Protein AF-A0A496AU84-F1 (afdb_monomer_lite)

Secondary structure (DSSP, 8-state):
--GGGS--S-HHHHHHHHHHHTT---GGGGGS--SS-HHHHHHHHHHSPPPSS--TTSGGGSHHHHHHHHHHHHHHHHH----HHHHHHHHHHHHHHHHHHHH---S-HHHHHHHHHHHHHHHHHTTTSTTHHHHHHHHHHHHHHHHHHHTTSTT-HHHHHHHHHHHHHHHHTT--EEHHHHHHHHHHTTTS----SSEE-SSPPHHHHHHTB-TTSTT-HHHHHHHHTT-HHHHHHHHHHHHHHHHHHHHHTS------TT------HHHHGGGSSHHHHHHHHHHHHHHHH-SS--HHHHHHHHHHHHH-TTBTTHHHHHHHHHHHHHHHHHHHB-TTS-BTT--HHHHHHHHHHHHHHHHH--SS--HHHHHHHHHHHHHHHHHS-TTS-----SSSPPPS--GGGG-TT-------EEETTTTEEEEES-SSTT--EEEEETTTTEEEEEEETTEEEEEPPP--------EEEEE-SSEEEEEEEEEETTEEEEEEEEEETTTEEEEEEEEEESS-----------TT------S-GGGS-S----

Sequence (550 aa):
MSLNQWTTLQSPHIRQLAAELSKREMPVIVLLEPIADFEELLTFAEAHPTPIAYAPREPAWRLESVAARVREAIAIAAHEPLNDDDWELLARILLEHTEYLYTYPDAAAREQLDAGTALALASSVCSSVPQADLWRLAAFGRIANSLAEVAQAPADSHLIEPLDIAFSLANELNLPILEAASSVYNTVRASRAFIPKNLLTFPLTTQGFFRQLNVDFRMMEGVKSAVLDGDFAAAKSAYTLFRRQFLAESQGERGTGPRTTGEEVMAVEPVLERCDTASTAKSYLDALLRLSIHPAPAISGTTEIGIAALLLPEFRGSEQLLALALRRYQWITDAFFYPDGFHRERTLRAQVDAITDFARFLRCQRGHQPTELRSFLEKLIEACIALSHPELSFPELGTEPAPNFRADELHDDIKPQMTSHALPDTGYYVMRSGGGTDAQYLLFDTAQLEIRSFFAHGRQLLVGAPSIERDASDTRWITTPTFDFVESWHKARDIHHKRSIFYVKGDYFIVHDLFLGEGEQTFRLVPQQDKHLFVRTVGDADKLPTVLNT

Structure (mmCIF, N/CA/C/O backbone):
data_AF-A0A496AU84-F1
#
_entry.id   AF-A0A496AU84-F1
#
loop_
_atom_site.group_PDB
_atom_site.id
_atom_site.type_symbol
_atom_site.label_atom_id
_atom_site.label_alt_id
_atom_site.label_comp_id
_atom_site.label_asym_id
_atom_site.label_entity_id
_atom_site.label_seq_id
_atom_site.pdbx_PDB_ins_code
_atom_site.Cartn_x
_atom_site.Cartn_y
_atom_site.Cartn_z
_atom_site.occupancy
_atom_site.B_iso_or_equiv
_atom_site.auth_seq_id
_atom_site.auth_comp_id
_atom_site.auth_asym_id
_atom_site.auth_atom_id
_atom_site.pdbx_PDB_model_num
ATOM 1 N N . MET A 1 1 ? -3.914 -28.089 3.547 1.00 40.97 1 MET A N 1
ATOM 2 C CA . MET A 1 1 ? -2.672 -27.437 4.036 1.00 40.97 1 MET A CA 1
ATOM 3 C C . MET A 1 1 ? -3.042 -26.633 5.273 1.00 40.97 1 MET A C 1
ATOM 5 O O . MET A 1 1 ? -4.110 -26.046 5.261 1.00 40.97 1 MET A O 1
ATOM 9 N N . SER A 1 2 ? -2.245 -26.643 6.348 1.00 39.53 2 SER A N 1
ATOM 10 C CA . SER A 1 2 ? -2.611 -25.908 7.572 1.00 39.53 2 SER A CA 1
ATOM 11 C C . SER A 1 2 ? -2.514 -24.399 7.335 1.00 39.53 2 SER A C 1
ATOM 13 O O . SER A 1 2 ? -1.441 -23.896 7.006 1.00 39.53 2 SER A O 1
ATOM 15 N N . LEU A 1 3 ? -3.617 -23.682 7.552 1.00 45.44 3 LEU A N 1
ATOM 16 C CA . LEU A 1 3 ? -3.701 -22.219 7.477 1.00 45.44 3 LEU A CA 1
ATOM 17 C C . LEU A 1 3 ? -2.692 -21.507 8.421 1.00 45.44 3 LEU A C 1
ATOM 19 O O . LEU A 1 3 ? -2.424 -20.319 8.269 1.00 45.44 3 LEU A O 1
ATOM 23 N N . ASN A 1 4 ? -2.098 -22.202 9.404 1.00 46.22 4 ASN A N 1
ATOM 24 C CA . ASN A 1 4 ? -1.159 -21.634 10.390 1.00 46.22 4 ASN A CA 1
ATOM 25 C C . ASN A 1 4 ? 0.137 -21.067 9.792 1.00 46.22 4 ASN A C 1
ATOM 27 O O . ASN A 1 4 ? 0.845 -20.341 10.480 1.00 46.22 4 ASN A O 1
ATOM 31 N N . GLN A 1 5 ? 0.463 -21.389 8.540 1.00 43.12 5 GLN A N 1
ATOM 32 C CA . GLN A 1 5 ? 1.665 -20.875 7.877 1.00 43.12 5 GLN A CA 1
ATOM 33 C C . GLN A 1 5 ? 1.492 -19.457 7.312 1.00 43.12 5 GLN A C 1
ATOM 35 O O . GLN A 1 5 ? 2.483 -18.848 6.922 1.00 43.12 5 GLN A O 1
ATOM 40 N N . TRP A 1 6 ? 0.262 -18.933 7.271 1.00 43.78 6 TRP A N 1
ATOM 41 C CA . TRP A 1 6 ? -0.074 -17.778 6.431 1.00 43.78 6 TRP A CA 1
ATOM 42 C C . TRP A 1 6 ? -0.768 -16.626 7.170 1.00 43.78 6 TRP A C 1
ATOM 44 O O . TRP A 1 6 ? -1.054 -15.602 6.559 1.00 43.78 6 TRP A O 1
ATOM 54 N N . THR A 1 7 ? -1.028 -16.761 8.475 1.00 58.00 7 THR A N 1
ATOM 55 C CA . THR A 1 7 ? -1.751 -15.743 9.252 1.00 58.00 7 THR A CA 1
ATOM 56 C C . THR A 1 7 ? -0.809 -14.866 10.078 1.00 58.00 7 THR A C 1
ATOM 58 O O . THR A 1 7 ? 0.071 -15.359 10.782 1.00 58.00 7 THR A O 1
ATOM 61 N N . THR A 1 8 ? -1.010 -13.546 10.023 1.00 58.97 8 THR A N 1
ATOM 62 C CA . THR A 1 8 ? -0.372 -12.575 10.932 1.00 58.97 8 THR A CA 1
ATOM 63 C C . THR A 1 8 ? -1.032 -12.532 12.310 1.00 58.97 8 THR A C 1
ATOM 65 O O . THR A 1 8 ? -0.546 -11.856 13.222 1.00 58.97 8 THR A O 1
ATOM 68 N N . LEU A 1 9 ? -2.142 -13.254 12.479 1.00 75.94 9 LEU A N 1
ATOM 69 C CA . LEU A 1 9 ? -2.908 -13.281 13.710 1.00 75.94 9 LEU A CA 1
ATOM 70 C C . LEU A 1 9 ? -2.234 -14.179 14.740 1.00 75.94 9 LEU A C 1
ATOM 72 O O . LEU A 1 9 ? -1.910 -15.340 14.499 1.00 75.94 9 LEU A O 1
ATOM 76 N N . GLN A 1 10 ? -2.070 -13.634 15.937 1.00 81.94 10 GLN A N 1
ATOM 77 C CA . GLN A 1 10 ? -1.552 -14.379 17.071 1.00 81.94 10 GLN A CA 1
ATOM 78 C C . GLN A 1 10 ? -2.658 -15.295 17.613 1.00 81.94 10 GLN A C 1
ATOM 80 O O . GLN A 1 10 ? -3.770 -14.833 17.874 1.00 81.94 10 GLN A O 1
ATOM 85 N N . SER A 1 11 ? -2.360 -16.577 17.848 1.00 89.00 11 SER A N 1
ATOM 86 C CA . SER A 1 11 ? -3.327 -17.540 18.408 1.00 89.00 11 SER A CA 1
ATOM 87 C C . SER A 1 11 ? -4.021 -17.066 19.700 1.00 89.00 11 SER A C 1
ATOM 89 O O . SER A 1 11 ? -5.200 -17.367 19.876 1.00 89.00 11 SER A O 1
ATOM 91 N N . PRO A 1 12 ? -3.372 -16.306 20.611 1.00 91.75 12 PRO A N 1
ATOM 92 C CA . PRO A 1 12 ? -4.062 -15.674 21.734 1.00 91.75 12 PRO A CA 1
ATOM 93 C C . PRO A 1 12 ? -5.221 -14.753 21.332 1.00 91.75 12 PRO A C 1
ATOM 95 O O . PRO A 1 12 ? -6.255 -14.801 21.985 1.00 91.75 12 PRO A O 1
ATOM 98 N N . HIS A 1 13 ? -5.089 -13.966 20.258 1.00 89.75 13 HIS A N 1
ATOM 99 C CA . HIS A 1 13 ? -6.154 -13.064 19.804 1.00 89.75 13 HIS A CA 1
ATOM 100 C C . HIS A 1 13 ? -7.340 -13.837 19.218 1.00 89.75 13 HIS A C 1
ATOM 102 O O . HIS A 1 13 ? -8.481 -13.476 19.484 1.00 89.75 13 HIS A O 1
ATOM 108 N N . ILE A 1 14 ? -7.079 -14.921 18.474 1.00 93.25 14 ILE A N 1
ATOM 109 C CA . ILE A 1 14 ? -8.134 -15.797 17.933 1.00 93.25 14 ILE A CA 1
ATOM 110 C C . ILE A 1 14 ? -8.959 -16.382 19.081 1.00 93.25 14 ILE A C 1
ATOM 112 O O . ILE A 1 14 ? -10.177 -16.253 19.093 1.00 93.25 14 ILE A O 1
ATOM 116 N N . ARG A 1 15 ? -8.288 -16.950 20.089 1.00 94.88 15 ARG A N 1
ATOM 117 C CA . ARG A 1 15 ? -8.953 -17.540 21.260 1.00 94.88 15 ARG A CA 1
ATOM 118 C C . ARG A 1 15 ? -9.693 -16.514 22.104 1.00 94.88 15 ARG A C 1
ATOM 120 O O . ARG A 1 15 ? -10.780 -16.792 22.598 1.00 94.88 15 ARG A O 1
ATOM 127 N N . GLN A 1 16 ? -9.113 -15.327 22.266 1.00 93.69 16 GLN A N 1
ATOM 128 C CA . GLN A 1 16 ? -9.765 -14.225 22.964 1.00 93.69 16 GLN A CA 1
ATOM 129 C C . GLN A 1 16 ? -11.060 -13.818 22.256 1.00 93.69 16 GLN A C 1
ATOM 131 O O . GLN A 1 16 ? -12.093 -13.716 22.911 1.00 93.69 16 GLN A O 1
ATOM 136 N N . LEU A 1 17 ? -11.021 -13.644 20.933 1.00 94.12 17 LEU A N 1
ATOM 137 C CA . LEU A 1 17 ? -12.208 -13.303 20.159 1.00 94.12 17 LEU A CA 1
ATOM 138 C C . LEU A 1 17 ? -13.243 -14.434 20.183 1.00 94.12 17 LEU A C 1
ATOM 140 O O . LEU A 1 17 ? -14.416 -14.164 20.409 1.00 94.12 17 LEU A O 1
ATOM 144 N N . ALA A 1 18 ? -12.823 -15.689 20.016 1.00 95.88 18 ALA A N 1
ATOM 145 C CA . ALA A 1 18 ? -13.701 -16.855 20.106 1.00 95.88 18 ALA A CA 1
ATOM 146 C C . ALA A 1 18 ? -14.471 -16.884 21.439 1.00 95.88 18 ALA A C 1
ATOM 148 O O . ALA A 1 18 ? -15.691 -17.036 21.457 1.00 95.88 18 ALA A O 1
ATOM 149 N N . ALA A 1 19 ? -13.771 -16.636 22.551 1.00 94.75 19 ALA A N 1
ATOM 150 C CA . ALA A 1 19 ? -14.366 -16.560 23.882 1.00 94.75 19 ALA A CA 1
ATOM 151 C C . ALA A 1 19 ? -15.300 -15.353 24.083 1.00 94.75 19 ALA A C 1
ATOM 153 O O . ALA A 1 19 ? -16.121 -15.363 24.997 1.00 94.75 19 ALA A O 1
ATOM 154 N N . GLU A 1 20 ? -15.167 -14.289 23.292 1.00 92.19 20 GLU A N 1
ATOM 155 C CA . GLU A 1 20 ? -16.087 -13.148 23.324 1.00 92.19 20 GLU A CA 1
ATOM 156 C C . GLU A 1 20 ? -17.317 -13.381 22.454 1.00 92.19 20 GLU A C 1
ATOM 158 O O . GLU A 1 20 ? -18.434 -13.135 22.910 1.00 92.19 20 GLU A O 1
ATOM 163 N N . LEU A 1 21 ? -17.124 -13.909 21.244 1.00 93.88 21 LEU A N 1
ATOM 164 C CA . LEU A 1 21 ? -18.207 -14.265 20.332 1.00 93.88 21 LEU A CA 1
ATOM 165 C C . LEU A 1 21 ? -19.138 -15.315 20.952 1.00 93.88 21 LEU A C 1
ATOM 167 O O . LEU A 1 21 ? -20.358 -15.168 20.879 1.00 93.88 21 LEU A O 1
ATOM 171 N N . SER A 1 22 ? -18.585 -16.307 21.658 1.00 94.75 22 SER A N 1
ATOM 172 C CA . SER A 1 22 ? -19.371 -17.370 22.296 1.00 94.75 22 SER A CA 1
ATOM 173 C C . SER A 1 22 ? -20.321 -16.879 23.394 1.00 94.75 22 SER A C 1
ATOM 175 O O . SER A 1 22 ? -21.309 -17.552 23.692 1.00 94.75 22 SER A O 1
ATOM 177 N N . LYS A 1 23 ? -20.086 -15.687 23.964 1.00 93.06 23 LYS A N 1
ATOM 178 C CA . LYS A 1 23 ? -20.988 -15.075 24.956 1.00 93.06 23 LYS A CA 1
ATOM 179 C C . LYS A 1 23 ? -22.283 -14.556 24.331 1.00 93.06 23 LYS A C 1
ATOM 181 O O . LYS A 1 23 ? -23.296 -14.496 25.021 1.00 93.06 23 LYS A O 1
ATOM 186 N N . ARG A 1 24 ? -22.259 -14.177 23.045 1.00 83.38 24 ARG A N 1
ATOM 187 C CA . ARG A 1 24 ? -23.405 -13.633 22.283 1.00 83.38 24 ARG A CA 1
ATOM 188 C C . ARG A 1 24 ? -24.125 -12.446 22.933 1.00 83.38 24 ARG A C 1
ATOM 190 O O . ARG A 1 24 ? -25.332 -12.274 22.787 1.00 83.38 24 ARG A O 1
ATOM 197 N N . GLU A 1 25 ? -23.397 -11.588 23.637 1.00 83.50 25 GLU A N 1
ATOM 198 C CA . GLU A 1 25 ? -23.972 -10.463 24.394 1.00 83.50 25 GLU A CA 1
ATOM 199 C C . GLU A 1 25 ? -24.247 -9.209 23.535 1.00 83.50 25 GLU A C 1
ATOM 201 O O . GLU A 1 25 ? -24.303 -8.098 24.056 1.00 83.50 25 GLU A O 1
ATOM 206 N N . MET A 1 26 ? -24.415 -9.351 22.215 1.00 81.31 26 MET A N 1
ATOM 207 C CA . MET A 1 26 ? -24.520 -8.220 21.281 1.00 81.31 26 MET A CA 1
ATOM 208 C C . MET A 1 26 ? -25.892 -8.198 20.577 1.00 81.31 26 MET A C 1
ATOM 210 O O . MET A 1 26 ? -26.014 -8.655 19.438 1.00 81.31 26 MET A O 1
ATOM 214 N N . PRO A 1 27 ? -26.948 -7.669 21.227 1.00 80.81 27 PRO A N 1
ATOM 215 C CA . PRO A 1 27 ? -28.332 -7.808 20.763 1.00 80.81 27 PRO A CA 1
ATOM 216 C C . PRO A 1 27 ? -28.604 -7.162 19.398 1.00 80.81 27 PRO A C 1
ATOM 218 O O . PRO A 1 27 ? -29.463 -7.636 18.663 1.00 80.81 27 PRO A O 1
ATOM 221 N N . VAL A 1 28 ? -27.864 -6.112 19.027 1.00 85.44 28 VAL A N 1
ATOM 222 C CA . VAL A 1 28 ? -28.021 -5.423 17.732 1.00 85.44 28 VAL A CA 1
ATOM 223 C C . VAL A 1 28 ? -27.586 -6.302 16.550 1.00 85.44 28 VAL A C 1
ATOM 225 O O . VAL A 1 28 ? -28.066 -6.109 15.438 1.00 85.44 28 VAL A O 1
ATOM 228 N N . ILE A 1 29 ? -26.715 -7.289 16.777 1.00 88.44 29 ILE A N 1
ATOM 229 C CA . ILE A 1 29 ? -26.172 -8.157 15.720 1.00 88.44 29 ILE A CA 1
ATOM 230 C C . ILE A 1 29 ? -27.164 -9.247 15.311 1.00 88.44 29 ILE A C 1
ATOM 232 O O . ILE A 1 29 ? -27.136 -9.684 14.172 1.00 88.44 29 ILE A O 1
ATOM 236 N N . VAL A 1 30 ? -28.106 -9.606 16.189 1.00 91.19 30 VAL A N 1
ATOM 237 C CA . VAL A 1 30 ? -29.196 -10.569 15.913 1.00 91.19 30 VAL A CA 1
ATOM 238 C C . VAL A 1 30 ? -30.126 -10.091 14.782 1.00 91.19 30 VAL A C 1
ATOM 240 O O . VAL A 1 30 ? -30.986 -10.829 14.314 1.00 91.19 30 VAL A O 1
ATOM 243 N N . LEU A 1 31 ? -29.982 -8.835 14.352 1.00 93.38 31 LEU A N 1
ATOM 244 C CA . LEU A 1 31 ? -30.666 -8.294 13.181 1.00 93.38 31 LEU A CA 1
ATOM 245 C C . LEU A 1 31 ? -30.016 -8.732 11.854 1.00 93.38 31 LEU A C 1
ATOM 247 O O . LEU A 1 31 ? -30.645 -8.596 10.815 1.00 93.38 31 LEU A O 1
ATOM 251 N N . LEU A 1 32 ? -28.777 -9.238 11.866 1.00 93.25 32 LEU A N 1
ATOM 252 C CA . LEU A 1 32 ? -28.120 -9.788 10.679 1.00 93.25 32 LEU A CA 1
ATOM 253 C C . LEU A 1 32 ? -28.509 -11.257 10.507 1.00 93.25 32 LEU A C 1
ATOM 255 O O . LEU A 1 32 ? -27.981 -12.118 11.202 1.00 93.25 32 LEU A O 1
ATOM 259 N N . GLU A 1 33 ? -29.390 -11.548 9.554 1.00 92.62 33 GLU A N 1
ATOM 260 C CA . GLU A 1 33 ? -29.727 -12.931 9.210 1.00 92.62 33 GLU A CA 1
ATOM 261 C C . GLU A 1 33 ? -28.580 -13.586 8.413 1.00 92.62 33 GLU A C 1
ATOM 263 O O . GLU A 1 33 ? -28.156 -13.014 7.400 1.00 92.62 33 GLU A O 1
ATOM 268 N N . PRO A 1 34 ? -28.070 -14.761 8.838 1.00 94.06 34 PRO A N 1
ATOM 269 C CA . PRO A 1 34 ? -27.071 -15.492 8.069 1.00 94.06 34 PRO A CA 1
ATOM 270 C C . PRO A 1 34 ? -27.690 -16.024 6.771 1.00 94.06 34 PRO A C 1
ATOM 272 O O . PRO A 1 34 ? -28.819 -16.524 6.755 1.00 94.06 34 PRO A O 1
ATOM 275 N N . ILE A 1 35 ? -26.954 -15.890 5.671 1.00 94.81 35 ILE A N 1
ATOM 276 C CA . ILE A 1 35 ? -27.311 -16.424 4.353 1.00 94.81 35 ILE A CA 1
ATOM 277 C C . ILE A 1 35 ? -26.792 -17.860 4.196 1.00 94.81 35 ILE A C 1
ATOM 279 O O . ILE A 1 35 ? -27.429 -18.658 3.507 1.00 94.81 35 ILE A O 1
ATOM 283 N N . ALA A 1 36 ? -25.652 -18.167 4.813 1.00 95.50 36 ALA A N 1
ATOM 284 C CA . ALA A 1 36 ? -24.968 -19.453 4.768 1.00 95.50 36 ALA A CA 1
ATOM 285 C C . ALA A 1 36 ? -24.744 -19.961 6.195 1.00 95.50 36 ALA A C 1
ATOM 287 O O . ALA A 1 36 ? -24.624 -19.167 7.126 1.00 95.50 36 ALA A O 1
ATOM 288 N N . ASP A 1 37 ? -24.671 -21.278 6.371 1.00 97.44 37 ASP A N 1
ATOM 289 C CA . ASP A 1 37 ? -24.320 -21.833 7.677 1.00 97.44 37 ASP A CA 1
ATOM 290 C C . ASP A 1 37 ? -22.799 -21.835 7.922 1.00 97.44 37 ASP A C 1
ATOM 292 O O . ASP A 1 37 ? -21.981 -21.531 7.039 1.00 97.44 37 ASP A O 1
ATOM 296 N N . PHE A 1 38 ? -22.394 -22.169 9.151 1.00 97.69 38 PHE A N 1
ATOM 297 C CA . PHE A 1 38 ? -20.976 -22.260 9.492 1.00 97.69 38 PHE A CA 1
ATOM 298 C C . PHE A 1 38 ? -20.198 -23.274 8.633 1.00 97.69 38 PHE A C 1
ATOM 300 O O . PHE A 1 38 ? -19.042 -23.013 8.286 1.00 97.69 38 PHE A O 1
ATOM 307 N N . GLU A 1 39 ? -20.804 -24.406 8.261 1.00 97.50 39 GLU A N 1
ATOM 308 C CA . GLU A 1 39 ? -20.145 -25.457 7.475 1.00 97.50 39 GLU A CA 1
ATOM 309 C C . GLU A 1 39 ? -19.846 -24.976 6.046 1.00 97.50 39 GLU A C 1
ATOM 311 O O . GLU A 1 39 ? -18.743 -25.195 5.527 1.00 97.50 39 GLU A O 1
ATOM 316 N N . GLU A 1 40 ? -20.781 -24.251 5.429 1.00 97.50 40 GLU A N 1
ATOM 317 C CA . GLU A 1 40 ? -20.604 -23.619 4.121 1.00 97.50 40 GLU A CA 1
ATOM 318 C C . GLU A 1 40 ? -19.500 -22.551 4.147 1.00 97.50 40 GLU A C 1
ATOM 320 O O . GLU A 1 40 ? -18.619 -22.545 3.274 1.00 97.50 40 GLU A O 1
ATOM 325 N N . LEU A 1 41 ? -19.492 -21.676 5.163 1.00 97.25 41 LEU A N 1
ATOM 326 C CA . LEU A 1 41 ? -18.457 -20.648 5.313 1.00 97.25 41 LEU A CA 1
ATOM 327 C C . LEU A 1 41 ? -17.066 -21.266 5.528 1.00 97.25 41 LEU A C 1
ATOM 329 O O . LEU A 1 41 ? -16.089 -20.812 4.921 1.00 97.25 41 LEU A O 1
ATOM 333 N N . LEU A 1 42 ? -16.968 -22.304 6.362 1.00 96.50 42 LEU A N 1
ATOM 334 C CA . LEU A 1 42 ? -15.717 -23.014 6.622 1.00 96.50 42 LEU A CA 1
ATOM 335 C C . LEU A 1 42 ? -15.199 -23.701 5.354 1.00 96.50 42 LEU A C 1
ATOM 337 O O . LEU A 1 42 ? -14.043 -23.502 4.979 1.00 96.50 42 LEU A O 1
ATOM 341 N N . THR A 1 43 ? -16.065 -24.434 4.649 1.00 96.19 43 THR A N 1
ATOM 342 C CA . THR A 1 43 ? -15.722 -25.106 3.386 1.00 96.19 43 THR A CA 1
ATOM 343 C C . THR A 1 43 ? -15.193 -24.107 2.356 1.00 96.19 43 THR A C 1
ATOM 345 O O . THR A 1 43 ? -14.189 -24.365 1.684 1.00 96.19 43 THR A O 1
ATOM 348 N N . PHE A 1 44 ? -15.826 -22.934 2.253 1.00 95.69 44 PHE A N 1
ATOM 349 C CA . PHE A 1 44 ? -15.355 -21.861 1.382 1.00 95.69 44 PHE A CA 1
ATOM 350 C C . PHE A 1 44 ? -13.959 -21.369 1.788 1.00 95.69 44 PHE A C 1
ATOM 352 O O . PHE A 1 44 ? -13.079 -21.255 0.933 1.00 95.69 44 PHE A O 1
ATOM 359 N N . ALA A 1 45 ? -13.742 -21.082 3.074 1.00 93.06 45 ALA A N 1
ATOM 360 C CA . ALA A 1 45 ? -12.469 -20.564 3.574 1.00 93.06 45 ALA A CA 1
ATOM 361 C C . ALA A 1 45 ? -11.312 -21.569 3.410 1.00 93.06 45 ALA A C 1
ATOM 363 O O . ALA A 1 45 ? -10.169 -21.172 3.187 1.00 93.06 45 ALA A O 1
ATOM 364 N N . GLU A 1 46 ? -11.587 -22.873 3.468 1.00 92.19 46 GLU A N 1
ATOM 365 C CA . GLU A 1 46 ? -10.587 -23.910 3.196 1.00 92.19 46 GLU A CA 1
ATOM 366 C C . GLU A 1 46 ? -10.249 -24.032 1.704 1.00 92.19 46 GLU A C 1
ATOM 368 O O . GLU A 1 46 ? -9.081 -24.218 1.345 1.00 92.19 46 GLU A O 1
ATOM 373 N N . ALA A 1 47 ? -11.252 -23.911 0.829 1.00 93.31 47 ALA A N 1
ATOM 374 C CA . ALA A 1 47 ? -11.064 -23.925 -0.623 1.00 93.31 47 ALA A CA 1
ATOM 375 C C . ALA A 1 47 ? -10.367 -22.653 -1.136 1.00 93.31 47 ALA A C 1
ATOM 377 O O . ALA A 1 47 ? -9.665 -22.682 -2.152 1.00 93.31 47 ALA A O 1
ATOM 378 N N . HIS A 1 48 ? -10.548 -21.546 -0.419 1.00 93.00 48 HIS A N 1
ATOM 379 C CA . HIS A 1 48 ? -10.006 -20.234 -0.728 1.00 93.00 48 HIS A CA 1
ATOM 380 C C . HIS A 1 48 ? -9.298 -19.681 0.516 1.00 93.00 48 HIS A C 1
ATOM 382 O O . HIS A 1 48 ? -9.887 -18.887 1.252 1.00 93.00 48 HIS A O 1
ATOM 388 N N . PRO A 1 49 ? -8.037 -20.076 0.774 1.00 90.56 49 PRO A N 1
ATOM 389 C CA . PRO A 1 49 ? -7.267 -19.528 1.885 1.00 90.56 49 PRO A CA 1
ATOM 390 C C . PRO A 1 49 ? -6.933 -18.052 1.643 1.00 90.56 49 PRO A C 1
ATOM 392 O O . PRO A 1 49 ? -6.585 -17.675 0.521 1.00 90.56 49 PRO A O 1
ATOM 395 N N . THR A 1 50 ? -7.001 -17.232 2.697 1.00 86.44 50 THR A N 1
ATOM 396 C CA . THR A 1 50 ? -6.716 -15.790 2.634 1.00 86.44 50 THR A CA 1
ATOM 397 C C . THR A 1 50 ? -5.339 -15.530 2.017 1.00 86.44 50 THR A C 1
ATOM 399 O O . THR A 1 50 ? -4.332 -15.970 2.579 1.00 86.44 50 THR A O 1
ATOM 402 N N . PRO A 1 51 ? -5.252 -14.839 0.866 1.00 84.25 51 PRO A N 1
ATOM 403 C CA . PRO A 1 51 ? -3.988 -14.645 0.189 1.00 84.25 51 PRO A CA 1
ATOM 404 C C . PRO A 1 51 ? -3.180 -13.582 0.929 1.00 84.25 51 PRO A C 1
ATOM 406 O O . PRO A 1 51 ? -3.716 -12.581 1.412 1.00 84.25 51 PRO A O 1
ATOM 409 N N . ILE A 1 52 ? -1.863 -13.785 0.987 1.00 71.25 52 ILE A N 1
ATOM 410 C CA . ILE A 1 52 ? -0.950 -12.772 1.530 1.00 71.25 52 ILE A CA 1
ATOM 411 C C . ILE A 1 52 ? -0.926 -11.544 0.622 1.00 71.25 52 ILE A C 1
ATOM 413 O O . ILE A 1 52 ? -0.857 -10.427 1.123 1.00 71.25 52 ILE A O 1
ATOM 417 N N . ALA A 1 53 ? -0.992 -11.757 -0.694 1.00 75.38 53 ALA A N 1
ATOM 418 C CA . ALA A 1 53 ? -0.978 -10.711 -1.708 1.00 75.38 53 ALA A CA 1
ATOM 419 C C . ALA A 1 53 ? -2.397 -10.331 -2.154 1.00 75.38 53 ALA A C 1
ATOM 421 O O . ALA A 1 53 ? -3.350 -11.103 -2.029 1.00 75.38 53 ALA A O 1
ATOM 422 N N . TYR A 1 54 ? -2.538 -9.136 -2.721 1.00 76.06 54 TYR A N 1
ATOM 423 C CA . TYR A 1 54 ? -3.807 -8.700 -3.293 1.00 76.06 54 TYR A CA 1
ATOM 424 C C . TYR A 1 54 ? -4.137 -9.477 -4.561 1.00 76.06 54 TYR A C 1
ATOM 426 O O . TYR A 1 54 ? -3.341 -9.527 -5.497 1.00 76.06 54 TYR A O 1
ATOM 434 N N . ALA A 1 55 ? -5.344 -10.031 -4.610 1.00 77.38 55 ALA A N 1
ATOM 435 C CA . ALA A 1 55 ? -5.806 -10.887 -5.696 1.00 77.38 55 ALA A CA 1
ATOM 436 C C . ALA A 1 55 ? -7.184 -10.433 -6.225 1.00 77.38 55 ALA A C 1
ATOM 438 O O . ALA A 1 55 ? -8.127 -11.218 -6.237 1.00 77.38 55 ALA A O 1
ATOM 439 N N . PRO A 1 56 ? -7.344 -9.185 -6.712 1.00 74.94 56 PRO A N 1
ATOM 440 C CA . PRO A 1 56 ? -8.654 -8.636 -7.096 1.00 74.94 56 PRO A CA 1
ATOM 441 C C . PRO A 1 56 ? -9.278 -9.342 -8.304 1.00 74.94 56 PRO A C 1
ATOM 443 O O . PRO A 1 56 ? -10.482 -9.256 -8.552 1.00 74.94 56 PRO A O 1
ATOM 446 N N . ARG A 1 57 ? -8.446 -10.029 -9.095 1.00 81.75 57 ARG A N 1
ATOM 447 C CA . ARG A 1 57 ? -8.884 -10.814 -10.253 1.00 81.75 57 ARG A CA 1
ATOM 448 C C . ARG A 1 57 ? -9.547 -12.124 -9.840 1.00 81.75 57 ARG A C 1
ATOM 450 O O . ARG A 1 57 ? -10.320 -12.664 -10.627 1.00 81.75 57 ARG A O 1
ATOM 457 N N . GLU A 1 58 ? -9.277 -12.614 -8.634 1.00 87.94 58 GLU A N 1
ATOM 458 C CA . GLU A 1 58 ? -9.941 -13.788 -8.088 1.00 87.94 58 GLU A CA 1
ATOM 459 C C . GLU A 1 58 ? -11.295 -13.367 -7.510 1.00 87.94 58 GLU A C 1
ATOM 461 O O . GLU A 1 58 ? -11.334 -12.571 -6.571 1.00 87.94 58 GLU A O 1
ATOM 466 N N . PRO A 1 59 ? -12.425 -13.882 -8.033 1.00 90.75 59 PRO A N 1
ATOM 467 C CA . PRO A 1 59 ? -13.750 -13.496 -7.550 1.00 90.75 59 PRO A CA 1
ATOM 468 C C . PRO A 1 59 ? -13.920 -13.690 -6.040 1.00 90.75 59 PRO A C 1
ATOM 470 O O . PRO A 1 59 ? -14.583 -12.883 -5.398 1.00 90.75 59 PRO A O 1
ATOM 473 N N . ALA A 1 60 ? -13.266 -14.710 -5.470 1.00 91.69 60 ALA A N 1
ATOM 474 C CA . ALA A 1 60 ? -13.264 -14.967 -4.036 1.00 91.69 60 ALA A CA 1
ATOM 475 C C . ALA A 1 60 ? -12.744 -13.770 -3.224 1.00 91.69 60 ALA A C 1
ATOM 477 O O . ALA A 1 60 ? -13.256 -13.520 -2.138 1.00 91.69 60 ALA A O 1
ATOM 478 N N . TRP A 1 61 ? -11.797 -12.993 -3.751 1.00 92.69 61 TRP A N 1
ATOM 479 C CA . TRP A 1 61 ? -11.071 -11.953 -3.015 1.00 92.69 61 TRP A CA 1
ATOM 480 C C . TRP A 1 61 ? -11.412 -10.525 -3.432 1.00 92.69 61 TRP A C 1
ATOM 482 O O . TRP A 1 61 ? -10.759 -9.577 -3.000 1.00 92.69 61 TRP A O 1
ATOM 492 N N . ARG A 1 62 ? -12.475 -10.341 -4.219 1.00 92.56 62 ARG A N 1
ATOM 493 C CA . ARG A 1 62 ? -13.067 -9.013 -4.423 1.00 92.56 62 ARG A CA 1
ATOM 494 C C . ARG A 1 62 ? -13.542 -8.442 -3.089 1.00 92.56 62 ARG A C 1
ATOM 496 O O . ARG A 1 62 ? -14.084 -9.181 -2.264 1.00 92.56 62 ARG A O 1
ATOM 503 N N . LEU A 1 63 ? -13.388 -7.132 -2.888 1.00 92.38 63 LEU A N 1
ATOM 504 C CA . LEU A 1 63 ? -13.696 -6.500 -1.599 1.00 92.38 63 LEU A CA 1
ATOM 505 C C . LEU A 1 63 ? -15.154 -6.697 -1.181 1.00 92.38 63 LEU A C 1
ATOM 507 O O . LEU A 1 63 ? -15.409 -6.984 -0.017 1.00 92.38 63 LEU A O 1
ATOM 511 N N . GLU A 1 64 ? -16.096 -6.621 -2.120 1.00 93.81 64 GLU A N 1
ATOM 512 C CA . GLU A 1 64 ? -17.514 -6.897 -1.860 1.00 93.81 64 GLU A CA 1
ATOM 513 C C . GLU A 1 64 ? -17.743 -8.334 -1.362 1.00 93.81 64 GLU A C 1
ATOM 515 O O . GLU A 1 64 ? -18.458 -8.553 -0.384 1.00 93.81 64 GLU A O 1
ATOM 520 N N . SER A 1 65 ? -17.094 -9.320 -1.987 1.00 95.00 65 SER A N 1
ATOM 521 C CA . SER A 1 65 ? -17.218 -10.731 -1.606 1.00 95.00 65 SER A CA 1
ATOM 522 C C . SER A 1 65 ? -16.600 -11.007 -0.235 1.00 95.00 65 SER A C 1
ATOM 524 O O . SER A 1 65 ? -17.184 -11.726 0.574 1.00 95.00 65 SER A O 1
ATOM 526 N N . VAL A 1 66 ? -15.444 -10.406 0.060 1.00 96.31 66 VAL A N 1
ATOM 527 C CA . VAL A 1 66 ? -14.812 -10.488 1.385 1.00 96.31 66 VAL A CA 1
ATOM 528 C C . VAL A 1 66 ? -15.689 -9.795 2.438 1.00 96.31 66 VAL A C 1
ATOM 530 O O . VAL A 1 66 ? -15.897 -10.348 3.515 1.00 96.31 66 VAL A O 1
ATOM 533 N N . ALA A 1 67 ? -16.258 -8.627 2.122 1.00 96.81 67 ALA A N 1
ATOM 534 C CA . ALA A 1 67 ? -17.172 -7.894 2.997 1.00 96.81 67 ALA A CA 1
ATOM 535 C C . ALA A 1 67 ? -18.431 -8.702 3.325 1.00 96.81 67 ALA A C 1
ATOM 537 O O . ALA A 1 67 ? -18.843 -8.741 4.484 1.00 96.81 67 ALA A O 1
ATOM 538 N N . ALA A 1 68 ? -19.002 -9.394 2.337 1.00 95.75 68 ALA A N 1
ATOM 539 C CA . ALA A 1 68 ? -20.120 -10.303 2.550 1.00 95.75 68 ALA A CA 1
ATOM 540 C C . ALA A 1 68 ? -19.764 -11.413 3.549 1.00 95.75 68 ALA A C 1
ATOM 542 O O . ALA A 1 68 ? -20.510 -11.614 4.497 1.00 95.75 68 ALA A O 1
ATOM 543 N N . ARG A 1 69 ? -18.593 -12.050 3.418 1.00 97.00 69 ARG A N 1
ATOM 544 C CA . ARG A 1 69 ? -18.157 -13.107 4.350 1.00 97.00 69 ARG A CA 1
ATOM 545 C C . ARG A 1 69 ? -17.861 -12.605 5.758 1.00 97.00 69 ARG A C 1
ATOM 547 O O . ARG A 1 69 ? -18.124 -13.315 6.719 1.00 97.00 69 ARG A O 1
ATOM 554 N N . VAL A 1 70 ? -17.353 -11.381 5.902 1.00 97.62 70 VAL A N 1
ATOM 555 C CA . VAL A 1 70 ? -17.205 -10.749 7.224 1.00 97.62 70 VAL A CA 1
ATOM 556 C C . VAL A 1 70 ? -18.571 -10.545 7.881 1.00 97.62 70 VAL A C 1
ATOM 558 O O . VAL A 1 70 ? -18.727 -10.857 9.059 1.00 97.62 70 VAL A O 1
ATOM 561 N N . ARG A 1 71 ? -19.570 -10.055 7.133 1.00 96.81 71 ARG A N 1
ATOM 562 C CA . ARG A 1 71 ? -20.945 -9.916 7.641 1.00 96.81 71 ARG A CA 1
ATOM 563 C C . ARG A 1 71 ? -21.553 -11.273 7.992 1.00 96.81 71 ARG A C 1
ATOM 565 O O . ARG A 1 71 ? -22.140 -11.395 9.059 1.00 96.81 71 ARG A O 1
ATOM 572 N N . GLU A 1 72 ? -21.343 -12.269 7.138 1.00 97.00 72 GLU A N 1
ATOM 573 C CA . GLU A 1 72 ? -21.813 -13.641 7.332 1.00 97.00 72 GLU A CA 1
ATOM 574 C C . GLU A 1 72 ? -21.236 -14.257 8.608 1.00 97.00 72 GLU A C 1
ATOM 576 O O . GLU A 1 72 ? -21.977 -14.722 9.463 1.00 97.00 72 GLU A O 1
ATOM 581 N N . ALA A 1 73 ? -19.919 -14.157 8.811 1.00 97.50 73 ALA A N 1
ATOM 582 C CA . ALA A 1 73 ? -19.272 -14.665 10.016 1.00 97.50 73 ALA A CA 1
ATOM 583 C C . ALA A 1 73 ? -19.830 -14.019 11.299 1.00 97.50 73 ALA A C 1
ATOM 585 O O . ALA A 1 73 ? -19.981 -14.680 12.326 1.00 97.50 73 ALA A O 1
ATOM 586 N N . ILE A 1 74 ? -20.152 -12.723 11.243 1.00 96.94 74 ILE A N 1
ATOM 587 C CA . ILE A 1 74 ? -20.763 -11.988 12.356 1.00 96.94 74 ILE A CA 1
ATOM 588 C C . ILE A 1 74 ? -22.222 -12.428 12.581 1.00 96.94 74 ILE A C 1
ATOM 590 O O . ILE A 1 74 ? -22.636 -12.567 13.731 1.00 96.94 74 ILE A O 1
ATOM 594 N N . ALA A 1 75 ? -22.984 -12.676 11.513 1.00 96.19 75 ALA A N 1
ATOM 595 C CA . ALA A 1 75 ? -24.347 -13.201 11.588 1.00 96.19 75 ALA A CA 1
ATOM 596 C C . ALA A 1 75 ? -24.368 -14.620 12.185 1.00 96.19 75 ALA A C 1
ATOM 598 O O . ALA A 1 75 ? -25.058 -14.868 13.173 1.00 96.19 75 ALA A O 1
ATOM 599 N N . ILE A 1 76 ? -23.524 -15.527 11.686 1.00 96.88 76 ILE A N 1
ATOM 600 C CA . ILE A 1 76 ? -23.346 -16.886 12.225 1.00 96.88 76 ILE A CA 1
ATOM 601 C C . ILE A 1 76 ? -23.032 -16.827 13.726 1.00 96.88 76 ILE A C 1
ATOM 603 O O . ILE A 1 76 ? -23.676 -17.515 14.519 1.00 96.88 76 ILE A O 1
ATOM 607 N N . ALA A 1 77 ? -22.124 -15.938 14.153 1.00 95.94 77 ALA A N 1
ATOM 608 C CA . ALA A 1 77 ? -21.804 -15.762 15.571 1.00 95.94 77 ALA A CA 1
ATOM 609 C C . ALA A 1 77 ? -23.020 -15.361 16.435 1.00 95.94 77 ALA A C 1
ATOM 611 O O . ALA A 1 77 ? -23.094 -15.711 17.615 1.00 95.94 77 ALA A O 1
ATOM 612 N N . ALA A 1 78 ? -23.989 -14.635 15.876 1.00 94.44 78 ALA A N 1
ATOM 613 C CA . ALA A 1 78 ? -25.199 -14.247 16.594 1.00 94.44 78 ALA A CA 1
ATOM 614 C C . ALA A 1 78 ? -26.255 -15.369 16.643 1.00 94.44 78 ALA A C 1
ATOM 616 O O . ALA A 1 78 ? -27.003 -15.459 17.622 1.00 94.44 78 ALA A O 1
ATOM 617 N N . HIS A 1 79 ? -26.308 -16.235 15.626 1.00 94.94 79 HIS A N 1
ATOM 618 C CA . HIS A 1 79 ? -27.437 -17.143 15.402 1.00 94.94 79 HIS A CA 1
ATOM 619 C C . HIS A 1 79 ? -27.130 -18.630 15.636 1.00 94.94 79 HIS A C 1
ATOM 621 O O . HIS A 1 79 ? -28.003 -19.357 16.121 1.00 94.94 79 HIS A O 1
ATOM 627 N N . GLU A 1 80 ? -25.912 -19.102 15.370 1.00 95.81 80 GLU A N 1
ATOM 628 C CA . GLU A 1 80 ? -25.616 -20.538 15.319 1.00 95.81 80 GLU A CA 1
ATOM 629 C C . GLU A 1 80 ? -24.888 -21.074 16.557 1.00 95.81 80 GLU A C 1
ATOM 631 O O . GLU A 1 80 ? -23.873 -20.511 16.976 1.00 95.81 80 GLU A O 1
ATOM 636 N N . PRO A 1 81 ? -25.379 -22.165 17.189 1.00 94.88 81 PRO 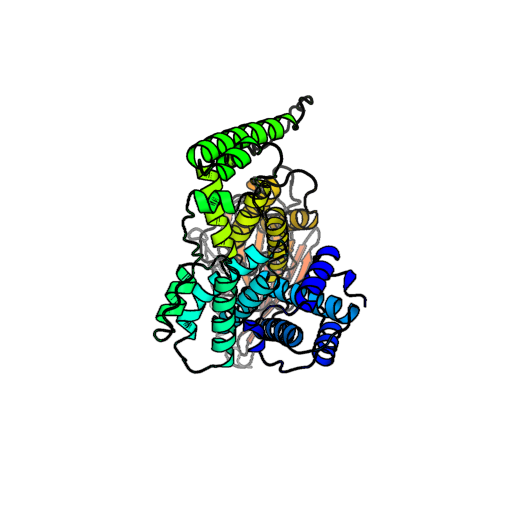A N 1
ATOM 637 C CA . PRO A 1 81 ? -24.673 -22.903 18.241 1.00 94.88 81 PRO A CA 1
ATOM 638 C C . PRO A 1 81 ? -23.425 -23.599 17.707 1.00 94.88 81 PRO A C 1
ATOM 640 O O . PRO A 1 81 ? -23.516 -24.650 17.087 1.00 94.88 81 PRO A O 1
ATOM 643 N N . LEU A 1 82 ? -22.269 -23.027 18.037 1.00 96.81 82 LEU A N 1
ATOM 644 C CA . LEU A 1 82 ? -20.954 -23.574 17.730 1.00 96.81 82 LEU A CA 1
ATOM 645 C C . LEU A 1 82 ? -20.311 -24.178 18.983 1.00 96.81 82 LEU A C 1
ATOM 647 O O . LEU A 1 82 ? -20.560 -23.718 20.106 1.00 96.81 82 LEU A O 1
ATOM 651 N N . ASN A 1 83 ? -19.496 -25.215 18.788 1.00 96.94 83 ASN A N 1
ATOM 652 C CA . ASN A 1 83 ? -18.621 -25.743 19.835 1.00 96.94 83 ASN A CA 1
ATOM 653 C C . ASN A 1 83 ? -17.345 -24.882 19.965 1.00 96.94 83 ASN A C 1
ATOM 655 O O . ASN A 1 83 ? -17.134 -23.955 19.185 1.00 96.94 83 ASN A O 1
ATOM 659 N N . ASP A 1 84 ? -16.505 -25.159 20.964 1.00 95.69 84 ASP A N 1
ATOM 660 C CA . ASP A 1 84 ? -15.307 -24.350 21.239 1.00 95.69 84 ASP A CA 1
ATOM 661 C C . ASP A 1 84 ? -14.320 -24.311 20.054 1.00 95.69 84 ASP A C 1
ATOM 663 O O . ASP A 1 84 ? -13.774 -23.249 19.751 1.00 95.69 84 ASP A O 1
ATOM 667 N N . ASP A 1 85 ? -14.138 -25.432 19.348 1.00 96.12 85 ASP A N 1
ATOM 668 C CA . ASP A 1 85 ? -13.245 -25.515 18.185 1.00 96.12 85 ASP A CA 1
ATOM 669 C C . ASP A 1 85 ? -13.813 -24.714 16.997 1.00 96.12 85 ASP A C 1
ATOM 671 O O . ASP A 1 85 ? -13.092 -23.964 16.331 1.00 96.12 85 ASP A O 1
ATOM 675 N N . ASP A 1 86 ? -15.125 -24.806 16.772 1.00 97.19 86 ASP A N 1
ATOM 676 C CA . ASP A 1 86 ? -15.837 -24.064 15.729 1.00 97.19 86 ASP A CA 1
ATOM 677 C C . ASP A 1 86 ? -15.800 -22.548 15.990 1.00 97.19 86 ASP A C 1
ATOM 679 O O . ASP A 1 86 ? -15.629 -21.760 15.058 1.00 97.19 86 ASP A O 1
ATOM 683 N N . TRP A 1 87 ? -15.878 -22.114 17.256 1.00 97.44 87 TRP A N 1
ATOM 684 C CA . TRP A 1 87 ? -15.697 -20.704 17.621 1.00 97.44 87 TRP A CA 1
ATOM 685 C C . TRP A 1 87 ? -14.297 -20.189 17.288 1.00 97.44 87 TRP A C 1
ATOM 687 O O . TRP A 1 87 ? -14.163 -19.063 16.801 1.00 97.44 87 TRP A O 1
ATOM 697 N N . GLU A 1 88 ? -13.252 -20.984 17.535 1.00 95.94 88 GLU A N 1
ATOM 698 C CA . GLU A 1 88 ? -11.883 -20.614 17.161 1.00 95.94 88 GLU A CA 1
ATOM 699 C C . GLU A 1 88 ? -11.723 -20.500 15.637 1.00 95.94 88 GLU A C 1
ATOM 701 O O . GLU A 1 88 ? -11.098 -19.551 15.150 1.00 95.94 88 GLU A O 1
ATOM 706 N N . LEU A 1 89 ? -12.324 -21.418 14.873 1.00 95.81 89 LEU A N 1
ATOM 707 C CA . LEU A 1 89 ? -12.321 -21.379 13.408 1.00 95.81 89 LEU A CA 1
ATOM 708 C C . LEU A 1 89 ? -13.098 -20.173 12.859 1.00 95.81 89 LEU A C 1
ATOM 710 O O . LEU A 1 89 ? -12.580 -19.462 11.996 1.00 95.81 89 LEU A O 1
ATOM 714 N N . LEU A 1 90 ? -14.288 -19.879 13.389 1.00 97.12 90 LEU A N 1
ATOM 715 C CA . LEU A 1 90 ? -15.069 -18.706 12.992 1.00 97.12 90 LEU A CA 1
ATOM 716 C C . LEU A 1 90 ? -14.319 -17.404 13.302 1.00 97.12 90 LEU A C 1
ATOM 718 O O . LEU A 1 90 ? -14.205 -16.529 12.440 1.00 97.12 90 LEU A O 1
ATOM 722 N N . ALA A 1 91 ? -13.759 -17.287 14.512 1.00 96.19 91 ALA A N 1
ATOM 723 C CA . ALA A 1 91 ? -12.969 -16.130 14.925 1.00 96.19 91 ALA A CA 1
ATOM 724 C C . ALA A 1 91 ? -11.764 -15.918 14.001 1.00 96.19 91 ALA A C 1
ATOM 726 O O . ALA A 1 91 ? -11.458 -14.787 13.619 1.00 96.19 91 ALA A O 1
ATOM 727 N N . ARG A 1 92 ? -11.101 -17.003 13.593 1.00 94.25 92 ARG A N 1
ATOM 728 C CA . ARG A 1 92 ? -10.011 -16.956 12.622 1.00 94.25 92 ARG A CA 1
ATOM 729 C C . ARG A 1 92 ? -10.478 -16.427 11.265 1.00 94.25 92 ARG A C 1
ATOM 731 O O . ARG A 1 92 ? -9.863 -15.488 10.761 1.00 94.25 92 ARG A O 1
ATOM 738 N N . ILE A 1 93 ? -11.543 -16.995 10.690 1.00 95.44 93 ILE A N 1
ATOM 739 C CA . ILE A 1 93 ? -12.087 -16.570 9.387 1.00 95.44 93 ILE A CA 1
ATOM 740 C C . ILE A 1 93 ? -12.423 -15.078 9.428 1.00 95.44 93 ILE A C 1
ATOM 742 O O . ILE A 1 93 ? -11.981 -14.325 8.555 1.00 95.44 93 ILE A O 1
ATOM 746 N N . LEU A 1 94 ? -13.136 -14.644 10.473 1.00 96.56 94 LEU A N 1
ATOM 747 C CA . LEU A 1 94 ? -13.522 -13.251 10.677 1.00 96.56 94 LEU A CA 1
ATOM 748 C C . LEU A 1 94 ? -12.298 -12.331 10.718 1.00 96.56 94 LEU A C 1
ATOM 750 O O . LEU A 1 94 ? -12.261 -11.328 10.005 1.00 96.56 94 LEU A O 1
ATOM 754 N N . LEU A 1 95 ? -11.285 -12.666 11.517 1.00 93.81 95 LEU A N 1
ATOM 755 C CA . LEU A 1 95 ? -10.091 -11.837 11.661 1.00 93.81 95 LEU A CA 1
ATOM 756 C C . LEU A 1 95 ? -9.269 -11.762 10.369 1.00 93.81 95 LEU A C 1
ATOM 758 O O . LEU A 1 95 ? -8.853 -10.667 9.995 1.00 93.81 95 LEU A O 1
ATOM 762 N N . GLU A 1 96 ? -9.065 -12.880 9.665 1.00 92.12 96 GLU A N 1
ATOM 763 C CA . GLU A 1 96 ? -8.290 -12.904 8.415 1.00 92.12 96 GLU A CA 1
ATOM 764 C C . GLU A 1 96 ? -8.969 -12.065 7.322 1.00 92.12 96 GLU A C 1
ATOM 766 O O . GLU A 1 96 ? -8.327 -11.238 6.672 1.00 92.12 96 GLU A O 1
ATOM 771 N N . HIS A 1 97 ? -10.287 -12.205 7.166 1.00 95.12 97 HIS A N 1
ATOM 772 C CA . HIS A 1 97 ? -11.048 -11.437 6.180 1.00 95.12 97 HIS A CA 1
ATOM 773 C C . HIS A 1 97 ? -11.140 -9.952 6.554 1.00 95.12 97 HIS A C 1
ATOM 775 O O . HIS A 1 97 ? -11.039 -9.083 5.688 1.00 95.12 97 HIS A O 1
ATOM 781 N N . THR A 1 98 ? -11.272 -9.633 7.844 1.00 94.62 98 THR A N 1
ATOM 782 C CA . THR A 1 98 ? -11.257 -8.245 8.332 1.00 94.62 98 THR A CA 1
ATOM 783 C C . THR A 1 98 ? -9.905 -7.584 8.064 1.00 94.62 98 THR A C 1
ATOM 785 O O . THR A 1 98 ? -9.836 -6.454 7.577 1.00 94.62 98 THR A O 1
ATOM 788 N N . GLU A 1 99 ? -8.817 -8.304 8.330 1.00 89.56 99 GLU A N 1
ATOM 789 C CA . GLU A 1 99 ? -7.458 -7.851 8.057 1.00 89.56 99 GLU A CA 1
ATOM 790 C C . GLU A 1 99 ? -7.203 -7.665 6.555 1.00 89.56 99 GLU A C 1
ATOM 792 O O . GLU A 1 99 ? -6.563 -6.682 6.166 1.00 89.56 99 GLU A O 1
ATOM 797 N N . TYR A 1 100 ? -7.767 -8.534 5.709 1.00 90.38 100 TYR A N 1
ATOM 798 C CA . TYR A 1 100 ? -7.759 -8.373 4.255 1.00 90.38 100 TYR A CA 1
ATOM 799 C C . TYR A 1 100 ? -8.449 -7.071 3.830 1.00 90.38 100 TYR A C 1
ATOM 801 O O . TYR A 1 100 ? -7.830 -6.239 3.163 1.00 90.38 100 TYR A O 1
ATOM 809 N N . LEU A 1 101 ? -9.693 -6.839 4.274 1.00 92.62 101 LEU A N 1
ATOM 810 C CA . LEU A 1 101 ? -10.429 -5.606 3.969 1.00 92.62 101 LEU A CA 1
ATOM 811 C C . LEU A 1 101 ? -9.671 -4.367 4.434 1.00 92.62 101 LEU A C 1
ATOM 813 O O . LEU A 1 101 ? -9.658 -3.356 3.736 1.00 92.62 101 LEU A O 1
ATOM 817 N N . TYR A 1 102 ? -9.045 -4.417 5.609 1.00 90.25 102 TYR A N 1
ATOM 818 C CA . TYR A 1 102 ? -8.249 -3.309 6.127 1.00 90.25 102 TYR A CA 1
ATOM 819 C C . TYR A 1 102 ? -7.009 -3.028 5.268 1.00 90.25 102 TYR A C 1
ATOM 821 O O . TYR A 1 102 ? -6.719 -1.867 4.961 1.00 90.25 102 TYR A O 1
ATOM 829 N N . THR A 1 103 ? -6.303 -4.086 4.866 1.00 83.38 103 THR A N 1
ATOM 830 C CA . THR A 1 103 ? -5.039 -4.011 4.122 1.00 83.38 103 THR A CA 1
ATOM 831 C C . THR A 1 103 ? -5.242 -3.555 2.680 1.00 83.38 103 THR A C 1
ATOM 833 O O . THR A 1 103 ? -4.417 -2.784 2.188 1.00 83.38 103 THR A O 1
ATOM 836 N N . TYR A 1 104 ? -6.350 -3.959 2.045 1.00 84.31 104 TYR A N 1
ATOM 837 C CA . TYR A 1 104 ? -6.658 -3.699 0.636 1.00 84.31 104 TYR A CA 1
ATOM 838 C C . TYR A 1 104 ? -7.890 -2.802 0.476 1.00 84.31 104 TYR A C 1
ATOM 840 O O . TYR A 1 104 ? -9.022 -3.278 0.506 1.00 84.31 104 TYR A O 1
ATOM 848 N N . PRO A 1 105 ? -7.689 -1.483 0.358 1.00 81.69 105 PRO A N 1
ATOM 849 C CA . PRO A 1 105 ? -8.799 -0.544 0.301 1.00 81.69 105 PRO A CA 1
ATOM 850 C C . PRO A 1 105 ? -9.237 -0.097 -1.105 1.00 81.69 105 PRO A C 1
ATOM 852 O O . PRO A 1 105 ? -10.258 0.586 -1.219 1.00 81.69 105 PRO A O 1
ATOM 855 N N . ASP A 1 106 ? -8.481 -0.430 -2.150 1.00 81.19 106 ASP A N 1
ATOM 856 C CA . ASP A 1 106 ? -8.685 0.138 -3.484 1.00 81.19 106 ASP A CA 1
ATOM 857 C C . ASP A 1 106 ? -9.745 -0.630 -4.288 1.00 81.19 106 ASP A C 1
ATOM 859 O O . ASP A 1 106 ? -9.567 -1.810 -4.593 1.00 81.19 106 ASP A O 1
ATOM 863 N N . ALA A 1 107 ? -10.854 0.042 -4.601 1.00 86.25 107 ALA A N 1
ATOM 864 C CA . ALA A 1 107 ? -11.986 -0.491 -5.354 1.00 86.25 107 ALA A CA 1
ATOM 865 C C . ALA A 1 107 ? -12.942 0.639 -5.778 1.00 86.25 107 ALA A C 1
ATOM 867 O O . ALA A 1 107 ? -12.772 1.796 -5.392 1.00 86.25 107 ALA A O 1
ATOM 868 N N . ALA A 1 108 ? -13.989 0.305 -6.536 1.00 90.12 108 ALA A N 1
ATOM 869 C CA . ALA A 1 108 ? -15.069 1.246 -6.832 1.00 90.12 108 ALA A CA 1
ATOM 870 C C . ALA A 1 108 ? -15.778 1.720 -5.544 1.00 90.12 108 ALA A C 1
ATOM 872 O O . ALA A 1 108 ? -15.860 0.976 -4.566 1.00 90.12 108 ALA A O 1
ATOM 873 N N . ALA A 1 109 ? -16.360 2.927 -5.556 1.00 90.50 109 ALA A N 1
ATOM 874 C CA . ALA A 1 109 ? -16.983 3.545 -4.376 1.00 90.50 109 ALA A CA 1
ATOM 875 C C . ALA A 1 109 ? -18.014 2.641 -3.672 1.00 90.50 109 ALA A C 1
ATOM 877 O O . ALA A 1 109 ? -18.104 2.620 -2.443 1.00 90.50 109 ALA A O 1
ATOM 878 N N . ARG A 1 110 ? -18.769 1.843 -4.439 1.00 92.12 110 ARG A N 1
ATOM 879 C CA . ARG A 1 110 ? -19.715 0.867 -3.885 1.00 92.12 110 ARG A CA 1
ATOM 880 C C . ARG A 1 110 ? -19.018 -0.231 -3.081 1.00 92.12 110 ARG A C 1
ATOM 882 O O . ARG A 1 110 ? -19.363 -0.441 -1.924 1.00 92.12 110 ARG A O 1
ATOM 889 N N . GLU A 1 111 ? -18.016 -0.878 -3.666 1.00 92.38 111 GLU A N 1
ATOM 890 C CA . GLU A 1 111 ? -17.232 -1.928 -3.007 1.00 92.38 111 GLU A CA 1
ATOM 891 C C . GLU A 1 111 ? -16.482 -1.379 -1.782 1.00 92.38 111 GLU A C 1
ATOM 893 O O . GLU A 1 111 ? -16.409 -2.040 -0.746 1.00 92.38 111 GLU A O 1
ATOM 898 N N . GLN A 1 112 ? -15.983 -0.139 -1.858 1.00 91.38 112 GLN A N 1
ATOM 899 C CA . GLN A 1 112 ? -15.367 0.557 -0.724 1.00 91.38 112 GLN A CA 1
ATOM 900 C C . GLN A 1 112 ? -16.352 0.799 0.420 1.00 91.38 112 GLN A C 1
ATOM 902 O O . GLN A 1 112 ? -15.968 0.689 1.588 1.00 91.38 112 GLN A O 1
ATOM 907 N N . LEU A 1 113 ? -17.609 1.124 0.108 1.00 93.69 113 LEU A N 1
ATOM 908 C CA . LEU A 1 113 ? -18.654 1.302 1.109 1.00 93.69 113 LEU A CA 1
ATOM 909 C C . LEU A 1 113 ? -19.046 -0.029 1.757 1.00 93.69 113 LEU A C 1
ATOM 911 O O . LEU A 1 113 ? -19.180 -0.083 2.979 1.00 93.69 113 LEU A O 1
ATOM 915 N N . ASP A 1 114 ? -19.170 -1.102 0.974 1.00 94.25 114 ASP A N 1
ATOM 916 C CA . ASP A 1 114 ? -19.416 -2.456 1.480 1.00 94.25 114 ASP A CA 1
ATOM 917 C C . ASP A 1 114 ? -18.280 -2.925 2.402 1.00 94.25 114 ASP A C 1
ATOM 919 O O . ASP A 1 114 ? -18.523 -3.325 3.545 1.00 94.25 114 ASP A O 1
ATOM 923 N N . ALA A 1 115 ? -17.030 -2.774 1.956 1.00 94.81 115 ALA A N 1
ATOM 924 C CA . ALA A 1 115 ? -15.839 -3.062 2.748 1.00 94.81 115 ALA A CA 1
ATOM 925 C C . ALA A 1 115 ? -15.758 -2.197 4.010 1.00 94.81 115 ALA A C 1
ATOM 927 O O . ALA A 1 115 ? -15.462 -2.707 5.087 1.00 94.81 115 ALA A O 1
ATOM 928 N N . GLY A 1 116 ? -16.034 -0.894 3.900 1.00 94.88 116 GLY A N 1
ATOM 929 C CA . GLY A 1 116 ? -16.070 0.026 5.036 1.00 94.88 116 GLY A CA 1
ATOM 930 C C . GLY A 1 116 ? -17.138 -0.361 6.056 1.00 94.88 116 GLY A C 1
ATOM 931 O O . GLY A 1 116 ? -16.879 -0.343 7.253 1.00 94.88 116 GLY A O 1
ATOM 932 N N . THR A 1 117 ? -18.310 -0.791 5.596 1.00 95.94 117 THR A N 1
ATOM 933 C CA . THR A 1 117 ? -19.414 -1.230 6.459 1.00 95.94 117 THR A CA 1
ATOM 934 C C . THR A 1 117 ? -19.078 -2.526 7.194 1.00 95.94 117 THR A C 1
ATOM 936 O O . THR A 1 117 ? -19.206 -2.595 8.416 1.00 95.94 117 THR A O 1
ATOM 939 N N . ALA A 1 118 ? -18.586 -3.537 6.474 1.00 96.88 118 ALA A N 1
ATOM 940 C CA . ALA A 1 118 ? -18.157 -4.804 7.063 1.00 96.88 118 ALA A CA 1
ATOM 941 C C . ALA A 1 118 ? -17.001 -4.614 8.058 1.00 96.88 118 ALA A C 1
ATOM 943 O O . ALA A 1 118 ? -17.018 -5.179 9.148 1.00 96.88 118 ALA A O 1
ATOM 944 N N . LEU A 1 119 ? -16.035 -3.752 7.729 1.00 95.75 119 LEU A N 1
ATOM 945 C CA . LEU A 1 119 ? -14.926 -3.411 8.616 1.00 95.75 119 LEU A CA 1
ATOM 946 C C . LEU A 1 119 ? -15.407 -2.658 9.871 1.00 95.75 119 LEU A C 1
ATOM 948 O O . LEU A 1 119 ? -14.889 -2.902 10.958 1.00 95.75 119 LEU A O 1
ATOM 952 N N . ALA A 1 120 ? -16.421 -1.788 9.759 1.00 96.31 120 ALA A N 1
ATOM 953 C CA . ALA A 1 120 ? -17.014 -1.092 10.907 1.00 96.31 120 ALA A CA 1
ATOM 954 C C . ALA A 1 120 ? -17.703 -2.080 11.860 1.00 96.31 120 ALA A C 1
ATOM 956 O O . ALA A 1 120 ? -17.484 -2.009 13.073 1.00 96.31 120 ALA A O 1
ATOM 957 N N . LEU A 1 121 ? -18.469 -3.032 11.314 1.00 95.88 121 LEU A N 1
ATOM 958 C CA . LEU A 1 121 ? -19.070 -4.128 12.078 1.00 95.88 121 LEU A CA 1
ATOM 959 C C . LEU A 1 121 ? -17.995 -4.958 12.778 1.00 95.88 121 LEU A C 1
ATOM 961 O O . LEU A 1 121 ? -17.981 -5.022 14.006 1.00 95.88 121 LEU A O 1
ATOM 965 N N . ALA A 1 122 ? -17.046 -5.507 12.019 1.00 96.12 122 ALA A N 1
ATOM 966 C CA . ALA A 1 122 ? -15.980 -6.341 12.561 1.00 96.12 122 ALA A CA 1
ATOM 967 C C . ALA A 1 122 ? -15.159 -5.613 13.629 1.00 96.12 122 ALA A C 1
ATOM 969 O O . ALA A 1 122 ? -14.886 -6.170 14.681 1.00 96.12 122 ALA A O 1
ATOM 970 N N . SER A 1 123 ? -14.824 -4.338 13.426 1.00 94.56 123 SER A N 1
ATOM 971 C CA . SER A 1 123 ? -14.090 -3.544 14.421 1.00 94.56 123 SER A CA 1
ATOM 972 C C . SER A 1 123 ? -14.865 -3.283 15.718 1.00 94.56 123 SER A C 1
ATOM 974 O O . SER A 1 123 ? -14.269 -3.019 16.765 1.00 94.56 123 SER A O 1
ATOM 976 N N . SER A 1 124 ? -16.196 -3.321 15.655 1.00 94.12 124 SER A N 1
ATOM 977 C CA . SER A 1 124 ? -17.056 -3.135 16.821 1.00 94.12 124 SER A CA 1
ATOM 978 C C . SER A 1 124 ? -17.230 -4.449 17.580 1.00 94.12 124 SER A C 1
ATOM 980 O O . SER A 1 124 ? -17.134 -4.460 18.803 1.00 94.12 124 SER A O 1
ATOM 982 N N . VAL A 1 125 ? -17.389 -5.558 16.850 1.00 93.69 125 VAL A N 1
ATOM 983 C CA . VAL A 1 125 ? -17.461 -6.916 17.409 1.00 93.69 125 VAL A CA 1
ATOM 984 C C . VAL A 1 125 ? -16.124 -7.331 18.021 1.00 93.69 125 VAL A C 1
ATOM 986 O O . VAL A 1 125 ? -16.063 -7.743 19.173 1.00 93.69 125 VAL A O 1
ATOM 989 N N . CYS A 1 126 ? -15.029 -7.137 17.292 1.00 91.81 126 CYS A N 1
ATOM 990 C CA . CYS A 1 126 ? -13.679 -7.519 17.695 1.00 91.81 126 CYS A CA 1
ATOM 991 C C . CYS A 1 126 ? -12.998 -6.457 18.571 1.00 91.81 126 CYS A C 1
ATOM 993 O O . CYS A 1 126 ? -11.781 -6.307 18.508 1.00 91.81 126 CYS A O 1
ATOM 995 N N . SER A 1 127 ? -13.752 -5.681 19.358 1.00 89.81 127 SER A N 1
ATOM 996 C CA . SER A 1 127 ? -13.235 -4.497 20.072 1.00 89.81 127 SER A CA 1
ATOM 997 C C . SER A 1 127 ? -12.096 -4.785 21.061 1.00 89.81 127 SER A C 1
ATOM 999 O O . SER A 1 127 ? -11.359 -3.870 21.427 1.00 89.81 127 SER A O 1
ATOM 1001 N N . SER A 1 128 ? -11.932 -6.041 21.470 1.00 87.00 128 SER A N 1
ATOM 1002 C CA . SER A 1 128 ? -10.870 -6.505 22.361 1.00 87.00 128 SER A CA 1
ATOM 1003 C C . SER A 1 128 ? -9.532 -6.773 21.670 1.00 87.00 128 SER A C 1
ATOM 1005 O O . SER A 1 128 ? -8.503 -6.905 22.338 1.00 87.00 128 SER A O 1
ATOM 1007 N N . VAL A 1 129 ? -9.536 -6.849 20.339 1.00 87.88 129 VAL A N 1
ATOM 1008 C CA . VAL A 1 129 ? -8.351 -7.109 19.529 1.00 87.88 129 VAL A CA 1
ATOM 1009 C C . VAL A 1 129 ? -7.594 -5.791 19.315 1.00 87.88 129 VAL A C 1
ATOM 1011 O O . VAL A 1 129 ? -8.217 -4.786 18.964 1.00 87.88 129 VAL A O 1
ATOM 1014 N N . PRO A 1 130 ? -6.253 -5.753 19.462 1.00 80.94 130 PRO A N 1
ATOM 1015 C CA . PRO A 1 130 ? -5.481 -4.505 19.388 1.00 80.94 130 PRO A CA 1
ATOM 1016 C C . PRO A 1 130 ? -5.676 -3.690 18.098 1.00 80.94 130 PRO A C 1
ATOM 1018 O O . PRO A 1 130 ? -5.563 -2.467 18.104 1.00 80.94 130 PRO A O 1
ATOM 1021 N N . GLN A 1 131 ? -5.961 -4.359 16.981 1.00 83.00 131 GLN A N 1
ATOM 1022 C CA . GLN A 1 131 ? -6.153 -3.751 15.664 1.00 83.00 131 GLN A CA 1
ATOM 1023 C C . GLN A 1 131 ? -7.522 -3.070 15.489 1.00 83.00 131 GLN A C 1
ATOM 1025 O O . GLN A 1 131 ? -7.689 -2.275 14.561 1.00 83.00 131 GLN A O 1
ATOM 1030 N N . ALA A 1 132 ? -8.501 -3.359 16.350 1.00 89.31 132 ALA A N 1
ATOM 1031 C CA . ALA A 1 132 ? -9.890 -2.961 16.143 1.00 89.31 132 ALA A CA 1
ATOM 1032 C C . ALA A 1 132 ? -10.086 -1.440 16.072 1.00 89.31 132 ALA A C 1
ATOM 1034 O O . ALA A 1 132 ? -10.887 -0.960 15.273 1.00 89.31 132 ALA A O 1
ATOM 1035 N N . ASP A 1 133 ? -9.316 -0.663 16.838 1.00 84.94 133 ASP A N 1
ATOM 1036 C CA . ASP A 1 133 ? -9.333 0.802 16.754 1.00 84.94 133 ASP A CA 1
ATOM 1037 C C . ASP A 1 133 ? -8.976 1.303 15.348 1.00 84.94 133 ASP A C 1
ATOM 1039 O O . ASP A 1 133 ? -9.666 2.157 14.788 1.00 84.94 133 ASP A O 1
ATOM 1043 N N . LEU A 1 134 ? -7.927 0.745 14.744 1.00 83.69 134 LEU A N 1
ATOM 1044 C CA . LEU A 1 134 ? -7.468 1.145 13.417 1.00 83.69 134 LEU A CA 1
ATOM 1045 C C . LEU A 1 134 ? -8.446 0.710 12.324 1.00 83.69 134 LEU A C 1
ATOM 1047 O O . LEU A 1 134 ? -8.729 1.484 11.407 1.00 83.69 134 LEU A O 1
ATOM 1051 N N . TRP A 1 135 ? -8.995 -0.501 12.444 1.00 90.88 135 TRP A N 1
ATOM 1052 C CA . TRP A 1 135 ? -10.049 -0.995 11.560 1.00 90.88 135 TRP A CA 1
ATOM 1053 C C . TRP A 1 135 ? -11.257 -0.073 11.586 1.00 90.88 135 TRP A C 1
ATOM 1055 O O . TRP A 1 135 ? -11.734 0.338 10.534 1.00 90.88 135 TRP A O 1
ATOM 1065 N N . ARG A 1 136 ? -11.693 0.326 12.782 1.00 92.06 136 ARG A N 1
ATOM 1066 C CA . ARG A 1 136 ? -12.826 1.227 12.983 1.00 92.06 136 ARG A CA 1
ATOM 1067 C C . ARG A 1 136 ? -12.607 2.589 12.339 1.00 92.06 136 ARG A C 1
ATOM 1069 O O . ARG A 1 136 ? -13.497 3.102 11.662 1.00 92.06 136 ARG A O 1
ATOM 1076 N N . LEU A 1 137 ? -11.429 3.179 12.533 1.00 86.31 137 LEU A N 1
ATOM 1077 C CA . LEU A 1 137 ? -11.103 4.468 11.927 1.00 86.31 137 LEU A CA 1
ATOM 1078 C C . LEU A 1 137 ? -11.104 4.376 10.405 1.00 86.31 137 LEU A C 1
ATOM 1080 O O . LEU A 1 137 ? -11.779 5.174 9.757 1.00 86.31 137 LEU A O 1
ATOM 1084 N N . ALA A 1 138 ? -10.435 3.370 9.838 1.00 88.06 138 ALA A N 1
ATOM 1085 C CA . ALA A 1 138 ? -10.442 3.150 8.397 1.00 88.06 138 ALA A CA 1
ATOM 1086 C C . ALA A 1 138 ? -11.849 2.892 7.850 1.00 88.06 138 ALA A C 1
ATOM 1088 O O . ALA A 1 138 ? -12.224 3.452 6.823 1.00 88.06 138 ALA A O 1
ATOM 1089 N N . ALA A 1 139 ? -12.649 2.103 8.561 1.00 93.50 139 ALA A N 1
ATOM 1090 C CA . ALA A 1 139 ? -14.020 1.783 8.206 1.00 93.50 139 ALA A CA 1
ATOM 1091 C C . ALA A 1 139 ? -14.906 3.029 8.098 1.00 93.50 139 ALA A C 1
ATOM 1093 O O . ALA A 1 139 ? -15.470 3.306 7.039 1.00 93.50 139 ALA A O 1
ATOM 1094 N N . PHE A 1 140 ? -14.976 3.831 9.166 1.00 93.38 140 PHE A N 1
ATOM 1095 C CA . PHE A 1 140 ? -15.754 5.071 9.157 1.00 93.38 140 PHE A CA 1
ATOM 1096 C C . PHE A 1 140 ? -15.185 6.103 8.187 1.00 93.38 140 PHE A C 1
ATOM 1098 O O . PHE A 1 140 ? -15.936 6.887 7.614 1.00 93.38 140 PHE A O 1
ATOM 1105 N N . GLY A 1 141 ? -13.877 6.073 7.948 1.00 87.69 141 GLY A N 1
ATOM 1106 C CA . GLY A 1 141 ? -13.227 6.850 6.907 1.00 87.69 141 GLY A CA 1
ATOM 1107 C C . GLY A 1 141 ? -13.747 6.530 5.505 1.00 87.69 141 GLY A C 1
ATOM 1108 O O . GLY A 1 141 ? -14.175 7.427 4.778 1.00 87.69 141 GLY A O 1
ATOM 1109 N N . ARG A 1 142 ? -13.787 5.240 5.152 1.00 90.94 142 ARG A N 1
ATOM 1110 C CA . ARG A 1 142 ? -14.335 4.754 3.873 1.00 90.94 142 ARG A CA 1
ATOM 1111 C C . ARG A 1 142 ? -15.815 5.070 3.726 1.00 90.94 142 ARG A C 1
ATOM 1113 O O . ARG A 1 142 ? -16.234 5.498 2.653 1.00 90.94 142 ARG A O 1
ATOM 1120 N N . ILE A 1 143 ? -16.589 4.914 4.802 1.00 93.00 143 ILE A N 1
ATOM 1121 C CA . ILE A 1 143 ? -18.007 5.288 4.828 1.00 93.00 143 ILE A CA 1
ATOM 1122 C C . ILE A 1 143 ? -18.159 6.788 4.558 1.00 93.00 143 ILE A C 1
ATOM 1124 O O . ILE A 1 143 ? -18.926 7.166 3.679 1.00 93.00 143 ILE A O 1
ATOM 1128 N N . ALA A 1 144 ? -17.408 7.646 5.257 1.00 89.56 144 ALA A N 1
ATOM 1129 C CA . ALA A 1 144 ? -17.468 9.094 5.055 1.00 89.56 144 ALA A CA 1
ATOM 1130 C C . ALA A 1 144 ? -17.148 9.491 3.605 1.00 89.56 144 ALA A C 1
ATOM 1132 O O . ALA A 1 144 ? -17.795 10.383 3.063 1.00 89.56 144 ALA A O 1
ATOM 1133 N N . ASN A 1 145 ? -16.173 8.819 2.987 1.00 87.75 145 ASN A N 1
ATOM 1134 C CA . ASN A 1 145 ? -15.745 9.101 1.621 1.00 87.75 145 ASN A CA 1
ATOM 1135 C C . ASN A 1 145 ? -16.743 8.608 0.561 1.00 87.75 145 ASN A C 1
ATOM 1137 O O . ASN A 1 145 ? -16.997 9.308 -0.411 1.00 87.75 145 ASN A O 1
ATOM 1141 N N . SER A 1 146 ? -17.316 7.417 0.752 1.00 91.19 146 SER A N 1
ATOM 1142 C CA . SER A 1 146 ? -18.013 6.695 -0.326 1.00 91.19 146 SER A CA 1
ATOM 1143 C C . SER A 1 146 ? -19.536 6.752 -0.206 1.00 91.19 146 SER A C 1
ATOM 1145 O O . SER A 1 146 ? -20.247 6.630 -1.202 1.00 91.19 146 SER A O 1
ATOM 1147 N N . LEU A 1 147 ? -20.074 6.961 1.003 1.00 91.06 147 LEU A N 1
ATOM 1148 C CA . LEU A 1 147 ? -21.518 6.911 1.238 1.00 91.06 147 LEU A CA 1
ATOM 1149 C C . LEU A 1 147 ? -22.270 7.988 0.451 1.00 91.06 147 LEU A C 1
ATOM 1151 O O . LEU A 1 147 ? -23.309 7.687 -0.123 1.00 91.06 147 LEU A O 1
ATOM 1155 N N . ALA A 1 148 ? -21.750 9.216 0.378 1.00 86.62 148 ALA A N 1
ATOM 1156 C CA . ALA A 1 148 ? -22.402 10.300 -0.364 1.00 86.62 148 ALA A CA 1
ATOM 1157 C C . ALA A 1 148 ? -22.488 10.023 -1.877 1.00 86.62 148 ALA A C 1
ATOM 1159 O O . ALA A 1 148 ? -23.458 10.422 -2.522 1.00 86.62 148 ALA A O 1
ATOM 1160 N N . GLU A 1 149 ? -21.490 9.334 -2.433 1.00 88.19 149 GLU A N 1
ATOM 1161 C CA . GLU A 1 149 ? -21.444 8.962 -3.848 1.00 88.19 149 GLU A CA 1
ATOM 1162 C C . GLU A 1 149 ? -22.437 7.833 -4.159 1.00 88.19 149 GLU A C 1
ATOM 1164 O O . GLU A 1 149 ? -23.219 7.929 -5.103 1.00 88.19 149 GLU A O 1
ATOM 1169 N N . VAL A 1 150 ? -22.467 6.795 -3.318 1.00 85.56 150 VAL A N 1
ATOM 1170 C CA . VAL A 1 150 ? -23.308 5.603 -3.522 1.00 85.56 150 VAL A CA 1
ATOM 1171 C C . VAL A 1 150 ? -24.781 5.862 -3.184 1.00 85.56 150 VAL A C 1
ATOM 1173 O O . VAL A 1 150 ? -25.681 5.313 -3.822 1.00 85.56 150 VAL A O 1
ATOM 1176 N N . ALA A 1 151 ? -25.062 6.710 -2.193 1.00 72.19 151 ALA A N 1
ATOM 1177 C CA . ALA A 1 151 ? -26.405 6.905 -1.645 1.00 72.19 151 ALA A CA 1
ATOM 1178 C C . ALA A 1 151 ? -27.398 7.643 -2.557 1.00 72.19 151 ALA A C 1
ATOM 1180 O O . ALA A 1 151 ? -28.548 7.857 -2.169 1.00 72.19 151 ALA A O 1
ATOM 1181 N N . GLN A 1 152 ? -27.008 7.983 -3.787 1.00 68.81 152 GLN A N 1
ATOM 1182 C CA . GLN A 1 152 ? -27.951 8.452 -4.805 1.00 68.81 152 GLN A CA 1
ATOM 1183 C C . GLN A 1 152 ? -28.986 7.370 -5.196 1.00 68.81 152 GLN A C 1
ATOM 1185 O O . GLN A 1 152 ? -29.994 7.698 -5.821 1.00 68.81 152 GLN A O 1
ATOM 1190 N N . ALA A 1 153 ? -28.795 6.108 -4.776 1.00 59.62 153 ALA A N 1
ATOM 1191 C CA . ALA A 1 153 ? -29.744 4.997 -4.921 1.00 59.62 153 ALA A CA 1
ATOM 1192 C C . ALA A 1 153 ? -30.289 4.508 -3.546 1.00 59.62 153 ALA A C 1
ATOM 1194 O O . ALA A 1 153 ? -29.788 3.532 -2.987 1.00 59.62 153 ALA A O 1
ATOM 1195 N N . PRO A 1 154 ? -31.320 5.155 -2.967 1.00 55.97 154 PRO A N 1
ATOM 1196 C CA . PRO A 1 154 ? -31.712 5.011 -1.553 1.00 55.97 154 PRO A CA 1
ATOM 1197 C C . PRO A 1 154 ? -32.459 3.717 -1.147 1.00 55.97 154 PRO A C 1
ATOM 1199 O O . PRO A 1 154 ? -33.109 3.706 -0.103 1.00 55.97 154 PRO A O 1
ATOM 1202 N N . ALA A 1 155 ? -32.395 2.627 -1.920 1.00 70.00 155 ALA A N 1
ATOM 1203 C CA . ALA A 1 155 ? -33.266 1.455 -1.718 1.00 70.00 155 ALA A CA 1
ATOM 1204 C C . ALA A 1 155 ? -32.553 0.118 -1.440 1.00 70.00 155 ALA A C 1
ATOM 1206 O O . ALA A 1 155 ? -33.229 -0.893 -1.271 1.00 70.00 155 ALA A O 1
ATOM 1207 N N . ASP A 1 156 ? -31.222 0.083 -1.389 1.00 83.56 156 ASP A N 1
ATOM 1208 C CA . ASP A 1 156 ? -30.500 -1.177 -1.204 1.00 83.56 156 ASP A CA 1
ATOM 1209 C C . ASP A 1 156 ? -30.404 -1.573 0.279 1.00 83.56 156 ASP A C 1
ATOM 1211 O O . ASP A 1 156 ? -29.532 -1.101 1.016 1.00 83.56 156 ASP A O 1
ATOM 1215 N N . SER A 1 157 ? -31.323 -2.430 0.728 1.00 83.75 157 SER A N 1
ATOM 1216 C CA . SER A 1 157 ? -31.360 -2.931 2.106 1.00 83.75 157 SER A CA 1
ATOM 1217 C C . SER A 1 157 ? -30.078 -3.663 2.499 1.00 83.75 157 SER A C 1
ATOM 1219 O O . SER A 1 157 ? -29.627 -3.490 3.628 1.00 83.75 157 SER A O 1
ATOM 1221 N N . HIS A 1 158 ? -29.443 -4.385 1.567 1.00 84.31 158 HIS A N 1
ATOM 1222 C CA . HIS A 1 158 ? -28.222 -5.152 1.837 1.00 84.31 158 HIS A CA 1
ATOM 1223 C C . HIS A 1 158 ? -27.033 -4.268 2.216 1.00 84.31 158 HIS A C 1
ATOM 1225 O O . HIS A 1 158 ? -26.118 -4.728 2.895 1.00 84.31 158 HIS A O 1
ATOM 1231 N N . LEU A 1 159 ? -27.044 -2.999 1.806 1.00 84.31 159 LEU A N 1
ATOM 1232 C CA . LEU A 1 159 ? -26.024 -2.033 2.200 1.00 84.31 159 LEU A CA 1
ATOM 1233 C C . LEU A 1 159 ? -26.425 -1.249 3.451 1.00 84.31 159 LEU A C 1
ATOM 1235 O O . LEU A 1 159 ? -25.610 -0.982 4.332 1.00 84.31 159 LEU A O 1
ATOM 1239 N N . ILE A 1 160 ? -27.692 -0.853 3.514 1.00 89.12 160 ILE A N 1
ATOM 1240 C CA . ILE A 1 160 ? -28.197 0.063 4.530 1.00 89.12 160 ILE A CA 1
ATOM 1241 C C . ILE A 1 160 ? -28.304 -0.585 5.910 1.00 89.12 160 ILE A C 1
ATOM 1243 O O . ILE A 1 160 ? -27.974 0.054 6.907 1.00 89.12 160 ILE A O 1
ATOM 1247 N N . GLU A 1 161 ? -28.791 -1.817 5.991 1.00 92.19 161 GLU A N 1
ATOM 1248 C CA . GLU A 1 161 ? -29.012 -2.484 7.273 1.00 92.19 161 GLU A CA 1
ATOM 1249 C C . GLU A 1 161 ? -27.696 -2.780 8.010 1.00 92.19 161 GLU A C 1
ATOM 1251 O O . GLU A 1 161 ? -27.553 -2.324 9.149 1.00 92.19 161 GLU A O 1
ATOM 1256 N N . PRO A 1 162 ? -26.677 -3.394 7.374 1.00 92.50 162 PRO A N 1
ATOM 1257 C CA . PRO A 1 162 ? -25.367 -3.564 7.998 1.00 92.50 162 PRO A CA 1
ATOM 1258 C C . PRO A 1 162 ? -24.734 -2.238 8.438 1.00 92.50 162 PRO A C 1
ATOM 1260 O O . PRO A 1 162 ? -24.081 -2.176 9.480 1.00 92.50 162 PRO A O 1
ATOM 1263 N N . LEU A 1 163 ? -24.957 -1.159 7.682 1.00 93.69 163 LEU A N 1
ATOM 1264 C CA . LEU A 1 163 ? -24.485 0.181 8.026 1.00 93.69 163 LEU A CA 1
ATOM 1265 C C . LEU A 1 163 ? -25.176 0.719 9.285 1.00 93.69 163 LEU A C 1
ATOM 1267 O O . LEU A 1 163 ? -24.507 1.193 10.202 1.00 93.69 163 LEU A O 1
ATOM 1271 N N . ASP A 1 164 ? -26.503 0.615 9.359 1.00 93.81 164 ASP A N 1
ATOM 1272 C CA . ASP A 1 164 ? -27.284 1.041 10.522 1.00 93.81 164 ASP A CA 1
ATOM 1273 C C . ASP A 1 164 ? -26.862 0.274 11.793 1.00 93.81 164 ASP A C 1
ATOM 1275 O O . ASP A 1 164 ? -26.726 0.871 12.868 1.00 93.81 164 ASP A O 1
ATOM 1279 N N . ILE A 1 165 ? -26.599 -1.030 11.664 1.00 93.69 165 ILE A N 1
ATOM 1280 C CA . ILE A 1 165 ? -26.104 -1.902 12.739 1.00 93.69 165 ILE A CA 1
ATOM 1281 C C . ILE A 1 165 ? -24.698 -1.471 13.168 1.00 93.69 165 ILE A C 1
ATOM 1283 O O . ILE A 1 165 ? -24.455 -1.313 14.364 1.00 93.69 165 ILE A O 1
ATOM 1287 N N . ALA A 1 166 ? -23.795 -1.186 12.224 1.00 93.56 166 ALA A N 1
ATOM 1288 C CA . ALA A 1 166 ? -22.429 -0.752 12.520 1.00 93.56 166 ALA A CA 1
ATOM 1289 C C . ALA A 1 166 ? -22.383 0.542 13.348 1.00 93.56 166 ALA A C 1
ATOM 1291 O O . ALA A 1 166 ? -21.688 0.612 14.364 1.00 93.56 166 ALA A O 1
ATOM 1292 N N . PHE A 1 167 ? -23.145 1.564 12.943 1.00 94.50 167 PHE A N 1
ATOM 1293 C CA . PHE A 1 167 ? -23.228 2.830 13.680 1.00 94.50 167 PHE A CA 1
ATOM 1294 C C . PHE A 1 167 ? -23.868 2.650 15.061 1.00 94.50 167 PHE A C 1
ATOM 1296 O O . PHE A 1 167 ? -23.397 3.232 16.041 1.00 94.50 167 PHE A O 1
ATOM 1303 N N . SER A 1 168 ? -24.924 1.837 15.151 1.00 93.44 168 SER A N 1
ATOM 1304 C CA . SER A 1 168 ? -25.623 1.574 16.413 1.00 93.44 168 SER A CA 1
ATOM 1305 C C . SER A 1 168 ? -24.718 0.857 17.413 1.00 93.44 168 SER A C 1
ATOM 1307 O O . SER A 1 168 ? -24.577 1.322 18.544 1.00 93.44 168 SER A O 1
ATOM 1309 N N . LEU A 1 169 ? -24.037 -0.202 16.969 1.00 91.38 169 LEU A N 1
ATOM 1310 C CA . LEU A 1 169 ? -23.126 -0.994 17.792 1.00 91.38 169 LEU A CA 1
ATOM 1311 C C . LEU A 1 169 ? -21.937 -0.157 18.279 1.00 91.38 169 LEU A C 1
ATOM 1313 O O . LEU A 1 169 ? -21.615 -0.166 19.467 1.00 91.38 169 LEU A O 1
ATOM 1317 N N . ALA A 1 170 ? -21.327 0.641 17.397 1.00 91.06 170 ALA A N 1
ATOM 1318 C CA . ALA A 1 170 ? -20.240 1.536 17.785 1.00 91.06 170 ALA A CA 1
ATOM 1319 C C . ALA A 1 170 ? -20.682 2.588 18.822 1.00 91.06 170 ALA A C 1
ATOM 1321 O O . ALA A 1 170 ? -19.923 2.916 19.735 1.00 91.06 170 ALA A O 1
ATOM 1322 N N . ASN A 1 171 ? -21.911 3.104 18.730 1.00 92.38 171 ASN A N 1
ATOM 1323 C CA . ASN A 1 171 ? -22.446 4.052 19.711 1.00 92.38 171 ASN A CA 1
ATOM 1324 C C . ASN A 1 171 ? -22.783 3.386 21.055 1.00 92.38 171 ASN A C 1
ATOM 1326 O O . ASN A 1 171 ? -22.512 3.961 22.110 1.00 92.38 171 ASN A O 1
ATOM 1330 N N . GLU A 1 172 ? -23.363 2.183 21.027 1.00 91.12 172 GLU A N 1
ATOM 1331 C CA . GLU A 1 172 ? -23.705 1.405 22.224 1.00 91.12 172 GLU A CA 1
ATOM 1332 C C . GLU A 1 172 ? -22.455 1.047 23.032 1.00 91.12 172 GLU A C 1
ATOM 1334 O O . GLU A 1 172 ? -22.399 1.292 24.237 1.00 91.12 172 GLU A O 1
ATOM 1339 N N . LEU A 1 173 ? -21.415 0.577 22.344 1.00 88.00 173 LEU A N 1
ATOM 1340 C CA . LEU A 1 173 ? -20.128 0.213 22.934 1.00 88.00 173 LEU A CA 1
ATOM 1341 C C . LEU A 1 173 ? -19.228 1.430 23.230 1.00 88.00 173 LEU A C 1
ATOM 1343 O O . LEU A 1 173 ? -18.090 1.272 23.670 1.00 88.00 173 LEU A O 1
ATOM 1347 N N . ASN A 1 174 ? -19.719 2.654 23.000 1.00 88.69 174 ASN A N 1
ATOM 1348 C CA . ASN A 1 174 ? -18.975 3.900 23.199 1.00 88.69 174 ASN A CA 1
ATOM 1349 C C . ASN A 1 174 ? -17.616 3.927 22.451 1.00 88.69 174 ASN A C 1
ATOM 1351 O O . ASN A 1 174 ? -16.639 4.524 22.901 1.00 88.69 174 ASN A O 1
ATOM 1355 N N . LEU A 1 175 ? -17.578 3.336 21.252 1.00 87.81 175 LEU A N 1
ATOM 1356 C CA . LEU A 1 175 ? -16.424 3.217 20.356 1.00 87.81 175 LEU A CA 1
ATOM 1357 C C . LEU A 1 175 ? -16.291 4.392 19.364 1.00 87.81 175 LEU A C 1
ATOM 1359 O O . LEU A 1 175 ? -17.260 4.704 18.685 1.00 87.81 175 LEU A O 1
ATOM 1363 N N . PRO A 1 176 ? -15.118 5.031 19.202 1.00 86.94 176 PRO A N 1
ATOM 1364 C CA . PRO A 1 176 ? -14.973 6.260 18.412 1.00 86.94 176 PRO A CA 1
ATOM 1365 C C . PRO A 1 176 ? -15.577 6.208 16.995 1.00 86.94 176 PRO A C 1
ATOM 1367 O O . PRO A 1 176 ? -15.210 5.349 16.195 1.00 86.94 176 PRO A O 1
ATOM 1370 N N . ILE A 1 177 ? -16.433 7.179 16.661 1.00 89.31 177 ILE A N 1
ATOM 1371 C CA . ILE A 1 177 ? -17.019 7.354 15.320 1.00 89.31 177 ILE A CA 1
ATOM 1372 C C . ILE A 1 177 ? -16.503 8.663 14.729 1.00 89.31 177 ILE A C 1
ATOM 1374 O O . ILE A 1 177 ? -16.499 9.695 15.402 1.00 89.31 177 ILE A O 1
ATOM 1378 N N . LEU A 1 178 ? -16.085 8.649 13.462 1.00 88.81 178 LEU A N 1
ATOM 1379 C CA . LEU A 1 178 ? -15.654 9.874 12.790 1.00 88.81 178 LEU A CA 1
ATOM 1380 C C . LEU A 1 178 ? -16.827 10.839 12.612 1.00 88.81 178 LEU A C 1
ATOM 1382 O O . LEU A 1 178 ? -17.873 10.470 12.075 1.00 88.81 178 LEU A O 1
ATOM 1386 N N . GLU A 1 179 ? -16.620 12.102 12.977 1.00 90.25 179 GLU A N 1
ATOM 1387 C CA . GLU A 1 179 ? -17.620 13.158 12.784 1.00 90.25 179 GLU A CA 1
ATOM 1388 C C . GLU A 1 179 ? -18.054 13.281 11.321 1.00 90.25 179 GLU A C 1
ATOM 1390 O O . GLU A 1 179 ? -19.248 13.356 11.037 1.00 90.25 179 GLU A O 1
ATOM 1395 N N . ALA A 1 180 ? -17.103 13.207 10.386 1.00 87.62 180 ALA A N 1
ATOM 1396 C CA . ALA A 1 180 ? -17.398 13.228 8.957 1.00 87.62 180 ALA A CA 1
ATOM 1397 C C . ALA A 1 180 ? -18.316 12.065 8.539 1.00 87.62 180 ALA A C 1
ATOM 1399 O O . ALA A 1 180 ? -19.274 12.281 7.802 1.00 87.62 180 ALA A O 1
ATOM 1400 N N . ALA A 1 181 ? -18.084 10.857 9.063 1.00 90.38 181 ALA A N 1
ATOM 1401 C CA . ALA A 1 181 ? -18.922 9.695 8.774 1.00 90.38 181 ALA A CA 1
ATOM 1402 C C . ALA A 1 181 ? -20.339 9.879 9.322 1.00 90.38 181 ALA A C 1
ATOM 1404 O O . ALA A 1 181 ? -21.305 9.660 8.600 1.00 90.38 181 ALA A O 1
ATOM 1405 N N . SER A 1 182 ? -20.467 10.345 10.570 1.00 91.81 182 SER A N 1
ATOM 1406 C CA . SER A 1 182 ? -21.768 10.637 11.182 1.00 91.81 182 SER A CA 1
ATOM 1407 C C . SER A 1 182 ? -22.519 11.747 10.442 1.00 91.81 182 SER A C 1
ATOM 1409 O O . SER A 1 182 ? -23.734 11.663 10.282 1.00 91.81 182 SER A O 1
ATOM 1411 N N . SER A 1 183 ? -21.812 12.785 9.993 1.00 90.94 183 SER A N 1
ATOM 1412 C CA . SER A 1 183 ? -22.384 13.906 9.244 1.00 90.94 183 SER A CA 1
ATOM 1413 C C . SER A 1 183 ? -22.921 13.456 7.883 1.00 90.94 183 SER A C 1
ATOM 1415 O O . SER A 1 183 ? -24.082 13.718 7.553 1.00 90.94 183 SER A O 1
ATOM 1417 N N . VAL A 1 184 ? -22.118 12.702 7.123 1.00 89.38 184 VAL A N 1
ATOM 1418 C CA . VAL A 1 184 ? -22.529 12.133 5.830 1.00 89.38 184 VAL A CA 1
ATOM 1419 C C . VAL A 1 184 ? -23.679 11.145 6.018 1.00 89.38 184 VAL A C 1
ATOM 1421 O O . VAL A 1 184 ? -24.676 11.234 5.304 1.00 89.38 184 VAL A O 1
ATOM 1424 N N . TYR A 1 185 ? -23.595 10.268 7.022 1.00 91.81 185 TYR A N 1
ATOM 1425 C CA . TYR A 1 185 ? -24.662 9.329 7.359 1.00 91.81 185 TYR A CA 1
ATOM 1426 C C . TYR A 1 185 ? -25.980 10.052 7.653 1.00 91.81 185 TYR A C 1
ATOM 1428 O O . TYR A 1 185 ? -26.990 9.728 7.041 1.00 91.81 185 TYR A O 1
ATOM 1436 N N . ASN A 1 186 ? -25.983 11.082 8.503 1.00 91.44 186 ASN A N 1
ATOM 1437 C CA . ASN A 1 186 ? -27.192 11.855 8.813 1.00 91.44 186 ASN A CA 1
ATOM 1438 C C . ASN A 1 186 ? -27.749 12.619 7.614 1.00 91.44 186 ASN A C 1
ATOM 1440 O O . ASN A 1 186 ? -28.965 12.736 7.475 1.00 91.44 186 ASN A O 1
ATOM 1444 N N . THR A 1 187 ? -26.870 13.128 6.751 1.00 89.50 187 THR A N 1
ATOM 1445 C CA . THR A 1 187 ? -27.267 13.831 5.527 1.00 89.50 187 THR A CA 1
ATOM 1446 C C . THR A 1 187 ? -27.993 12.883 4.576 1.00 89.50 187 THR A C 1
ATOM 1448 O O . THR A 1 187 ? -29.062 13.208 4.064 1.00 89.50 187 THR A O 1
ATOM 1451 N N . VAL A 1 188 ? -27.441 11.683 4.382 1.00 87.00 188 VAL A N 1
ATOM 1452 C CA . VAL A 1 188 ? -28.019 10.639 3.528 1.00 87.00 188 VAL A CA 1
ATOM 1453 C C . VAL A 1 188 ? -29.268 10.012 4.160 1.00 87.00 188 VAL A C 1
ATOM 1455 O O . VAL A 1 188 ? -30.246 9.721 3.475 1.00 87.00 188 VAL A O 1
ATOM 1458 N N . ARG A 1 189 ? -29.263 9.816 5.481 1.00 87.12 189 ARG A N 1
ATOM 1459 C CA . ARG A 1 189 ? -30.316 9.160 6.269 1.00 87.12 189 ARG A CA 1
ATOM 1460 C C . ARG A 1 189 ? -31.111 10.192 7.059 1.00 87.12 189 ARG A C 1
ATOM 1462 O O . ARG A 1 189 ? -31.312 10.028 8.262 1.00 87.12 189 ARG A O 1
ATOM 1469 N N . ALA A 1 190 ? -31.586 11.241 6.385 1.00 79.81 190 ALA A N 1
ATOM 1470 C CA . ALA A 1 190 ? -32.255 12.394 7.000 1.00 79.81 190 ALA A CA 1
ATOM 1471 C C . ALA A 1 190 ? -33.374 12.032 8.005 1.00 79.81 190 ALA A C 1
ATOM 1473 O O . ALA A 1 190 ? -33.658 12.800 8.920 1.00 79.81 190 ALA A O 1
ATOM 1474 N N . SER A 1 191 ? -33.985 10.848 7.883 1.00 77.75 191 SER A N 1
ATOM 1475 C CA . SER A 1 191 ? -35.011 10.339 8.798 1.00 77.75 191 SER A CA 1
ATOM 1476 C C . SER A 1 191 ? -34.500 9.759 10.128 1.00 77.75 191 SER A C 1
ATOM 1478 O O . SER A 1 191 ? -35.329 9.459 10.983 1.00 77.75 191 SER A O 1
ATOM 1480 N N . ARG A 1 192 ? -33.188 9.544 10.324 1.00 74.44 192 ARG A N 1
ATOM 1481 C CA . ARG A 1 192 ? -32.641 8.816 11.492 1.00 74.44 192 ARG A CA 1
ATOM 1482 C C . ARG A 1 192 ? -31.836 9.647 12.496 1.00 74.44 192 ARG A C 1
ATOM 1484 O O . ARG A 1 192 ? -31.543 9.103 13.553 1.00 74.44 192 ARG A O 1
ATOM 1491 N N . ALA A 1 193 ? -31.534 10.921 12.214 1.00 80.69 193 ALA A N 1
ATOM 1492 C CA . ALA A 1 193 ? -30.887 11.889 13.125 1.00 80.69 193 ALA A CA 1
ATOM 1493 C C . ALA A 1 193 ? -29.964 11.252 14.193 1.00 80.69 193 ALA A C 1
ATOM 1495 O O . ALA A 1 193 ? -30.180 11.394 15.397 1.00 80.69 193 ALA A O 1
ATOM 1496 N N . PHE A 1 194 ? -28.959 10.500 13.745 1.00 88.56 194 PHE A N 1
ATOM 1497 C CA . PHE A 1 194 ? -28.066 9.739 14.605 1.00 88.56 194 PHE A CA 1
ATOM 1498 C C . PHE A 1 194 ? -27.088 10.678 15.323 1.00 88.56 194 PHE A C 1
ATOM 1500 O O . PHE A 1 194 ? -26.384 11.465 14.690 1.00 88.56 194 PHE A O 1
ATOM 1507 N N . ILE A 1 195 ? -27.039 10.603 16.656 1.00 89.06 195 ILE A N 1
ATOM 1508 C CA . ILE A 1 195 ? -26.150 11.424 17.491 1.00 89.06 195 ILE A CA 1
ATOM 1509 C C . ILE A 1 195 ? -25.236 10.487 18.293 1.00 89.06 195 ILE A C 1
ATOM 1511 O O . ILE A 1 195 ? -25.681 9.909 19.292 1.00 89.06 195 ILE A O 1
ATOM 1515 N N . PRO A 1 196 ? -23.972 10.311 17.875 1.00 87.19 196 PRO A N 1
ATOM 1516 C CA . PRO A 1 196 ? -23.028 9.464 18.591 1.00 87.19 196 PRO A CA 1
ATOM 1517 C C . PRO A 1 196 ? -22.506 10.142 19.864 1.00 87.19 196 PRO A C 1
ATOM 1519 O O . PRO A 1 196 ? -22.266 11.350 19.895 1.00 87.19 196 PRO A O 1
ATOM 1522 N N . LYS A 1 197 ? -22.283 9.359 20.924 1.00 85.88 197 LYS A N 1
ATOM 1523 C CA . LYS A 1 197 ? -21.746 9.843 22.216 1.00 85.88 197 LYS A CA 1
ATOM 1524 C C . LYS A 1 197 ? -20.227 10.088 22.197 1.00 85.88 197 LYS A C 1
ATOM 1526 O O . LYS A 1 197 ? -19.656 10.619 23.146 1.00 85.88 197 LYS A O 1
ATOM 1531 N N . ASN A 1 198 ? -19.575 9.685 21.118 1.00 82.69 198 ASN A N 1
ATOM 1532 C CA . ASN A 1 198 ? -18.160 9.342 21.016 1.00 82.69 198 ASN A CA 1
ATOM 1533 C C . ASN A 1 198 ? -17.578 9.803 19.671 1.00 82.69 198 ASN A C 1
ATOM 1535 O O . ASN A 1 198 ? -16.990 9.028 18.915 1.00 82.69 198 ASN A O 1
ATOM 1539 N N . LEU A 1 199 ? -17.746 11.088 19.374 1.00 88.75 199 LEU A N 1
ATOM 1540 C CA . LEU A 1 199 ? -17.224 11.697 18.157 1.00 88.75 199 LEU A CA 1
ATOM 1541 C C . LEU A 1 199 ? -15.703 11.843 18.204 1.00 88.75 199 LEU A C 1
ATOM 1543 O O . LEU A 1 199 ? -15.146 12.435 19.133 1.00 88.75 199 LEU A O 1
ATOM 1547 N N . LEU A 1 200 ? -15.044 11.351 17.159 1.00 86.56 200 LEU A N 1
ATOM 1548 C CA . LEU A 1 200 ? -13.664 11.681 16.850 1.00 86.56 200 LEU A CA 1
ATOM 1549 C C . LEU A 1 200 ? -13.637 12.763 15.771 1.00 86.56 200 LEU A C 1
ATOM 1551 O O . LEU A 1 200 ? -14.099 12.566 14.645 1.00 86.56 200 LEU A O 1
ATOM 1555 N N . THR A 1 201 ? -13.077 13.908 16.142 1.00 87.62 201 THR A N 1
ATOM 1556 C CA . THR A 1 201 ? -12.937 15.084 15.285 1.00 87.62 201 THR A CA 1
ATOM 1557 C C . THR A 1 201 ? -11.478 15.259 14.891 1.00 87.62 201 THR A C 1
ATOM 1559 O O . THR A 1 201 ? -10.588 15.093 15.734 1.00 87.62 201 THR A O 1
ATOM 1562 N N . PHE A 1 202 ? -11.233 15.663 13.647 1.00 83.94 202 PHE A N 1
ATOM 1563 C CA . PHE A 1 202 ? -9.904 16.050 13.190 1.00 83.94 202 PHE A CA 1
ATOM 1564 C C . PHE A 1 202 ? -9.846 17.564 12.909 1.00 83.94 202 PHE A C 1
ATOM 1566 O O . PHE A 1 202 ? -10.740 18.081 12.240 1.00 83.94 202 PHE A O 1
ATOM 1573 N N . PRO A 1 203 ? -8.804 18.287 13.361 1.00 88.19 203 PRO A N 1
ATOM 1574 C CA . PRO A 1 203 ? -7.644 17.782 14.095 1.00 88.19 203 PRO A CA 1
ATOM 1575 C C . PRO A 1 203 ? -8.002 17.286 15.506 1.00 88.19 203 PRO A C 1
ATOM 1577 O O . PRO A 1 203 ? -8.927 17.807 16.132 1.00 88.19 203 PRO A O 1
ATOM 1580 N N . LEU A 1 204 ? -7.259 16.297 16.018 1.00 87.50 204 LEU A N 1
ATOM 1581 C CA . LEU A 1 204 ? -7.494 15.718 17.346 1.00 87.50 204 LEU A CA 1
ATOM 1582 C C . LEU A 1 204 ? -7.580 16.803 18.429 1.00 87.50 204 LEU A C 1
ATOM 1584 O O . LEU A 1 204 ? -6.856 17.801 18.407 1.00 87.50 204 LEU A O 1
ATOM 1588 N N . THR A 1 205 ? -8.397 16.594 19.459 1.00 92.06 205 THR A N 1
ATOM 1589 C CA . THR A 1 205 ? -8.321 17.414 20.678 1.00 92.06 205 THR A CA 1
ATOM 1590 C C . THR A 1 205 ? -7.113 17.000 21.526 1.00 92.06 205 THR A C 1
ATOM 1592 O O . THR A 1 205 ? -6.495 15.959 21.301 1.00 92.06 205 THR A O 1
ATOM 1595 N N . THR A 1 206 ? -6.736 17.810 22.522 1.00 91.19 206 THR A N 1
ATOM 1596 C CA . THR A 1 206 ? -5.675 17.415 23.472 1.00 91.19 206 THR A CA 1
ATOM 1597 C C . THR A 1 206 ? -6.042 16.122 24.207 1.00 91.19 206 THR A C 1
ATOM 1599 O O . THR A 1 206 ? -5.215 15.226 24.330 1.00 91.19 206 THR A O 1
ATOM 1602 N N . GLN A 1 207 ? -7.288 16.013 24.667 1.00 92.62 207 GLN A N 1
ATOM 1603 C CA . GLN A 1 207 ? -7.781 14.808 25.325 1.00 92.62 207 GLN A CA 1
ATOM 1604 C C . GLN A 1 207 ? -7.788 13.610 24.366 1.00 92.62 207 GLN A C 1
ATOM 1606 O O . GLN A 1 207 ? -7.387 12.519 24.758 1.00 92.62 207 GLN A O 1
ATOM 1611 N N . GLY A 1 208 ? -8.196 13.817 23.108 1.00 89.25 208 GLY A N 1
ATOM 1612 C CA . GLY A 1 208 ? -8.157 12.787 22.068 1.00 89.25 208 GLY A CA 1
ATOM 1613 C C . GLY A 1 208 ? -6.752 12.221 21.858 1.00 89.25 208 GLY A C 1
ATOM 1614 O O . GLY A 1 208 ? -6.595 11.007 21.843 1.00 89.25 208 GLY A O 1
ATOM 1615 N N . PHE A 1 209 ? -5.730 13.082 21.804 1.00 92.44 209 PHE A N 1
ATOM 1616 C CA . PHE A 1 209 ? -4.327 12.661 21.710 1.00 92.44 209 PHE A CA 1
ATOM 1617 C C . PHE A 1 209 ? -3.916 11.718 22.851 1.00 92.44 209 PHE A C 1
ATOM 1619 O O . PHE A 1 209 ? -3.437 10.619 22.592 1.00 92.44 209 PHE A O 1
ATOM 1626 N N . PHE A 1 210 ? -4.159 12.095 24.111 1.00 93.75 210 PHE A N 1
ATOM 1627 C CA . PHE A 1 210 ? -3.762 11.260 25.252 1.00 93.75 210 PHE A CA 1
ATOM 1628 C C . PHE A 1 210 ? -4.563 9.959 25.377 1.00 93.75 210 PHE A C 1
ATOM 1630 O O . PHE A 1 210 ? -4.052 8.992 25.932 1.00 93.75 210 PHE A O 1
ATOM 1637 N N . ARG A 1 211 ? -5.787 9.893 24.834 1.00 89.31 211 ARG A N 1
ATOM 1638 C CA . ARG A 1 211 ? -6.554 8.634 24.765 1.00 89.31 211 ARG A CA 1
ATOM 1639 C C . ARG A 1 211 ? -5.937 7.613 23.806 1.00 89.31 211 ARG A C 1
ATOM 1641 O O . ARG A 1 211 ? -6.102 6.419 24.018 1.00 89.31 211 ARG A O 1
ATOM 1648 N N . GLN A 1 212 ? -5.242 8.081 22.772 1.00 87.50 212 GLN A N 1
ATOM 1649 C CA . GLN A 1 212 ? -4.589 7.239 21.764 1.00 87.50 212 GLN A CA 1
ATOM 1650 C C . GLN A 1 212 ? -3.148 6.853 22.149 1.00 87.50 212 GLN A C 1
ATOM 1652 O O . GLN A 1 212 ? -2.490 6.073 21.465 1.00 87.50 212 GLN A O 1
ATOM 1657 N N . LEU A 1 213 ? -2.649 7.386 23.263 1.00 91.75 213 LEU A N 1
ATOM 1658 C CA . LEU A 1 213 ? -1.300 7.151 23.754 1.00 91.75 213 LEU A CA 1
ATOM 1659 C C . LEU A 1 213 ? -1.253 5.901 24.641 1.00 91.75 213 LEU A C 1
ATOM 1661 O O . LEU A 1 213 ? -2.154 5.666 25.456 1.00 91.75 213 LEU A O 1
ATOM 1665 N N . ASN A 1 214 ? -0.205 5.086 24.515 1.00 93.44 214 ASN A N 1
ATOM 1666 C CA . ASN A 1 214 ? 0.045 4.014 25.469 1.00 93.44 214 ASN A CA 1
ATOM 1667 C C . ASN A 1 214 ? 0.718 4.616 26.707 1.00 93.44 214 ASN A C 1
ATOM 1669 O O . ASN A 1 214 ? 1.937 4.660 26.809 1.00 93.44 214 ASN A O 1
ATOM 1673 N N . VAL A 1 215 ? -0.082 5.111 27.653 1.00 95.56 215 VAL A N 1
ATOM 1674 C CA . VAL A 1 215 ? 0.435 5.717 28.895 1.00 95.56 215 VAL A CA 1
ATOM 1675 C C . VAL A 1 215 ? 1.193 4.730 29.794 1.00 95.56 215 VAL A C 1
ATOM 1677 O O . VAL A 1 215 ? 1.846 5.163 30.737 1.00 95.56 215 VAL A O 1
ATOM 1680 N N . ASP A 1 216 ? 1.118 3.428 29.505 1.00 95.38 216 ASP A N 1
ATOM 1681 C CA . ASP A 1 216 ? 1.884 2.375 30.178 1.00 95.38 216 ASP A CA 1
ATOM 1682 C C . ASP A 1 216 ? 3.233 2.089 29.503 1.00 95.38 216 ASP A C 1
ATOM 1684 O O . ASP A 1 216 ? 3.983 1.219 29.946 1.00 95.38 216 ASP A O 1
ATOM 1688 N N . PHE A 1 217 ? 3.566 2.814 28.432 1.00 95.31 217 PHE A N 1
ATOM 1689 C CA . PHE A 1 217 ? 4.881 2.735 27.816 1.00 95.31 217 PHE A CA 1
ATOM 1690 C C . PHE A 1 217 ? 5.963 3.212 28.797 1.00 95.31 217 PHE A C 1
ATOM 1692 O O . PHE A 1 217 ? 5.745 4.081 29.646 1.00 95.31 217 PHE A O 1
ATOM 1699 N N . ARG A 1 218 ? 7.155 2.620 28.695 1.00 95.62 218 ARG A N 1
ATOM 1700 C CA . ARG A 1 218 ? 8.281 2.897 29.595 1.00 95.62 218 ARG A CA 1
ATOM 1701 C C . ARG A 1 218 ? 8.585 4.405 29.651 1.00 95.62 218 ARG A C 1
ATOM 1703 O O . ARG A 1 218 ? 8.619 5.053 28.610 1.00 95.62 218 ARG A O 1
ATOM 1710 N N . MET A 1 219 ? 8.868 4.929 30.852 1.00 95.25 219 MET A N 1
ATOM 1711 C CA . MET A 1 219 ? 9.180 6.348 31.131 1.00 95.25 219 MET A CA 1
ATOM 1712 C C . MET A 1 219 ? 7.998 7.325 30.983 1.00 95.25 219 MET A C 1
ATOM 1714 O O . MET A 1 219 ? 8.197 8.542 30.952 1.00 95.25 219 MET A O 1
ATOM 1718 N N . MET A 1 220 ? 6.760 6.826 30.895 1.00 96.88 220 MET A N 1
ATOM 1719 C CA . MET A 1 220 ? 5.555 7.657 30.783 1.00 96.88 220 MET A CA 1
ATOM 1720 C C . MET A 1 220 ? 4.781 7.826 32.097 1.00 96.88 220 MET A C 1
ATOM 1722 O O . MET A 1 220 ? 3.649 8.309 32.083 1.00 96.88 220 MET A O 1
ATOM 1726 N N . GLU A 1 221 ? 5.371 7.510 33.252 1.00 97.62 221 GLU A N 1
ATOM 1727 C CA . GLU A 1 221 ? 4.697 7.533 34.558 1.00 97.62 221 GLU A CA 1
ATOM 1728 C C . GLU A 1 221 ? 4.126 8.923 34.886 1.00 97.62 221 GLU A C 1
ATOM 1730 O O . GLU A 1 221 ? 2.984 9.046 35.335 1.00 97.62 221 GLU A O 1
ATOM 1735 N N . GLY A 1 222 ? 4.885 9.984 34.586 1.00 97.31 222 GLY A N 1
ATOM 1736 C CA . GLY A 1 222 ? 4.428 11.366 34.763 1.00 97.31 222 GLY A CA 1
ATOM 1737 C C . GLY A 1 222 ? 3.262 11.739 33.841 1.00 97.31 222 GLY A C 1
ATOM 1738 O O . GLY A 1 222 ? 2.357 12.464 34.251 1.00 97.31 222 GLY A O 1
ATOM 1739 N N . VAL A 1 223 ? 3.244 11.207 32.613 1.00 97.19 223 VAL A N 1
ATOM 1740 C CA . VAL A 1 223 ? 2.135 11.405 31.666 1.00 97.19 223 VAL A CA 1
ATOM 1741 C C . VAL A 1 223 ? 0.893 10.675 32.161 1.00 97.19 223 VAL A C 1
ATOM 1743 O O . VAL A 1 223 ? -0.181 11.269 32.214 1.00 97.19 223 VAL A O 1
ATOM 1746 N N . LYS A 1 224 ? 1.045 9.411 32.571 1.00 97.62 224 LYS A N 1
ATOM 1747 C CA . LYS A 1 224 ? -0.039 8.580 33.096 1.00 97.62 224 LYS A CA 1
ATOM 1748 C C . LYS A 1 224 ? -0.715 9.227 34.303 1.00 97.62 224 LYS A C 1
ATOM 1750 O O . LYS A 1 224 ? -1.938 9.338 34.304 1.00 97.62 224 LYS A O 1
ATOM 1755 N N . SER A 1 225 ? 0.064 9.694 35.284 1.00 97.69 225 SER A N 1
ATOM 1756 C CA . SER A 1 225 ? -0.473 10.380 36.469 1.00 97.69 225 SER A CA 1
ATOM 1757 C C . SER A 1 225 ? -1.293 11.610 36.074 1.00 97.69 225 SER A C 1
ATOM 1759 O O . SER A 1 225 ? -2.461 11.707 36.429 1.00 97.69 225 SER A O 1
ATOM 1761 N N . ALA A 1 226 ? -0.725 12.500 35.253 1.00 97.62 226 ALA A N 1
ATOM 1762 C CA . ALA A 1 226 ? -1.402 13.729 34.844 1.00 97.62 226 ALA A CA 1
ATOM 1763 C C . ALA A 1 226 ? -2.682 13.475 34.022 1.00 97.62 226 ALA A C 1
ATOM 1765 O O . ALA A 1 226 ? -3.660 14.209 34.152 1.00 97.62 226 ALA A O 1
ATOM 1766 N N . VAL A 1 227 ? -2.704 12.426 33.189 1.00 96.56 227 VAL A N 1
ATOM 1767 C CA . VAL A 1 227 ? -3.905 12.024 32.436 1.00 96.56 227 VAL A CA 1
ATOM 1768 C C . VAL A 1 227 ? -5.001 11.499 33.367 1.00 96.56 227 VAL A C 1
ATOM 1770 O O . VAL A 1 227 ? -6.166 11.838 33.155 1.00 96.56 227 VAL A O 1
ATOM 1773 N N . LEU A 1 228 ? -4.652 10.711 34.391 1.00 96.00 228 LEU A N 1
ATOM 1774 C CA . LEU A 1 228 ? -5.609 10.215 35.390 1.00 96.00 228 LEU A CA 1
ATOM 1775 C C . LEU A 1 228 ? -6.211 11.351 36.227 1.00 96.00 228 LEU A C 1
ATOM 1777 O O . LEU A 1 228 ? -7.406 11.325 36.510 1.00 96.00 228 LEU A O 1
ATOM 1781 N N . ASP A 1 229 ? -5.412 12.372 36.540 1.00 97.12 229 ASP A N 1
ATOM 1782 C CA . ASP A 1 229 ? -5.851 13.566 37.272 1.00 97.12 229 ASP A CA 1
ATOM 1783 C C . ASP A 1 229 ? -6.660 14.549 36.397 1.00 97.12 229 ASP A C 1
ATOM 1785 O O . ASP A 1 229 ? -7.219 15.527 36.893 1.00 97.12 229 ASP A O 1
ATOM 1789 N N . GLY A 1 230 ? -6.726 14.314 35.081 1.00 96.31 230 GLY A N 1
ATOM 1790 C CA . GLY A 1 230 ? -7.377 15.209 34.120 1.00 96.31 230 GLY A CA 1
ATOM 1791 C C . GLY A 1 230 ? -6.597 16.497 33.818 1.00 96.31 230 GLY A C 1
ATOM 1792 O O . GLY A 1 230 ? -7.112 17.367 33.108 1.00 96.31 230 GLY A O 1
ATOM 1793 N N . ASP A 1 231 ? -5.355 16.630 34.298 1.00 97.56 231 ASP A N 1
ATOM 1794 C CA . ASP A 1 231 ? -4.479 17.775 34.029 1.00 97.56 231 ASP A CA 1
ATOM 1795 C C . ASP A 1 231 ? -3.722 17.593 32.704 1.00 97.56 231 ASP A C 1
ATOM 1797 O O . ASP A 1 231 ? -2.545 17.224 32.625 1.00 97.56 231 ASP A O 1
ATOM 1801 N N . PHE A 1 232 ? -4.416 17.893 31.607 1.00 96.06 232 PHE A N 1
ATOM 1802 C CA . PHE A 1 232 ? -3.847 17.784 30.265 1.00 96.06 232 PHE A CA 1
ATOM 1803 C C . PHE A 1 232 ? -2.726 18.793 29.968 1.00 96.06 232 PHE A C 1
ATOM 1805 O O . PHE A 1 232 ? -1.989 18.609 28.993 1.00 96.06 232 PHE A O 1
ATOM 1812 N N . ALA A 1 233 ? -2.588 19.863 30.756 1.00 95.88 233 ALA A N 1
ATOM 1813 C CA . ALA A 1 233 ? -1.477 20.799 30.615 1.00 95.88 233 ALA A CA 1
ATOM 1814 C C . ALA A 1 233 ? -0.198 20.190 31.206 1.00 95.88 233 ALA A C 1
ATOM 1816 O O . ALA A 1 233 ? 0.836 20.166 30.530 1.00 95.88 233 ALA A O 1
ATOM 1817 N N . ALA A 1 234 ? -0.290 19.609 32.407 1.00 96.88 234 ALA A N 1
ATOM 1818 C CA . ALA A 1 234 ? 0.795 18.838 33.003 1.00 96.88 234 ALA A CA 1
ATOM 1819 C C . ALA A 1 234 ? 1.168 17.624 32.138 1.00 96.88 234 ALA A C 1
ATOM 1821 O O . ALA A 1 234 ? 2.353 17.405 31.880 1.00 96.88 234 ALA A O 1
ATOM 1822 N N . ALA A 1 235 ? 0.181 16.905 31.588 1.00 96.81 235 ALA A N 1
ATOM 1823 C CA . ALA A 1 235 ? 0.422 15.757 30.712 1.00 96.81 235 ALA A CA 1
ATOM 1824 C C . ALA A 1 235 ? 1.237 16.128 29.458 1.00 96.81 235 ALA A C 1
ATOM 1826 O O . ALA A 1 235 ? 2.139 15.388 29.064 1.00 96.81 235 ALA A O 1
ATOM 1827 N N . LYS A 1 236 ? 0.985 17.297 28.842 1.00 96.31 236 LYS A N 1
ATOM 1828 C CA . LYS A 1 236 ? 1.782 17.797 27.699 1.00 96.31 236 LYS A CA 1
ATOM 1829 C C . LYS A 1 236 ? 3.230 18.075 28.074 1.00 96.31 236 LYS A C 1
ATOM 1831 O O . LYS A 1 236 ? 4.136 17.715 27.317 1.00 96.31 236 LYS A O 1
ATOM 1836 N N . SER A 1 237 ? 3.438 18.730 29.212 1.00 96.25 237 SER A N 1
ATOM 1837 C CA . SER A 1 237 ? 4.775 19.049 29.716 1.00 96.25 237 SER A CA 1
ATOM 1838 C C . SER A 1 237 ? 5.550 17.771 30.036 1.00 96.25 237 SER A C 1
ATOM 1840 O O . SER A 1 237 ? 6.687 17.621 29.590 1.00 96.25 237 SER A O 1
ATOM 1842 N N . ALA A 1 238 ? 4.908 16.816 30.716 1.00 96.75 238 ALA A N 1
ATOM 1843 C CA . ALA A 1 238 ? 5.483 15.513 31.029 1.00 96.75 238 ALA A CA 1
ATOM 1844 C C . ALA A 1 238 ? 5.827 14.715 29.761 1.00 96.75 238 ALA A C 1
ATOM 1846 O O . ALA A 1 238 ? 6.927 14.180 29.659 1.00 96.75 238 ALA A O 1
ATOM 1847 N N . TYR A 1 239 ? 4.939 14.693 28.761 1.00 96.19 239 TYR A N 1
ATOM 1848 C CA . TYR A 1 239 ? 5.187 13.974 27.509 1.00 96.19 239 TYR A CA 1
ATOM 1849 C C . TYR A 1 239 ? 6.342 14.588 26.710 1.00 96.19 239 TYR A C 1
ATOM 1851 O O . TYR A 1 239 ? 7.185 13.873 26.180 1.00 96.19 239 TYR A O 1
ATOM 1859 N N . THR A 1 240 ? 6.428 15.920 26.666 1.00 95.19 240 THR A N 1
ATOM 1860 C CA . THR A 1 240 ? 7.544 16.628 26.014 1.00 95.19 240 THR A CA 1
ATOM 1861 C C . THR A 1 240 ? 8.879 16.305 26.694 1.00 95.19 240 THR A C 1
ATOM 1863 O O . THR A 1 240 ? 9.882 16.077 26.022 1.00 95.19 240 THR A O 1
ATOM 1866 N N . LEU A 1 241 ? 8.904 16.237 28.030 1.00 95.00 241 LEU A N 1
ATOM 1867 C CA . LEU A 1 241 ? 10.097 15.824 28.770 1.00 95.00 241 LEU A CA 1
ATOM 1868 C C . LEU A 1 241 ? 10.485 14.372 28.453 1.00 95.00 241 LEU A C 1
ATOM 1870 O O . LEU A 1 241 ? 11.647 14.116 28.140 1.00 95.00 241 LEU A O 1
ATOM 1874 N N . PHE A 1 242 ? 9.510 13.458 28.478 1.00 95.25 242 PHE A N 1
ATOM 1875 C CA . PHE A 1 242 ? 9.692 12.057 28.098 1.00 95.25 242 PHE A CA 1
ATOM 1876 C C . PHE A 1 242 ? 10.320 11.931 26.704 1.00 95.25 242 PHE A C 1
ATOM 1878 O O . PHE A 1 242 ? 11.352 11.283 26.558 1.00 95.25 242 PHE A O 1
ATOM 1885 N N . ARG A 1 243 ? 9.768 12.605 25.686 1.00 93.00 243 ARG A N 1
ATOM 1886 C CA . ARG A 1 243 ? 10.279 12.532 24.306 1.00 93.00 243 ARG A CA 1
ATOM 1887 C C . ARG A 1 243 ? 11.724 12.987 24.185 1.00 93.00 243 ARG A C 1
ATOM 1889 O O . ARG A 1 243 ? 12.514 12.333 23.508 1.00 93.00 243 ARG A O 1
ATOM 1896 N N . ARG A 1 244 ? 12.089 14.078 24.859 1.00 92.25 244 ARG A N 1
ATOM 1897 C CA . ARG A 1 244 ? 13.475 14.569 24.874 1.00 92.25 244 ARG A CA 1
ATOM 1898 C C . ARG A 1 244 ? 14.431 13.553 25.490 1.00 92.25 244 ARG A C 1
ATOM 1900 O O . ARG A 1 244 ? 15.506 13.334 24.943 1.00 92.25 244 ARG A O 1
ATOM 1907 N N . GLN A 1 245 ? 14.031 12.915 26.589 1.00 92.25 245 GLN A N 1
ATOM 1908 C CA . GLN A 1 245 ? 14.826 11.868 27.234 1.00 92.25 245 GLN A CA 1
ATOM 1909 C C . GLN A 1 245 ? 14.939 10.620 26.351 1.00 92.25 245 GLN A C 1
ATOM 1911 O O . GLN A 1 245 ? 16.045 10.149 26.107 1.00 92.25 245 GLN A O 1
ATOM 1916 N N . PHE A 1 246 ? 13.823 10.142 25.798 1.00 90.06 246 PHE A N 1
ATOM 1917 C CA . PHE A 1 246 ? 13.777 8.973 24.917 1.00 90.06 246 PHE A CA 1
ATOM 1918 C C . PHE A 1 246 ? 14.674 9.136 23.676 1.00 90.06 246 PHE A C 1
ATOM 1920 O O . PHE A 1 246 ? 15.397 8.215 23.284 1.00 90.06 246 PHE A O 1
ATOM 1927 N N . LEU A 1 247 ? 14.671 10.328 23.068 1.00 86.88 247 LEU A N 1
ATOM 1928 C CA . LEU A 1 247 ? 15.543 10.654 21.937 1.00 86.88 247 LEU A CA 1
ATOM 1929 C C . LEU A 1 247 ? 17.021 10.743 22.346 1.00 86.88 247 LEU A C 1
ATOM 1931 O O . LEU A 1 247 ? 17.875 10.277 21.593 1.00 86.88 247 LEU A O 1
ATOM 1935 N N . ALA A 1 248 ? 17.328 11.285 23.529 1.00 87.00 248 ALA A N 1
ATOM 1936 C CA . ALA A 1 248 ? 18.695 11.348 24.042 1.00 87.00 248 ALA A CA 1
ATOM 1937 C C . ALA A 1 248 ? 19.272 9.948 24.337 1.00 87.00 248 ALA A C 1
ATOM 1939 O O . ALA A 1 248 ? 20.401 9.658 23.944 1.00 87.00 248 ALA A O 1
ATOM 1940 N N . GLU A 1 249 ? 18.491 9.054 24.957 1.00 87.75 249 GLU A N 1
ATOM 1941 C CA . GLU A 1 249 ? 18.894 7.657 25.202 1.00 87.75 249 GLU A CA 1
ATOM 1942 C C . GLU A 1 249 ? 19.149 6.912 23.885 1.00 87.75 249 GLU A C 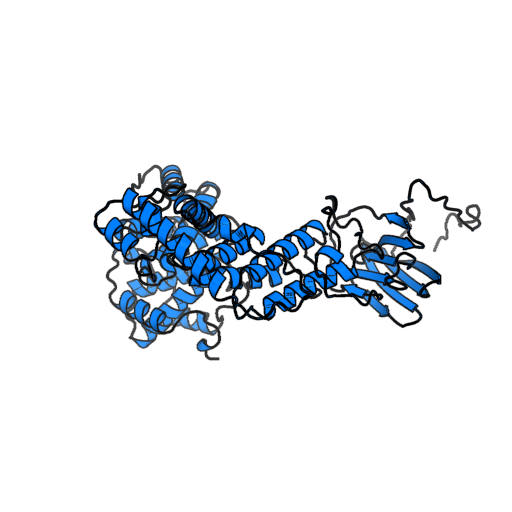1
ATOM 1944 O O . GLU A 1 249 ? 20.187 6.275 23.710 1.00 87.75 249 GLU A O 1
ATOM 1949 N N . SER A 1 250 ? 18.259 7.098 22.908 1.00 82.06 250 SER A N 1
ATOM 1950 C CA . SER A 1 250 ? 18.388 6.530 21.562 1.00 82.06 250 SER A CA 1
ATOM 1951 C C . SER A 1 250 ? 19.661 6.951 20.814 1.00 82.06 250 SER A C 1
ATOM 1953 O O . SER A 1 250 ? 20.151 6.215 19.957 1.00 82.06 250 SER A O 1
ATOM 1955 N N . GLN A 1 251 ? 20.157 8.166 21.060 1.00 79.94 251 GLN A N 1
ATOM 1956 C CA . GLN A 1 251 ? 21.388 8.669 20.446 1.00 79.94 251 GLN A CA 1
ATOM 1957 C C . GLN A 1 251 ? 22.633 8.146 21.172 1.00 79.94 251 GLN A C 1
ATOM 1959 O O . GLN A 1 251 ? 23.630 7.850 20.516 1.00 79.94 251 GLN A O 1
ATOM 1964 N N . GLY A 1 252 ? 22.569 7.983 22.498 1.00 75.44 252 GLY A N 1
ATOM 1965 C CA . GLY A 1 252 ? 23.677 7.486 23.320 1.00 75.44 252 GLY A CA 1
ATOM 1966 C C . GLY A 1 252 ? 24.062 6.026 23.051 1.00 75.44 252 GLY A C 1
ATOM 1967 O O . GLY A 1 252 ? 25.223 5.661 23.227 1.00 75.44 252 GLY A O 1
ATOM 1968 N N . GLU A 1 253 ? 23.128 5.200 22.572 1.00 66.88 253 GLU A N 1
ATOM 1969 C CA . GLU A 1 253 ? 23.401 3.806 22.183 1.00 66.88 253 GLU A CA 1
ATOM 1970 C C . GLU A 1 253 ? 24.228 3.674 20.889 1.00 66.88 253 GLU A C 1
ATOM 1972 O O . GLU A 1 253 ? 24.834 2.627 20.646 1.00 66.88 253 GLU A O 1
ATOM 1977 N N . ARG A 1 254 ? 24.332 4.734 20.069 1.00 65.19 254 ARG A N 1
ATOM 1978 C CA . ARG A 1 254 ? 25.276 4.780 18.939 1.00 65.19 254 ARG A CA 1
ATOM 1979 C C . ARG A 1 254 ? 26.669 5.047 19.494 1.00 65.19 254 ARG A C 1
ATOM 1981 O O . ARG A 1 254 ? 27.108 6.188 19.589 1.00 65.19 254 ARG A O 1
ATOM 1988 N N . GLY A 1 255 ? 27.300 3.965 19.934 1.00 56.00 255 GLY A N 1
ATOM 1989 C CA . GLY A 1 255 ? 28.465 3.958 20.801 1.00 56.00 255 GLY A CA 1
ATOM 1990 C C . GLY A 1 255 ? 29.558 4.977 20.484 1.00 56.00 255 GLY A C 1
ATOM 1991 O O . GLY A 1 255 ? 29.858 5.310 19.341 1.00 56.00 255 GLY A O 1
ATOM 1992 N N . THR A 1 256 ? 30.261 5.350 21.546 1.00 57.00 256 THR A N 1
ATOM 1993 C CA . THR A 1 256 ? 31.565 6.026 21.571 1.00 57.00 256 THR A CA 1
ATOM 1994 C C . THR A 1 256 ? 32.699 5.210 20.925 1.00 57.00 256 THR A C 1
ATOM 1996 O O . THR A 1 256 ? 33.874 5.422 21.229 1.00 57.00 256 THR A O 1
ATOM 1999 N N . GLY A 1 257 ? 32.375 4.265 20.037 1.00 64.44 257 GLY A N 1
ATOM 2000 C CA . GLY A 1 257 ? 33.358 3.545 19.243 1.00 64.44 257 GLY A CA 1
ATOM 2001 C C . GLY A 1 257 ? 34.156 4.528 18.379 1.00 64.44 257 GLY A C 1
ATOM 2002 O O . GLY A 1 257 ? 33.593 5.517 17.900 1.00 64.44 257 GLY A O 1
ATOM 2003 N N . PRO A 1 258 ? 35.470 4.310 18.198 1.00 60.59 258 PRO A N 1
ATOM 2004 C CA . PRO A 1 258 ? 36.299 5.186 17.384 1.00 60.59 258 PRO A CA 1
ATOM 2005 C C . PRO A 1 258 ? 35.718 5.259 15.970 1.00 60.59 258 PRO A C 1
ATOM 2007 O O . PRO A 1 258 ? 35.695 4.260 15.255 1.00 60.59 258 PRO A O 1
ATOM 2010 N N . ARG A 1 259 ? 35.232 6.446 15.587 1.00 59.16 259 ARG A N 1
ATOM 2011 C CA . ARG A 1 259 ? 34.792 6.744 14.222 1.00 59.16 259 ARG A CA 1
ATOM 2012 C C . ARG A 1 259 ? 35.950 6.438 13.279 1.00 59.16 259 ARG A C 1
ATOM 2014 O O . ARG A 1 259 ? 36.960 7.141 13.293 1.00 59.16 259 ARG A O 1
ATOM 2021 N N . THR A 1 260 ? 35.816 5.389 12.477 1.00 61.53 260 THR A N 1
ATOM 2022 C CA . THR A 1 260 ? 36.694 5.159 11.335 1.00 61.53 260 THR A CA 1
ATOM 2023 C C . THR A 1 260 ? 36.524 6.342 10.393 1.00 61.53 260 THR A C 1
ATOM 2025 O O . THR A 1 260 ? 35.445 6.604 9.871 1.00 61.53 260 THR A O 1
ATOM 2028 N N . THR A 1 261 ? 37.587 7.129 10.267 1.00 50.09 261 THR A N 1
ATOM 2029 C CA . THR A 1 261 ? 37.665 8.338 9.450 1.00 50.09 261 THR A CA 1
ATOM 2030 C C . THR A 1 261 ? 37.438 7.974 7.984 1.00 50.09 261 THR A C 1
ATOM 2032 O O . THR A 1 261 ? 38.363 7.501 7.328 1.00 50.09 261 THR A O 1
ATOM 2035 N N . GLY A 1 262 ? 36.216 8.136 7.480 1.00 56.00 262 GLY A N 1
ATOM 2036 C CA . GLY A 1 262 ? 35.914 7.881 6.069 1.00 56.00 262 GLY A CA 1
ATOM 2037 C C . GLY A 1 262 ? 34.430 7.834 5.722 1.00 56.00 262 GLY A C 1
ATOM 2038 O O . GLY A 1 262 ? 34.078 8.202 4.611 1.00 56.00 262 GLY A O 1
ATOM 2039 N N . GLU A 1 263 ? 33.558 7.456 6.657 1.00 51.41 263 GLU A N 1
ATOM 2040 C CA . GLU A 1 263 ? 32.110 7.484 6.427 1.00 51.41 263 GLU A CA 1
ATOM 2041 C C . GLU A 1 263 ? 31.543 8.829 6.894 1.00 51.41 263 GLU A C 1
ATOM 2043 O O . GLU A 1 263 ? 31.302 9.048 8.086 1.00 51.41 263 GLU A O 1
ATOM 2048 N N . GLU A 1 264 ? 31.334 9.756 5.955 1.00 50.72 264 GLU A N 1
ATOM 2049 C CA . GLU A 1 264 ? 30.356 10.832 6.129 1.00 50.72 264 GLU A CA 1
ATOM 2050 C C . GLU A 1 264 ? 28.973 10.183 6.246 1.00 50.72 264 GLU A C 1
ATOM 2052 O O . GLU A 1 264 ? 28.233 10.027 5.281 1.00 50.72 264 GLU A O 1
ATOM 2057 N N . VAL A 1 265 ? 28.630 9.738 7.454 1.00 50.22 265 VAL A N 1
ATOM 2058 C CA . VAL A 1 265 ? 27.291 9.246 7.764 1.00 50.22 265 VAL A CA 1
ATOM 2059 C C . VAL A 1 265 ? 26.334 10.408 7.529 1.00 50.22 265 VAL A C 1
ATOM 2061 O O . VAL A 1 265 ? 26.284 11.334 8.340 1.00 50.22 265 VAL A O 1
ATOM 2064 N N . MET A 1 266 ? 25.582 10.362 6.425 1.00 51.00 266 MET A N 1
ATOM 2065 C CA . MET A 1 266 ? 24.458 11.259 6.173 1.00 51.00 266 MET A CA 1
ATOM 2066 C C . MET A 1 266 ? 23.604 11.340 7.440 1.00 51.00 266 MET A C 1
ATOM 2068 O O . MET A 1 266 ? 22.977 10.363 7.861 1.00 51.00 266 MET A O 1
ATOM 2072 N N . ALA A 1 267 ? 23.647 12.496 8.098 1.00 52.19 267 ALA A N 1
ATOM 2073 C CA . ALA A 1 267 ? 23.049 12.680 9.404 1.00 52.19 267 ALA A CA 1
ATOM 2074 C C . ALA A 1 267 ? 21.531 12.466 9.306 1.00 52.19 267 ALA A C 1
ATOM 2076 O O . ALA A 1 267 ? 20.798 13.279 8.752 1.00 52.19 267 ALA A O 1
ATOM 2077 N N . VAL A 1 268 ? 21.040 11.377 9.904 1.00 52.00 268 VAL A N 1
ATOM 2078 C CA . VAL A 1 268 ? 19.602 11.108 10.133 1.00 52.00 268 VAL A CA 1
ATOM 2079 C C . VAL A 1 268 ? 18.993 12.115 11.143 1.00 52.00 268 VAL A C 1
ATOM 2081 O O . VAL A 1 268 ? 17.816 12.050 11.488 1.00 52.00 268 VAL A O 1
ATOM 2084 N N . GLU A 1 269 ? 19.787 13.076 11.621 1.00 54.72 269 GLU A N 1
ATOM 2085 C CA . GLU A 1 269 ? 19.461 14.044 12.674 1.00 54.72 269 GLU A CA 1
ATOM 2086 C C . GLU A 1 269 ? 18.240 14.951 12.401 1.00 54.72 269 GLU A C 1
ATOM 2088 O O . GLU A 1 269 ? 17.433 15.094 13.323 1.00 54.72 269 GLU A O 1
ATOM 2093 N N . PRO A 1 270 ? 17.968 15.485 11.186 1.00 56.09 270 PRO A N 1
ATOM 2094 C CA . PRO A 1 270 ? 16.926 16.507 11.028 1.00 56.09 270 PRO A CA 1
ATOM 2095 C C . PRO A 1 270 ? 15.493 15.989 11.217 1.00 56.09 270 PRO A C 1
ATOM 2097 O O . PRO A 1 270 ? 14.583 16.760 11.528 1.00 56.09 270 PRO A O 1
ATOM 2100 N N . VAL A 1 271 ? 15.260 14.693 10.980 1.00 57.09 271 VAL A N 1
ATOM 2101 C CA . VAL A 1 271 ? 13.912 14.100 11.042 1.00 57.09 271 VAL A CA 1
ATOM 2102 C C . VAL A 1 271 ? 13.510 13.815 12.491 1.00 57.09 271 VAL A C 1
ATOM 2104 O O . VAL A 1 271 ? 12.353 14.008 12.859 1.00 57.09 271 VAL A O 1
ATOM 2107 N N . LEU A 1 272 ? 14.469 13.422 13.336 1.00 55.94 272 LEU A N 1
ATOM 2108 C CA . LEU A 1 272 ? 14.229 13.099 14.745 1.00 55.94 272 LEU A CA 1
ATOM 2109 C C . LEU A 1 272 ? 13.991 14.347 15.606 1.00 55.94 272 LEU A C 1
ATOM 2111 O O . LEU A 1 272 ? 13.149 14.308 16.503 1.00 55.94 272 LEU A O 1
ATOM 2115 N N . GLU A 1 273 ? 14.668 15.458 15.302 1.00 57.03 273 GLU A N 1
ATOM 2116 C CA . GLU A 1 273 ? 14.538 16.723 16.044 1.00 57.03 273 GLU A CA 1
ATOM 2117 C C . GLU A 1 273 ? 13.122 17.311 16.006 1.00 57.03 273 GLU A C 1
ATOM 2119 O O . GLU A 1 273 ? 12.736 18.059 16.899 1.00 57.03 273 GLU A O 1
ATOM 2124 N N . ARG A 1 274 ? 12.307 16.952 15.007 1.00 63.88 274 ARG A N 1
ATOM 2125 C CA . ARG A 1 274 ? 10.954 17.504 14.865 1.00 63.88 274 ARG A CA 1
ATOM 2126 C C . ARG A 1 274 ? 9.940 16.871 15.823 1.00 63.88 274 ARG A C 1
ATOM 2128 O O . ARG A 1 274 ? 8.904 17.483 16.056 1.00 63.88 274 ARG A O 1
ATOM 2135 N N . CYS A 1 275 ? 10.217 15.702 16.409 1.00 69.75 275 CYS A N 1
ATOM 2136 C CA . CYS A 1 275 ? 9.258 14.917 17.207 1.00 69.75 275 CYS A CA 1
ATOM 2137 C C . CYS A 1 275 ? 9.480 14.991 18.734 1.00 69.75 275 CYS A C 1
ATOM 2139 O O . CYS A 1 275 ? 9.078 14.077 19.461 1.00 69.75 275 CYS A O 1
ATOM 2141 N N . ASP A 1 276 ? 10.131 16.043 19.239 1.00 78.81 276 ASP A N 1
ATOM 2142 C CA . ASP A 1 276 ? 10.467 16.187 20.665 1.00 78.81 276 ASP A CA 1
ATOM 2143 C C . ASP A 1 276 ? 9.336 16.800 21.517 1.00 78.81 276 ASP A C 1
ATOM 2145 O O . ASP A 1 276 ? 9.411 16.781 22.745 1.00 78.81 276 ASP A O 1
ATOM 2149 N N . THR A 1 277 ? 8.273 17.324 20.891 1.00 85.56 277 THR A N 1
ATOM 2150 C CA . THR A 1 277 ? 7.145 17.959 21.594 1.00 85.56 277 THR A CA 1
ATOM 2151 C C . THR A 1 277 ? 5.830 17.196 21.470 1.00 85.56 277 THR A C 1
ATOM 2153 O O . THR A 1 277 ? 5.542 16.552 20.457 1.00 85.56 277 THR A O 1
ATOM 2156 N N . ALA A 1 278 ? 4.959 17.366 22.473 1.00 86.38 278 ALA A N 1
ATOM 2157 C CA . ALA A 1 278 ? 3.579 16.870 22.432 1.00 86.38 278 ALA A CA 1
ATOM 2158 C C . ALA A 1 278 ? 2.784 17.401 21.227 1.00 86.38 278 ALA A C 1
ATOM 2160 O O . ALA A 1 278 ? 1.967 16.684 20.654 1.00 86.38 278 ALA A O 1
ATOM 2161 N N . SER A 1 279 ? 3.014 18.656 20.831 1.00 86.88 279 SER A N 1
ATOM 2162 C CA . SER A 1 279 ? 2.311 19.280 19.706 1.00 86.88 279 SER A CA 1
ATOM 2163 C C . SER A 1 279 ? 2.693 18.643 18.372 1.00 86.88 279 SER A C 1
ATOM 2165 O O . SER A 1 279 ? 1.813 18.377 17.549 1.00 86.88 279 SER A O 1
ATOM 2167 N N . THR A 1 280 ? 3.982 18.359 18.163 1.00 85.94 280 THR A N 1
ATOM 2168 C CA . THR A 1 280 ? 4.414 17.691 16.936 1.00 85.94 280 THR A CA 1
ATOM 2169 C C . THR A 1 280 ? 3.943 16.244 16.909 1.00 85.94 280 THR A C 1
ATOM 2171 O O . THR A 1 280 ? 3.329 15.841 15.927 1.00 85.94 280 THR A O 1
ATOM 2174 N N . ALA A 1 281 ? 4.135 15.485 17.994 1.00 87.12 281 ALA A N 1
ATOM 2175 C CA . ALA A 1 281 ? 3.679 14.096 18.078 1.00 87.12 281 ALA A CA 1
ATOM 2176 C C . ALA A 1 281 ? 2.171 13.974 17.819 1.00 87.12 281 ALA A C 1
ATOM 2178 O O . ALA A 1 281 ? 1.730 13.120 17.055 1.00 87.12 281 ALA A O 1
ATOM 2179 N N . LYS A 1 282 ? 1.373 14.894 18.372 1.00 89.19 282 LYS A N 1
ATOM 2180 C CA . LYS A 1 282 ? -0.059 14.985 18.079 1.00 89.19 282 LYS A CA 1
ATOM 2181 C C . LYS A 1 282 ? -0.343 15.219 16.595 1.00 89.19 282 LYS A C 1
ATOM 2183 O O . LYS A 1 282 ? -1.271 14.618 16.069 1.00 89.19 282 LYS A O 1
ATOM 2188 N N . SER A 1 283 ? 0.413 16.095 15.937 1.00 85.62 283 SER A N 1
ATOM 2189 C CA . SER A 1 283 ? 0.234 16.384 14.507 1.00 85.62 283 SER A CA 1
ATOM 2190 C C . SER A 1 283 ? 0.586 15.170 13.643 1.00 85.62 283 SER A C 1
ATOM 2192 O O . SER A 1 283 ? -0.136 14.871 12.698 1.00 85.62 283 SER A O 1
ATOM 2194 N N . TYR A 1 284 ? 1.634 14.426 14.015 1.00 83.25 284 TYR A N 1
ATOM 2195 C CA . TYR A 1 284 ? 1.960 13.141 13.395 1.00 83.25 284 TYR A CA 1
ATOM 2196 C C . TYR A 1 284 ? 0.850 12.118 13.603 1.00 83.25 284 TYR A C 1
ATOM 2198 O O . TYR A 1 284 ? 0.437 11.487 12.642 1.00 83.25 284 TYR A O 1
ATOM 2206 N N . LEU A 1 285 ? 0.317 11.985 14.820 1.00 82.31 285 LEU A N 1
ATOM 2207 C CA . LEU A 1 285 ? -0.801 11.081 15.074 1.00 82.31 285 LEU A CA 1
ATOM 2208 C C . LEU A 1 285 ? -2.047 11.469 14.268 1.00 82.31 285 LEU A C 1
ATOM 2210 O O . LEU A 1 285 ? -2.705 10.602 13.707 1.00 82.31 285 LEU A O 1
ATOM 2214 N N . ASP A 1 286 ? -2.358 12.762 14.164 1.00 82.12 286 ASP A N 1
ATOM 2215 C CA . ASP A 1 286 ? -3.459 13.254 13.327 1.00 82.12 286 ASP A CA 1
ATOM 2216 C C . ASP A 1 286 ? -3.279 12.823 11.866 1.00 82.12 286 ASP A C 1
ATOM 2218 O O . ASP A 1 286 ? -4.189 12.257 11.262 1.00 82.12 286 ASP A O 1
ATOM 2222 N N . ALA A 1 287 ? -2.078 13.039 11.322 1.00 80.88 287 ALA A N 1
ATOM 2223 C CA . ALA A 1 287 ? -1.726 12.639 9.968 1.00 80.88 287 ALA A CA 1
ATOM 2224 C C . ALA A 1 287 ? -1.787 11.116 9.791 1.00 80.88 287 ALA A C 1
ATOM 2226 O O . ALA A 1 287 ? -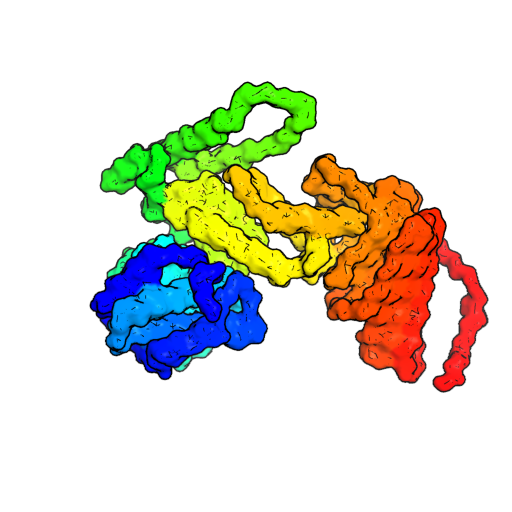2.385 10.645 8.830 1.00 80.88 287 ALA A O 1
ATOM 2227 N N . LEU A 1 288 ? -1.250 10.347 10.740 1.00 78.38 288 LEU A N 1
ATOM 2228 C CA . LEU A 1 288 ? -1.288 8.886 10.749 1.00 78.38 288 LEU A CA 1
ATOM 2229 C C . LEU A 1 288 ? -2.712 8.350 10.690 1.00 78.38 288 LEU A C 1
ATOM 2231 O O . LEU A 1 288 ? -3.025 7.504 9.856 1.00 78.38 288 LEU A O 1
ATOM 2235 N N . LEU A 1 289 ? -3.585 8.852 11.564 1.00 76.81 289 LEU A N 1
ATOM 2236 C CA . LEU A 1 289 ? -4.970 8.406 11.613 1.00 76.81 289 LEU A CA 1
ATOM 2237 C C . LEU A 1 289 ? -5.702 8.774 10.317 1.00 76.81 289 LEU A C 1
ATOM 2239 O O . LEU A 1 289 ? -6.416 7.936 9.768 1.00 76.81 289 LEU A O 1
ATOM 2243 N N . ARG A 1 290 ? -5.457 9.964 9.755 1.00 79.88 290 ARG A N 1
ATOM 2244 C CA . ARG A 1 290 ? -5.983 10.348 8.432 1.00 79.88 290 ARG A CA 1
ATOM 2245 C C . ARG A 1 290 ? -5.455 9.452 7.308 1.00 79.88 290 ARG A C 1
ATOM 2247 O O . ARG A 1 290 ? -6.227 9.012 6.467 1.00 79.88 290 ARG A O 1
ATOM 2254 N N . LEU A 1 291 ? -4.168 9.121 7.298 1.00 76.44 291 LEU A N 1
ATOM 2255 C CA . LEU A 1 291 ? -3.578 8.220 6.301 1.00 76.44 291 LEU A CA 1
ATOM 2256 C C . LEU A 1 291 ? -4.071 6.776 6.452 1.00 76.44 291 LEU A C 1
ATOM 2258 O O . LEU A 1 291 ? -4.201 6.062 5.459 1.00 76.44 291 LEU A O 1
ATOM 2262 N N . SER A 1 292 ? -4.401 6.353 7.674 1.00 69.00 292 SER A N 1
ATOM 2263 C CA . SER A 1 292 ? -5.037 5.054 7.920 1.00 69.00 292 SER A CA 1
ATOM 2264 C C . SER A 1 292 ? -6.466 4.989 7.365 1.00 69.00 292 SER A C 1
ATOM 2266 O O . SER A 1 292 ? -6.923 3.915 6.981 1.00 69.00 292 SER A O 1
ATOM 2268 N N . ILE A 1 293 ? -7.138 6.143 7.271 1.00 72.62 293 ILE A N 1
ATOM 2269 C CA . ILE A 1 293 ? -8.471 6.310 6.682 1.00 72.62 293 ILE A CA 1
ATOM 2270 C C . ILE A 1 293 ? -8.436 6.247 5.151 1.00 72.62 293 ILE A C 1
ATOM 2272 O O . ILE A 1 293 ? -9.383 5.747 4.541 1.00 72.62 293 ILE A O 1
ATOM 2276 N N . HIS A 1 294 ? -7.367 6.738 4.521 1.00 68.88 294 HIS A N 1
ATOM 2277 C CA . HIS A 1 294 ? -7.322 6.850 3.068 1.00 68.88 294 HIS A CA 1
ATOM 2278 C C . HIS A 1 294 ? -7.272 5.482 2.361 1.00 68.88 294 HIS A C 1
ATOM 2280 O O . HIS A 1 294 ? -6.464 4.620 2.728 1.00 68.88 294 HIS A O 1
ATOM 2286 N N . PRO A 1 295 ? -8.118 5.286 1.327 1.00 53.84 295 PRO A N 1
ATOM 2287 C CA . PRO A 1 295 ? -8.324 3.989 0.710 1.00 53.84 295 PRO A CA 1
ATOM 2288 C C . PRO A 1 295 ? -7.375 3.656 -0.451 1.00 53.84 295 PRO A C 1
ATOM 2290 O O . PRO A 1 295 ? -7.526 2.621 -1.081 1.00 53.84 295 PRO A O 1
ATOM 2293 N N . ALA A 1 296 ? -6.395 4.500 -0.749 1.00 58.72 296 ALA A N 1
ATOM 2294 C CA . ALA A 1 296 ? -5.316 4.159 -1.666 1.00 58.72 296 ALA A CA 1
ATOM 2295 C C . ALA A 1 296 ? -4.011 4.324 -0.889 1.00 58.72 296 ALA A C 1
ATOM 2297 O O . ALA A 1 296 ? -3.734 5.431 -0.411 1.00 58.72 296 ALA A O 1
ATOM 2298 N N . PRO A 1 297 ? -3.219 3.259 -0.687 1.00 65.00 297 PRO A N 1
ATOM 2299 C CA . PRO A 1 297 ? -1.956 3.386 0.006 1.00 65.00 297 PRO A CA 1
ATOM 2300 C C . PRO A 1 297 ? -0.946 3.959 -0.989 1.00 65.00 297 PRO A C 1
ATOM 2302 O O . PRO A 1 297 ? -0.135 3.235 -1.557 1.00 65.00 297 PRO A O 1
ATOM 2305 N N . ALA A 1 298 ? -1.005 5.274 -1.215 1.00 82.38 298 ALA A N 1
ATOM 2306 C CA . ALA A 1 298 ? 0.077 5.975 -1.889 1.00 82.38 298 ALA A CA 1
ATOM 2307 C C . ALA A 1 298 ? 1.396 5.608 -1.194 1.00 82.38 298 ALA A C 1
ATOM 2309 O O . ALA A 1 298 ? 1.432 5.471 0.036 1.00 82.38 298 ALA A O 1
ATOM 2310 N N . ILE A 1 299 ? 2.468 5.438 -1.969 1.00 88.88 299 ILE A N 1
ATOM 2311 C CA . ILE A 1 299 ? 3.783 5.052 -1.436 1.00 88.88 299 ILE A CA 1
ATOM 2312 C C . ILE A 1 299 ? 4.200 6.021 -0.326 1.00 88.88 299 ILE A C 1
ATOM 2314 O O . ILE A 1 299 ? 4.580 5.587 0.762 1.00 88.88 299 ILE A O 1
ATOM 2318 N N . SER A 1 300 ? 3.974 7.316 -0.541 1.00 88.50 300 SER A N 1
ATOM 2319 C CA . SER A 1 300 ? 4.189 8.370 0.449 1.00 88.50 300 SER A CA 1
ATOM 2320 C C . SER A 1 300 ? 3.353 8.175 1.712 1.00 88.50 300 SER A C 1
ATOM 2322 O O . SER A 1 300 ? 3.895 8.153 2.811 1.00 88.50 300 SER A O 1
ATOM 2324 N N . GLY A 1 301 ? 2.044 7.940 1.591 1.00 86.69 301 GLY A N 1
ATOM 2325 C CA . GLY A 1 301 ? 1.170 7.687 2.740 1.00 86.69 301 GLY A CA 1
ATOM 2326 C C . GLY A 1 301 ? 1.598 6.462 3.555 1.00 86.69 301 GLY A C 1
ATOM 2327 O O . GLY A 1 301 ? 1.627 6.510 4.783 1.00 86.69 301 GLY A O 1
ATOM 2328 N N . THR A 1 302 ? 1.985 5.379 2.882 1.00 89.31 302 THR A N 1
ATOM 2329 C CA . THR A 1 302 ? 2.518 4.163 3.519 1.00 89.31 302 THR A CA 1
ATOM 2330 C C . THR A 1 302 ? 3.845 4.429 4.227 1.00 89.31 302 THR A C 1
ATOM 2332 O O . THR A 1 302 ? 4.044 3.990 5.361 1.00 89.31 302 THR A O 1
ATOM 2335 N N . THR A 1 303 ? 4.716 5.212 3.592 1.00 90.81 303 THR A N 1
ATOM 2336 C CA . THR A 1 303 ? 6.003 5.654 4.137 1.00 90.81 303 THR A CA 1
ATOM 2337 C C . THR A 1 303 ? 5.823 6.468 5.405 1.00 90.81 303 THR A C 1
ATOM 2339 O O . THR A 1 303 ? 6.455 6.167 6.414 1.00 90.81 303 THR A O 1
ATOM 2342 N N . GLU A 1 304 ? 4.922 7.449 5.398 1.00 88.69 304 GLU A N 1
ATOM 2343 C CA . GLU A 1 304 ? 4.632 8.258 6.583 1.00 88.69 304 GLU A CA 1
ATOM 2344 C C . GLU A 1 304 ? 4.051 7.409 7.722 1.00 88.69 304 GLU A C 1
ATOM 2346 O O . GLU A 1 304 ? 4.427 7.610 8.879 1.00 88.69 304 GLU A O 1
ATOM 2351 N N . ILE A 1 305 ? 3.203 6.416 7.412 1.00 88.00 305 ILE A N 1
ATOM 2352 C CA . ILE A 1 305 ? 2.703 5.465 8.416 1.00 88.00 305 ILE A CA 1
ATOM 2353 C C . ILE A 1 305 ? 3.855 4.703 9.067 1.00 88.00 305 ILE A C 1
ATOM 2355 O O . ILE A 1 305 ? 3.978 4.690 10.294 1.00 88.00 305 ILE A O 1
ATOM 2359 N N . GLY A 1 306 ? 4.712 4.096 8.248 1.00 90.06 306 GLY A N 1
ATOM 2360 C CA . GLY A 1 306 ? 5.838 3.308 8.725 1.00 90.06 306 GLY A CA 1
ATOM 2361 C C . GLY A 1 306 ? 6.849 4.142 9.515 1.00 90.06 306 GLY A C 1
ATOM 2362 O O . GLY A 1 306 ? 7.253 3.747 10.608 1.00 90.06 306 GLY A O 1
ATOM 2363 N N . ILE A 1 307 ? 7.227 5.316 9.002 1.00 89.94 307 ILE A N 1
ATOM 2364 C CA . ILE A 1 307 ? 8.159 6.230 9.673 1.00 89.94 307 ILE A CA 1
ATOM 2365 C C . ILE A 1 307 ? 7.594 6.665 11.019 1.00 89.94 307 ILE A C 1
ATOM 2367 O O . ILE A 1 307 ? 8.278 6.547 12.033 1.00 89.94 307 ILE A O 1
ATOM 2371 N N . ALA A 1 308 ? 6.356 7.148 11.069 1.00 87.88 308 ALA A N 1
ATOM 2372 C CA . ALA A 1 308 ? 5.810 7.650 12.319 1.00 87.88 308 ALA A CA 1
ATOM 2373 C C . ALA A 1 308 ? 5.607 6.527 13.352 1.00 87.88 308 ALA A C 1
ATOM 2375 O O . ALA A 1 308 ? 5.857 6.763 14.532 1.00 87.88 308 ALA A O 1
ATOM 2376 N N . ALA A 1 309 ? 5.274 5.301 12.928 1.00 89.56 309 ALA A N 1
ATOM 2377 C CA . ALA A 1 309 ? 5.233 4.135 13.811 1.00 89.56 309 ALA A CA 1
ATOM 2378 C C . ALA A 1 309 ? 6.606 3.815 14.438 1.00 89.56 309 ALA A C 1
ATOM 2380 O O . ALA A 1 309 ? 6.685 3.494 15.623 1.00 89.56 309 ALA A O 1
ATOM 2381 N N . LEU A 1 310 ? 7.694 3.962 13.672 1.00 89.69 310 LEU A N 1
A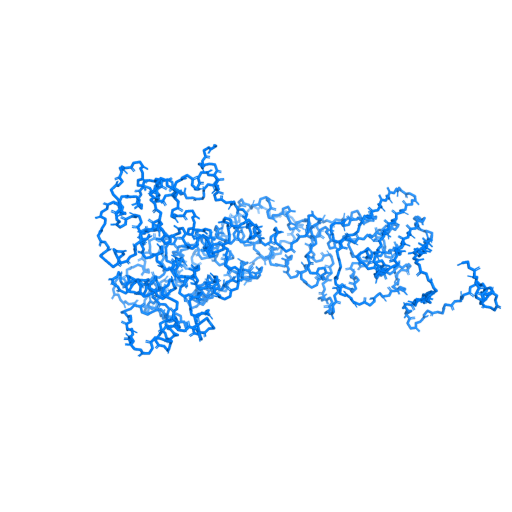TOM 2382 C CA . LEU A 1 310 ? 9.070 3.789 14.161 1.00 89.69 310 LEU A CA 1
ATOM 2383 C C . LEU A 1 310 ? 9.524 4.937 15.073 1.00 89.69 310 LEU A C 1
ATOM 2385 O O . LEU A 1 310 ? 10.281 4.723 16.020 1.00 89.69 310 LEU A O 1
ATOM 2389 N N . LEU A 1 311 ? 9.098 6.167 14.777 1.00 88.69 311 LEU A N 1
ATOM 2390 C CA . LEU A 1 311 ? 9.487 7.359 15.533 1.00 88.69 311 LEU A CA 1
ATOM 2391 C C . LEU A 1 311 ? 8.720 7.513 16.853 1.00 88.69 311 LEU A C 1
ATOM 2393 O O . LEU A 1 311 ? 9.250 8.113 17.796 1.00 88.69 311 LEU A O 1
ATOM 2397 N N . LEU A 1 312 ? 7.484 7.014 16.909 1.00 91.69 312 LEU A N 1
ATOM 2398 C CA . LEU A 1 312 ? 6.534 7.183 18.013 1.00 91.69 312 LEU A CA 1
ATOM 2399 C C . LEU A 1 312 ? 6.023 5.808 18.494 1.00 91.69 312 LEU A C 1
ATOM 2401 O O . LEU A 1 312 ? 4.816 5.545 18.445 1.00 91.69 312 LEU A O 1
ATOM 2405 N N . PRO A 1 313 ? 6.922 4.908 18.948 1.00 92.44 313 PRO A N 1
ATOM 2406 C CA . PRO A 1 313 ? 6.555 3.550 19.358 1.00 92.44 313 PRO A CA 1
ATOM 2407 C C . PRO A 1 313 ? 5.584 3.521 20.547 1.00 92.44 313 PRO A C 1
ATOM 2409 O O . PRO A 1 313 ? 4.883 2.533 20.742 1.00 92.44 313 PRO A O 1
ATOM 2412 N N . GLU A 1 314 ? 5.497 4.602 21.323 1.00 93.69 314 GLU A N 1
ATOM 2413 C CA . GLU A 1 314 ? 4.581 4.743 22.453 1.00 93.69 314 GLU A CA 1
ATOM 2414 C C . GLU A 1 314 ? 3.110 4.976 22.066 1.00 93.69 314 GLU A C 1
ATOM 2416 O O . GLU A 1 314 ? 2.234 5.033 22.933 1.00 93.69 314 GLU A O 1
ATOM 2421 N N . PHE A 1 315 ? 2.798 5.157 20.784 1.00 91.69 315 PHE A N 1
ATOM 2422 C CA . PHE A 1 315 ? 1.408 5.214 20.342 1.00 91.69 315 PHE A CA 1
ATOM 2423 C C . PHE A 1 315 ? 0.755 3.838 20.434 1.00 91.69 315 PHE A C 1
ATOM 2425 O O . PHE A 1 315 ? 1.367 2.817 20.118 1.00 91.69 315 PHE A O 1
ATOM 2432 N N . ARG A 1 316 ? -0.517 3.798 20.852 1.00 86.81 316 ARG A N 1
ATOM 2433 C CA . ARG A 1 316 ? -1.292 2.555 20.773 1.00 86.81 316 ARG A CA 1
ATOM 2434 C C . ARG A 1 316 ? -1.397 2.156 19.308 1.00 86.81 316 ARG A C 1
ATOM 2436 O O . ARG A 1 316 ? -1.693 2.994 18.460 1.00 86.81 316 ARG A O 1
ATOM 2443 N N . GLY A 1 317 ? -1.148 0.887 19.014 1.00 82.62 317 GLY A N 1
ATOM 2444 C CA . GLY A 1 317 ? -1.206 0.411 17.639 1.00 82.62 317 GLY A CA 1
ATOM 2445 C C . GLY A 1 317 ? 0.071 0.647 16.824 1.00 82.62 317 GLY A C 1
ATOM 2446 O O . GLY A 1 317 ? 0.046 0.373 15.631 1.00 82.62 317 GLY A O 1
ATOM 2447 N N . SER A 1 318 ? 1.162 1.178 17.396 1.00 87.31 318 SER A N 1
ATOM 2448 C CA . SER A 1 318 ? 2.394 1.489 16.645 1.00 87.31 318 SER A CA 1
ATOM 2449 C C . SER A 1 318 ? 2.970 0.263 15.922 1.00 87.31 318 SER A C 1
ATOM 2451 O O . SER A 1 318 ? 3.239 0.326 14.725 1.00 87.31 318 SER A O 1
ATOM 2453 N N . GLU A 1 319 ? 3.071 -0.884 16.598 1.00 86.25 319 GLU A N 1
ATOM 2454 C CA . GLU A 1 319 ? 3.509 -2.149 15.990 1.00 86.25 319 GLU A CA 1
ATOM 2455 C C . GLU A 1 319 ? 2.569 -2.601 14.862 1.00 86.25 319 GLU A C 1
ATOM 2457 O O . GLU A 1 319 ? 3.018 -3.032 13.801 1.00 86.25 319 GLU A O 1
ATOM 2462 N N . GLN A 1 320 ? 1.258 -2.450 15.058 1.00 81.50 320 GLN A N 1
ATOM 2463 C CA . GLN A 1 320 ? 0.232 -2.792 14.075 1.00 81.50 320 GLN A CA 1
ATOM 2464 C C . GLN A 1 320 ? 0.294 -1.863 12.853 1.00 81.50 320 GLN A C 1
ATOM 2466 O O . GLN A 1 320 ? 0.136 -2.327 11.725 1.00 81.50 320 GLN A O 1
ATOM 2471 N N . LEU A 1 321 ? 0.562 -0.569 13.054 1.00 84.38 321 LEU A N 1
ATOM 2472 C CA . LEU A 1 321 ? 0.776 0.410 11.986 1.00 84.38 321 LEU A CA 1
ATOM 2473 C C . LEU A 1 321 ? 2.052 0.107 11.199 1.00 84.38 321 LEU A C 1
ATOM 2475 O O . LEU A 1 321 ? 2.042 0.199 9.973 1.00 84.38 321 LEU A O 1
ATOM 2479 N N . LEU A 1 322 ? 3.129 -0.300 11.875 1.00 88.56 322 LEU A N 1
ATOM 2480 C CA . LEU A 1 322 ? 4.355 -0.729 11.209 1.00 88.56 322 LEU A CA 1
ATOM 2481 C C . LEU A 1 322 ? 4.117 -1.998 10.379 1.00 88.56 322 LEU A C 1
ATOM 2483 O O . LEU A 1 322 ? 4.498 -2.042 9.211 1.00 88.56 322 LEU A O 1
ATOM 2487 N N . ALA A 1 323 ? 3.437 -2.999 10.944 1.00 84.19 323 ALA A N 1
ATOM 2488 C CA . ALA A 1 323 ? 3.067 -4.217 10.226 1.00 84.19 323 ALA A CA 1
ATOM 2489 C C . ALA A 1 323 ? 2.170 -3.916 9.012 1.00 84.19 323 ALA A C 1
ATOM 2491 O O . ALA A 1 323 ? 2.393 -4.450 7.925 1.00 84.19 323 ALA A O 1
ATOM 2492 N N . LEU A 1 324 ? 1.199 -3.008 9.162 1.00 80.94 324 LEU A N 1
ATOM 2493 C CA . LEU A 1 324 ? 0.381 -2.525 8.053 1.00 80.94 324 LEU A CA 1
ATOM 2494 C C . LEU A 1 324 ? 1.230 -1.854 6.974 1.00 80.94 324 LEU A C 1
ATOM 2496 O O . LEU A 1 324 ? 1.025 -2.141 5.799 1.00 80.94 324 LEU A O 1
ATOM 2500 N N . ALA A 1 325 ? 2.151 -0.963 7.350 1.00 88.19 325 ALA A N 1
ATOM 2501 C CA . ALA A 1 325 ? 3.013 -0.277 6.396 1.00 88.19 325 ALA A CA 1
ATOM 2502 C C . ALA A 1 325 ? 3.854 -1.278 5.594 1.00 88.19 325 ALA A C 1
ATOM 2504 O O . ALA A 1 325 ? 3.907 -1.184 4.374 1.00 88.19 325 ALA A O 1
ATOM 2505 N N . LEU A 1 326 ? 4.433 -2.285 6.255 1.00 88.69 326 LEU A N 1
ATOM 2506 C CA . LEU A 1 326 ? 5.191 -3.353 5.596 1.00 88.69 326 LEU A CA 1
ATOM 2507 C C . LEU A 1 326 ? 4.328 -4.169 4.623 1.00 88.69 326 LEU A C 1
ATOM 2509 O O . LEU A 1 326 ? 4.744 -4.402 3.491 1.00 88.69 326 LEU A O 1
ATOM 2513 N N . ARG A 1 327 ? 3.101 -4.540 5.010 1.00 82.75 327 ARG A N 1
ATOM 2514 C CA . ARG A 1 327 ? 2.169 -5.227 4.097 1.00 82.75 327 ARG A CA 1
ATOM 2515 C C . ARG A 1 327 ? 1.741 -4.355 2.925 1.00 82.75 327 ARG A C 1
ATOM 2517 O O . ARG A 1 327 ? 1.664 -4.834 1.800 1.00 82.75 327 ARG A O 1
ATOM 2524 N N . ARG A 1 328 ? 1.475 -3.071 3.173 1.00 84.69 328 ARG A N 1
ATOM 2525 C CA . ARG A 1 328 ? 1.167 -2.106 2.114 1.00 84.69 328 ARG A CA 1
ATOM 2526 C C . ARG A 1 328 ? 2.347 -1.939 1.172 1.00 84.69 328 ARG A C 1
ATOM 2528 O O . ARG A 1 328 ? 2.115 -1.866 -0.023 1.00 84.69 328 ARG A O 1
ATOM 2535 N N . TYR A 1 329 ? 3.583 -1.932 1.668 1.00 90.12 329 TYR A N 1
ATOM 2536 C CA . TYR A 1 329 ? 4.753 -1.941 0.799 1.00 90.12 329 TYR A CA 1
ATOM 2537 C C . TYR A 1 329 ? 4.804 -3.191 -0.068 1.00 90.12 329 TYR A C 1
ATOM 2539 O O . TYR A 1 329 ? 4.945 -3.035 -1.270 1.00 90.12 329 TYR A O 1
ATOM 2547 N N . GLN A 1 330 ? 4.614 -4.386 0.498 1.00 86.19 330 GLN A N 1
ATOM 2548 C CA . GLN A 1 330 ? 4.550 -5.620 -0.294 1.00 86.19 330 GLN A CA 1
ATOM 2549 C C . GLN A 1 330 ? 3.474 -5.536 -1.388 1.00 86.19 330 GLN A C 1
ATOM 2551 O O . GLN A 1 330 ? 3.701 -5.866 -2.547 1.00 86.19 330 GLN A O 1
ATOM 2556 N N . TRP A 1 331 ? 2.296 -5.021 -1.043 1.00 83.12 331 TRP A N 1
ATOM 2557 C CA . TRP A 1 331 ? 1.255 -4.778 -2.032 1.00 83.12 331 TRP A CA 1
A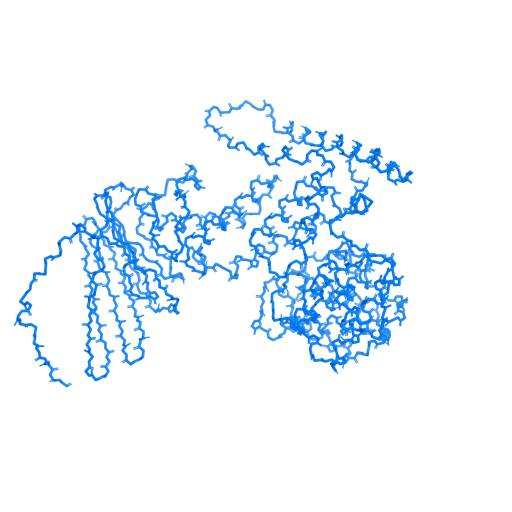TOM 2558 C C . TRP A 1 331 ? 1.685 -3.783 -3.112 1.00 83.12 331 TRP A C 1
ATOM 2560 O O . TRP A 1 331 ? 1.498 -4.039 -4.297 1.00 83.12 331 TRP A O 1
ATOM 2570 N N . ILE A 1 332 ? 2.265 -2.652 -2.705 1.00 86.75 332 ILE A N 1
ATOM 2571 C CA . ILE A 1 332 ? 2.756 -1.600 -3.595 1.00 86.75 332 ILE A CA 1
ATOM 2572 C C . ILE A 1 332 ? 3.793 -2.172 -4.564 1.00 86.75 332 ILE A C 1
ATOM 2574 O O . ILE A 1 332 ? 3.706 -1.898 -5.760 1.00 86.75 332 ILE A O 1
ATOM 2578 N N . THR A 1 333 ? 4.750 -2.968 -4.071 1.00 90.56 333 THR A N 1
ATOM 2579 C CA . THR A 1 333 ? 5.786 -3.588 -4.904 1.00 90.56 333 THR A CA 1
ATOM 2580 C C . THR A 1 333 ? 5.161 -4.485 -5.967 1.00 90.56 333 THR A C 1
ATOM 2582 O O . THR A 1 333 ? 5.527 -4.396 -7.136 1.00 90.56 333 THR A O 1
ATOM 2585 N N . ASP A 1 334 ? 4.152 -5.271 -5.596 1.00 84.94 334 ASP A N 1
ATOM 2586 C CA . ASP A 1 334 ? 3.484 -6.206 -6.506 1.00 84.94 334 ASP A CA 1
ATOM 2587 C C . ASP A 1 334 ? 2.530 -5.503 -7.490 1.00 84.94 334 ASP A C 1
ATOM 2589 O O . ASP A 1 334 ? 2.346 -5.946 -8.630 1.00 84.94 334 ASP A O 1
ATOM 2593 N N . ALA A 1 335 ? 1.903 -4.404 -7.064 1.00 83.31 335 ALA A N 1
ATOM 2594 C CA . ALA A 1 335 ? 0.877 -3.697 -7.823 1.00 83.31 335 ALA A CA 1
ATOM 2595 C C . ALA A 1 335 ? 1.450 -2.662 -8.797 1.00 83.31 335 ALA A C 1
ATOM 2597 O O . ALA A 1 335 ? 0.934 -2.537 -9.910 1.00 83.31 335 ALA A O 1
ATOM 2598 N N . PHE A 1 336 ? 2.506 -1.946 -8.404 1.00 89.81 336 PHE A N 1
ATOM 2599 C CA . PHE A 1 336 ? 3.003 -0.774 -9.133 1.00 89.81 336 PHE A CA 1
ATOM 2600 C C . PHE A 1 336 ? 4.371 -0.957 -9.765 1.00 89.81 336 PHE A C 1
ATOM 2602 O O . PHE A 1 336 ? 4.827 -0.043 -10.444 1.00 89.81 336 PHE A O 1
ATOM 2609 N N . PHE A 1 337 ? 5.018 -2.110 -9.610 1.00 94.88 337 PHE A N 1
ATOM 2610 C CA . PHE A 1 337 ? 6.321 -2.346 -10.222 1.00 94.88 337 PHE A CA 1
ATOM 2611 C C . PHE A 1 337 ? 6.300 -3.565 -11.133 1.00 94.88 337 PHE A C 1
ATOM 2613 O O . PHE A 1 337 ? 5.515 -4.511 -10.980 1.00 94.88 337 PHE A O 1
ATOM 2620 N N . TYR A 1 338 ? 7.142 -3.497 -12.151 1.00 95.25 338 TYR A N 1
ATOM 2621 C CA . TYR A 1 338 ? 7.488 -4.638 -12.972 1.00 95.25 338 TYR A CA 1
ATOM 2622 C C . TYR A 1 338 ? 8.490 -5.540 -12.233 1.00 95.25 338 TYR A C 1
ATOM 2624 O O . TYR A 1 338 ? 9.247 -5.062 -11.379 1.00 95.25 338 TYR A O 1
ATOM 2632 N N . PRO A 1 339 ? 8.547 -6.844 -12.564 1.00 94.56 339 PRO A N 1
ATOM 2633 C CA . PRO A 1 339 ? 9.549 -7.756 -12.021 1.00 94.56 339 PRO A CA 1
ATOM 2634 C C . PRO A 1 339 ? 11.002 -7.366 -12.300 1.00 94.56 339 PRO A C 1
ATOM 2636 O O . PRO A 1 339 ? 11.880 -7.951 -11.682 1.00 94.56 339 PRO A O 1
ATOM 2639 N N . ASP A 1 340 ? 11.295 -6.404 -13.168 1.00 95.94 340 ASP A N 1
ATOM 2640 C CA . ASP A 1 340 ? 12.638 -5.856 -13.399 1.00 95.94 340 ASP A CA 1
ATOM 2641 C C . ASP A 1 340 ? 12.953 -4.620 -12.527 1.00 95.94 340 ASP A C 1
ATOM 2643 O O . ASP A 1 340 ? 14.081 -4.137 -12.532 1.00 95.94 340 ASP A O 1
ATOM 2647 N N . GLY A 1 341 ? 12.003 -4.165 -11.699 1.00 95.88 341 GLY A N 1
ATOM 2648 C CA . GLY A 1 341 ? 12.197 -3.089 -10.724 1.00 95.88 341 GLY A CA 1
ATOM 2649 C C . GLY A 1 341 ? 11.850 -1.687 -11.221 1.00 95.88 341 GLY A C 1
ATOM 2650 O O . GLY A 1 341 ? 12.134 -0.720 -10.515 1.00 95.88 341 GLY A O 1
ATOM 2651 N N . PHE A 1 342 ? 11.239 -1.533 -12.396 1.00 96.12 342 PHE A N 1
ATOM 2652 C CA . PHE A 1 342 ? 10.739 -0.226 -12.826 1.00 96.12 342 PHE A CA 1
ATOM 2653 C C . PHE A 1 342 ? 9.257 -0.029 -12.486 1.00 96.12 342 PHE A C 1
ATOM 2655 O O . PHE A 1 342 ? 8.469 -0.977 -12.468 1.00 96.12 342 PHE A O 1
ATOM 2662 N N . HIS A 1 343 ? 8.862 1.217 -12.235 1.00 95.50 343 HIS A N 1
ATOM 2663 C CA . HIS A 1 343 ? 7.477 1.585 -11.963 1.00 95.50 343 HIS A CA 1
ATOM 2664 C C . HIS A 1 343 ? 6.583 1.339 -13.191 1.00 95.50 343 HIS A C 1
ATOM 2666 O O . HIS A 1 343 ? 6.967 1.625 -14.329 1.00 95.50 343 HIS A O 1
ATOM 2672 N N . ARG A 1 344 ? 5.357 0.854 -12.970 1.00 93.06 344 ARG A N 1
ATOM 2673 C CA . ARG A 1 344 ? 4.410 0.457 -14.026 1.00 93.06 344 ARG A CA 1
ATOM 2674 C C . ARG A 1 344 ? 3.876 1.604 -14.858 1.00 93.06 344 ARG A C 1
ATOM 2676 O O . ARG A 1 344 ? 3.567 1.378 -16.017 1.00 93.06 344 ARG A O 1
ATOM 2683 N N . GLU A 1 345 ? 3.866 2.814 -14.307 1.00 91.06 345 GLU A N 1
ATOM 2684 C CA . GLU A 1 345 ? 3.587 4.040 -15.074 1.00 91.06 345 GLU A CA 1
ATOM 2685 C C . GLU A 1 345 ? 4.691 4.373 -16.088 1.00 91.06 345 GLU A C 1
ATOM 2687 O O . GLU A 1 345 ? 4.543 5.281 -16.902 1.00 91.06 345 GLU A O 1
ATOM 2692 N N . ARG A 1 346 ? 5.837 3.679 -16.023 1.00 92.38 346 ARG A N 1
ATOM 2693 C CA . ARG A 1 346 ? 6.966 3.834 -16.948 1.00 92.38 346 ARG A CA 1
ATOM 2694 C C . ARG A 1 346 ? 7.519 5.264 -17.017 1.00 92.38 346 ARG A C 1
ATOM 2696 O O . ARG A 1 346 ? 8.209 5.606 -17.978 1.00 92.38 346 ARG A O 1
ATOM 2703 N N . THR A 1 347 ? 7.294 6.070 -15.976 1.00 91.44 347 THR A N 1
ATOM 2704 C CA . THR A 1 347 ? 7.840 7.424 -15.832 1.00 91.44 347 THR A CA 1
ATOM 2705 C C . THR A 1 347 ? 9.015 7.456 -14.862 1.00 91.44 347 THR A C 1
ATOM 2707 O O . THR A 1 347 ? 9.062 6.710 -13.882 1.00 91.44 347 THR A O 1
ATOM 2710 N N . LEU A 1 348 ? 9.965 8.363 -15.104 1.00 90.88 348 LEU A N 1
ATOM 2711 C CA . LEU A 1 348 ? 11.074 8.565 -14.169 1.00 90.88 348 LEU A CA 1
ATOM 2712 C C . LEU A 1 348 ? 10.601 9.218 -12.865 1.00 90.88 348 LEU A C 1
ATOM 2714 O O . LEU A 1 348 ? 11.110 8.885 -11.802 1.00 90.88 348 LEU A O 1
ATOM 2718 N N . ARG A 1 349 ? 9.618 10.127 -12.936 1.00 89.94 349 ARG A N 1
ATOM 2719 C CA . ARG A 1 349 ? 9.043 10.798 -11.760 1.00 89.94 349 ARG A CA 1
ATOM 2720 C C . ARG A 1 349 ? 8.538 9.780 -10.738 1.00 89.94 349 ARG A C 1
ATOM 2722 O O . ARG A 1 349 ? 9.020 9.785 -9.611 1.00 89.94 349 ARG A O 1
ATOM 2729 N N . ALA A 1 350 ? 7.648 8.878 -11.155 1.00 91.62 350 ALA A N 1
ATOM 2730 C CA . ALA A 1 350 ? 7.071 7.880 -10.261 1.00 91.62 350 ALA A CA 1
ATOM 2731 C C . ALA A 1 350 ? 8.139 6.938 -9.681 1.00 91.62 350 ALA A C 1
ATOM 2733 O O . ALA A 1 350 ? 8.116 6.630 -8.490 1.00 91.62 350 ALA A O 1
ATOM 2734 N N . GLN A 1 351 ? 9.126 6.541 -10.494 1.00 94.31 351 GLN A N 1
ATOM 2735 C CA . GLN A 1 351 ? 10.251 5.723 -10.036 1.00 94.31 351 GLN A CA 1
ATOM 2736 C C . GLN A 1 351 ? 11.087 6.433 -8.956 1.00 94.31 351 GLN A C 1
ATOM 2738 O O . GLN A 1 351 ? 11.420 5.834 -7.934 1.00 94.31 351 GLN A O 1
ATOM 2743 N N . VAL A 1 352 ? 11.432 7.706 -9.161 1.00 91.31 352 VAL A N 1
ATOM 2744 C CA . VAL A 1 352 ? 12.256 8.485 -8.221 1.00 91.31 352 VAL A CA 1
ATOM 2745 C C . VAL A 1 352 ? 11.503 8.793 -6.931 1.00 91.31 352 VAL A C 1
ATOM 2747 O O . VAL A 1 352 ? 12.083 8.684 -5.846 1.00 91.31 352 VAL A O 1
ATOM 2750 N N . ASP A 1 353 ? 10.222 9.142 -7.030 1.00 90.56 353 ASP A N 1
ATOM 2751 C CA . ASP A 1 353 ? 9.380 9.399 -5.863 1.00 90.56 353 ASP A CA 1
ATOM 2752 C C . ASP A 1 353 ? 9.261 8.126 -5.010 1.00 90.56 353 ASP A C 1
ATOM 2754 O O . ASP A 1 353 ? 9.482 8.167 -3.797 1.00 90.56 353 ASP A O 1
ATOM 2758 N N . ALA A 1 354 ? 9.053 6.968 -5.648 1.00 93.81 354 ALA A N 1
ATOM 2759 C CA . ALA A 1 354 ? 9.065 5.682 -4.965 1.00 93.81 354 ALA A CA 1
ATOM 2760 C C . ALA A 1 354 ? 10.397 5.405 -4.260 1.00 93.81 354 ALA A C 1
ATOM 2762 O O . ALA A 1 354 ? 10.404 5.133 -3.059 1.00 93.81 354 ALA A O 1
ATOM 2763 N N . ILE A 1 355 ? 11.528 5.498 -4.973 1.00 93.00 355 ILE A N 1
ATOM 2764 C CA . ILE A 1 355 ? 12.858 5.276 -4.384 1.00 93.00 355 ILE A CA 1
ATOM 2765 C C . ILE A 1 355 ? 13.067 6.183 -3.170 1.00 93.00 355 ILE A C 1
ATOM 2767 O O . ILE A 1 355 ? 13.526 5.722 -2.124 1.00 93.00 355 ILE A O 1
ATOM 2771 N N . THR A 1 356 ? 12.693 7.457 -3.292 1.00 90.31 356 THR A N 1
ATOM 2772 C CA . THR A 1 356 ? 12.794 8.437 -2.210 1.00 90.31 356 THR A CA 1
ATOM 2773 C C . THR A 1 356 ? 12.030 7.965 -0.976 1.00 90.31 356 THR A C 1
ATOM 2775 O O . THR A 1 356 ? 12.572 7.968 0.127 1.00 90.31 356 THR A O 1
ATOM 2778 N N . ASP A 1 357 ? 10.796 7.508 -1.150 1.00 92.12 357 ASP A N 1
ATOM 2779 C CA . ASP A 1 357 ? 9.933 7.047 -0.069 1.00 92.12 357 ASP A CA 1
ATOM 2780 C C . ASP A 1 357 ? 10.408 5.728 0.578 1.00 92.12 357 ASP A C 1
ATOM 2782 O O . ASP A 1 357 ? 10.534 5.656 1.806 1.00 92.12 357 ASP A O 1
ATOM 2786 N N . PHE A 1 358 ? 10.794 4.718 -0.212 1.00 93.44 358 PHE A N 1
ATOM 2787 C CA . PHE A 1 358 ? 11.402 3.482 0.310 1.00 93.44 358 PHE A CA 1
ATOM 2788 C C . PHE A 1 358 ? 12.700 3.773 1.083 1.00 93.44 358 PHE A C 1
ATOM 2790 O O . PHE A 1 358 ? 12.897 3.271 2.195 1.00 93.44 358 PHE A O 1
ATOM 2797 N N . ALA A 1 359 ? 13.574 4.626 0.536 1.00 90.69 359 ALA A N 1
ATOM 2798 C CA . ALA A 1 359 ? 14.818 5.021 1.188 1.00 90.69 359 ALA A CA 1
ATOM 2799 C C . ALA A 1 359 ? 14.558 5.777 2.498 1.00 90.69 359 ALA A C 1
ATOM 2801 O O . ALA A 1 359 ? 15.224 5.514 3.503 1.00 90.69 359 ALA A O 1
ATOM 2802 N N . ARG A 1 360 ? 13.576 6.688 2.527 1.00 89.56 360 ARG A N 1
ATOM 2803 C CA . ARG A 1 360 ? 13.175 7.405 3.749 1.00 89.56 360 ARG A CA 1
ATOM 2804 C C . ARG A 1 360 ? 12.725 6.438 4.843 1.00 89.56 360 ARG A C 1
ATOM 2806 O O . ARG A 1 360 ? 13.195 6.563 5.973 1.00 89.56 360 ARG A O 1
ATOM 2813 N N . PHE A 1 361 ? 11.881 5.458 4.521 1.00 91.62 361 PHE A N 1
ATOM 2814 C CA . PHE A 1 361 ? 11.433 4.460 5.494 1.00 91.62 361 PHE A CA 1
ATOM 2815 C C . PHE A 1 361 ? 12.585 3.602 6.031 1.00 91.62 361 PHE A C 1
ATOM 2817 O O . PHE A 1 361 ? 12.748 3.481 7.249 1.00 91.62 361 PHE A O 1
ATOM 2824 N N . LEU A 1 362 ? 13.436 3.067 5.149 1.00 90.19 362 LEU A N 1
ATOM 2825 C CA . LEU A 1 362 ? 14.576 2.233 5.547 1.00 90.19 362 LEU A CA 1
ATOM 2826 C C . LEU A 1 362 ? 15.612 3.001 6.383 1.00 90.19 362 LEU A C 1
ATOM 2828 O O . LEU A 1 362 ? 16.205 2.422 7.293 1.00 90.19 362 LEU A O 1
ATOM 2832 N N . ARG A 1 363 ? 15.794 4.309 6.150 1.00 87.06 363 ARG A N 1
ATOM 2833 C CA . ARG A 1 363 ? 16.649 5.176 6.988 1.00 87.06 363 ARG A CA 1
ATOM 2834 C C . ARG A 1 363 ? 16.124 5.331 8.419 1.00 87.06 363 ARG A C 1
ATOM 2836 O O . ARG A 1 363 ? 16.920 5.524 9.338 1.00 87.06 363 ARG A O 1
ATOM 2843 N N . CYS A 1 364 ? 14.807 5.270 8.622 1.00 86.25 364 CYS A N 1
ATOM 2844 C CA . CYS A 1 364 ? 14.192 5.377 9.947 1.00 86.25 364 CYS A CA 1
ATOM 2845 C C . CYS A 1 364 ? 14.210 4.061 10.731 1.00 86.25 364 CYS A C 1
ATOM 2847 O O . CYS A 1 364 ? 14.094 4.088 11.959 1.00 86.25 364 CYS A O 1
ATOM 2849 N N . GLN A 1 365 ? 14.375 2.918 10.064 1.00 84.81 365 GLN A N 1
ATOM 2850 C CA . GLN A 1 365 ? 14.446 1.636 10.749 1.00 84.81 365 GLN A CA 1
ATOM 2851 C C . GLN A 1 365 ? 15.753 1.464 11.522 1.00 84.81 365 GLN A C 1
ATOM 2853 O O . GLN A 1 365 ? 16.854 1.531 10.975 1.00 84.81 365 GLN A O 1
ATOM 2858 N N . ARG A 1 366 ? 15.616 1.196 12.822 1.00 74.12 366 ARG A N 1
ATOM 2859 C CA . ARG A 1 366 ? 16.723 0.873 13.721 1.00 74.12 366 ARG A CA 1
ATOM 2860 C C . ARG A 1 366 ? 16.747 -0.640 13.937 1.00 74.12 366 ARG A C 1
ATOM 2862 O O . ARG A 1 366 ? 15.748 -1.204 14.367 1.00 74.12 366 ARG A O 1
ATOM 2869 N N . GLY A 1 367 ? 17.879 -1.289 13.670 1.00 74.75 367 GLY A N 1
ATOM 2870 C CA . GLY A 1 367 ? 18.049 -2.730 13.886 1.00 74.75 367 GLY A CA 1
ATOM 2871 C C . GLY A 1 367 ? 17.890 -3.564 12.614 1.00 74.75 367 GLY A C 1
ATOM 2872 O O . GLY A 1 367 ? 18.463 -3.227 11.580 1.00 74.75 367 GLY A O 1
ATOM 2873 N N . HIS A 1 368 ? 17.179 -4.691 12.713 1.00 73.12 368 HIS A N 1
ATOM 2874 C CA . HIS A 1 368 ? 17.038 -5.656 11.621 1.00 73.12 368 HIS A CA 1
ATOM 2875 C C . HIS A 1 368 ? 16.139 -5.082 10.517 1.00 73.12 368 HIS A C 1
ATOM 2877 O O . HIS A 1 368 ? 14.922 -5.017 10.677 1.00 73.12 368 HIS A O 1
ATOM 2883 N N . GLN A 1 369 ? 16.747 -4.629 9.419 1.00 74.69 369 GLN A N 1
ATOM 2884 C CA . GLN A 1 369 ? 16.002 -4.145 8.259 1.00 74.69 369 GLN A CA 1
ATOM 2885 C C . GLN A 1 369 ? 15.372 -5.327 7.503 1.00 74.69 369 GLN A C 1
ATOM 2887 O O . GLN A 1 369 ? 16.056 -6.338 7.332 1.00 74.69 369 GLN A O 1
ATOM 2892 N N . PRO A 1 370 ? 14.118 -5.220 7.017 1.00 80.75 370 PRO A N 1
ATOM 2893 C CA . PRO A 1 370 ? 13.520 -6.181 6.109 1.00 80.75 370 PRO A CA 1
ATOM 2894 C C . PRO A 1 370 ? 14.428 -6.312 4.895 1.00 80.75 370 PRO A C 1
ATOM 2896 O O . PRO A 1 370 ? 14.534 -5.393 4.078 1.00 80.75 370 PRO A O 1
ATOM 2899 N N . THR A 1 371 ? 15.112 -7.449 4.810 1.00 86.81 371 THR A N 1
ATOM 2900 C CA . THR A 1 371 ? 16.052 -7.753 3.730 1.00 86.81 371 THR A CA 1
ATOM 2901 C C . THR A 1 371 ? 15.364 -7.626 2.376 1.00 86.81 371 THR A C 1
ATOM 2903 O O . THR A 1 371 ? 15.946 -7.077 1.453 1.00 86.81 371 THR A O 1
ATOM 2906 N N . GLU A 1 372 ? 14.092 -8.016 2.298 1.00 91.00 372 GLU A N 1
ATOM 2907 C CA . GLU A 1 372 ? 13.254 -7.912 1.103 1.00 91.00 372 GLU A CA 1
ATOM 2908 C C . GLU A 1 372 ? 13.063 -6.465 0.626 1.00 91.00 372 GLU A C 1
ATOM 2910 O O . GLU A 1 372 ? 13.317 -6.181 -0.541 1.00 91.00 372 GLU A O 1
ATOM 2915 N N . LEU A 1 373 ? 12.696 -5.522 1.508 1.00 91.50 373 LEU A N 1
ATOM 2916 C CA . LEU A 1 373 ? 12.505 -4.117 1.112 1.00 91.50 373 LEU A CA 1
ATOM 2917 C C . LEU A 1 373 ? 13.813 -3.438 0.725 1.00 91.50 373 LEU A C 1
ATOM 2919 O O . LEU A 1 373 ? 13.825 -2.606 -0.180 1.00 91.50 373 LEU A O 1
ATOM 2923 N N . ARG A 1 374 ? 14.915 -3.786 1.397 1.00 92.00 374 ARG A N 1
ATOM 2924 C CA . ARG A 1 374 ? 16.240 -3.291 1.018 1.00 92.00 374 ARG A CA 1
ATOM 2925 C C . ARG A 1 374 ? 16.640 -3.815 -0.360 1.00 92.00 374 ARG A C 1
ATOM 2927 O O . ARG A 1 374 ? 16.977 -3.010 -1.218 1.00 92.00 374 ARG A O 1
ATOM 2934 N N . SER A 1 375 ? 16.549 -5.125 -0.586 1.00 92.81 375 SER A N 1
ATOM 2935 C CA . SER A 1 375 ? 16.853 -5.722 -1.890 1.00 92.81 375 SER A CA 1
ATOM 2936 C C . SER A 1 375 ? 15.939 -5.187 -2.992 1.00 92.81 375 SER A C 1
ATOM 2938 O O . SER A 1 375 ? 16.373 -5.002 -4.126 1.00 92.81 375 SER A O 1
ATOM 2940 N N . PHE A 1 376 ? 14.682 -4.882 -2.668 1.00 94.75 376 PHE A N 1
ATOM 2941 C CA . PHE A 1 376 ? 13.781 -4.226 -3.604 1.00 94.75 376 PHE A CA 1
ATOM 2942 C C . PHE A 1 376 ? 14.227 -2.794 -3.923 1.00 94.75 376 PHE A C 1
ATOM 2944 O O . PHE A 1 376 ? 14.320 -2.449 -5.095 1.00 94.75 376 PHE A O 1
ATOM 2951 N N . LEU A 1 377 ? 14.570 -1.980 -2.918 1.00 94.12 377 LEU A N 1
ATOM 2952 C CA . LEU A 1 377 ? 15.109 -0.632 -3.127 1.00 94.12 377 LEU A CA 1
ATOM 2953 C C . LEU A 1 377 ? 16.382 -0.650 -3.988 1.00 94.12 377 LEU A C 1
ATOM 2955 O O . LEU A 1 377 ? 16.500 0.153 -4.910 1.00 94.12 377 LEU A O 1
ATOM 2959 N N . GLU A 1 378 ? 17.308 -1.571 -3.716 1.00 92.19 378 GLU A N 1
ATOM 2960 C CA . GLU A 1 378 ? 18.523 -1.770 -4.518 1.00 92.19 378 GLU A CA 1
ATOM 2961 C C . GLU A 1 378 ? 18.165 -2.031 -5.984 1.00 92.19 378 GLU A C 1
ATOM 2963 O O . GLU A 1 378 ? 18.685 -1.366 -6.874 1.00 92.19 378 GLU A O 1
ATOM 2968 N N . LYS A 1 379 ? 17.182 -2.896 -6.236 1.00 94.56 379 LYS A N 1
ATOM 2969 C CA . LYS A 1 379 ? 16.677 -3.177 -7.582 1.00 94.56 379 LYS A CA 1
ATOM 2970 C C . LYS A 1 379 ? 16.039 -1.958 -8.263 1.00 94.56 379 LYS A C 1
ATOM 2972 O O . LYS A 1 379 ? 16.270 -1.736 -9.450 1.00 94.56 379 LYS A O 1
ATOM 2977 N N . LEU A 1 380 ? 15.265 -1.146 -7.533 1.00 94.69 380 LEU A N 1
ATOM 2978 C CA . LEU A 1 380 ? 14.702 0.105 -8.067 1.00 94.69 380 LEU A CA 1
ATOM 2979 C C . LEU A 1 380 ? 15.814 1.073 -8.504 1.00 94.69 380 LEU A C 1
ATOM 2981 O O . LEU A 1 380 ? 15.722 1.711 -9.557 1.00 94.69 380 LEU A O 1
ATOM 2985 N N . ILE A 1 381 ? 16.863 1.177 -7.683 1.00 92.88 381 ILE A N 1
ATOM 2986 C CA . ILE A 1 381 ? 18.045 2.006 -7.935 1.00 92.88 381 ILE A CA 1
ATOM 2987 C C . ILE A 1 381 ? 18.829 1.466 -9.136 1.00 92.88 381 ILE A C 1
ATOM 2989 O O . ILE A 1 381 ? 19.183 2.240 -10.025 1.00 92.88 381 ILE A O 1
ATOM 2993 N N . GLU A 1 382 ? 19.052 0.154 -9.211 1.00 92.31 382 GLU A N 1
ATOM 2994 C CA . GLU A 1 382 ? 19.711 -0.507 -10.340 1.00 92.31 382 GLU A CA 1
ATOM 2995 C C . GLU A 1 382 ? 18.974 -0.256 -11.657 1.00 92.31 382 GLU A C 1
ATOM 2997 O O . GLU A 1 382 ? 19.619 0.088 -12.647 1.00 92.31 382 GLU A O 1
ATOM 3002 N N . ALA A 1 383 ? 17.639 -0.338 -11.673 1.00 94.38 383 ALA A N 1
ATOM 3003 C CA . ALA A 1 383 ? 16.838 -0.027 -12.856 1.00 94.38 383 ALA A CA 1
ATOM 3004 C C . ALA A 1 383 ? 17.017 1.439 -13.303 1.00 94.38 383 ALA A C 1
ATOM 3006 O O . ALA A 1 383 ? 17.215 1.709 -14.489 1.00 94.38 383 ALA A O 1
ATOM 3007 N N . CYS A 1 384 ? 17.035 2.394 -12.364 1.00 92.94 384 CYS A N 1
ATOM 3008 C CA . CYS A 1 384 ? 17.344 3.799 -12.659 1.00 92.94 384 CYS A CA 1
ATOM 3009 C C . CYS A 1 384 ? 18.749 3.968 -13.247 1.00 92.94 384 CYS A C 1
ATOM 3011 O O . CYS A 1 384 ? 18.928 4.601 -14.287 1.00 92.94 384 CYS A O 1
ATOM 3013 N N . ILE A 1 385 ? 19.756 3.382 -12.607 1.00 91.56 385 ILE A N 1
ATOM 3014 C CA . ILE A 1 385 ? 21.146 3.445 -13.059 1.00 91.56 385 ILE A CA 1
ATOM 3015 C C . ILE A 1 385 ? 21.309 2.805 -14.445 1.00 91.56 385 ILE A C 1
ATOM 3017 O O . ILE A 1 385 ? 22.035 3.321 -15.297 1.00 91.56 385 ILE A O 1
ATOM 3021 N N . ALA A 1 386 ? 20.618 1.697 -14.703 1.00 93.00 386 ALA A N 1
ATOM 3022 C CA . ALA A 1 386 ? 20.622 1.032 -15.997 1.00 93.00 386 ALA A CA 1
ATOM 3023 C C . ALA A 1 386 ? 20.035 1.914 -17.106 1.00 93.00 386 ALA A C 1
ATOM 3025 O O . ALA A 1 386 ? 20.449 1.782 -18.258 1.00 93.00 386 ALA A O 1
ATOM 3026 N N . LEU A 1 387 ? 19.123 2.830 -16.772 1.00 93.94 387 LEU A N 1
ATOM 3027 C CA . LEU A 1 387 ? 18.508 3.777 -17.702 1.00 93.94 387 LEU A CA 1
ATOM 3028 C C . LEU A 1 387 ? 19.242 5.116 -17.800 1.00 93.94 387 LEU A C 1
ATOM 3030 O O . LEU A 1 387 ? 19.027 5.829 -18.777 1.00 93.94 387 LEU A O 1
ATOM 3034 N N . SER A 1 388 ? 20.112 5.471 -16.856 1.00 93.06 388 SER A N 1
ATOM 3035 C CA . SER A 1 388 ? 20.796 6.766 -16.883 1.00 93.06 388 SER A CA 1
ATOM 3036 C C . SER A 1 388 ? 21.815 6.864 -18.024 1.00 93.06 388 SER A C 1
ATOM 3038 O O . SER A 1 388 ? 22.465 5.880 -18.411 1.00 93.06 388 SER A O 1
ATOM 3040 N N . HIS A 1 389 ? 21.943 8.071 -18.572 1.00 92.44 389 HIS A N 1
ATOM 3041 C CA . HIS A 1 389 ? 22.989 8.435 -19.518 1.00 92.44 389 HIS A CA 1
ATOM 3042 C C . HIS A 1 389 ? 24.380 8.330 -18.858 1.00 92.44 389 HIS A C 1
ATOM 3044 O O . HIS A 1 389 ? 24.483 8.273 -17.628 1.00 92.44 389 HIS A O 1
ATOM 3050 N N . PRO A 1 390 ? 25.476 8.315 -19.637 1.00 90.00 390 PRO A N 1
ATOM 3051 C CA . PRO A 1 390 ? 26.821 8.185 -19.074 1.00 90.00 390 PRO A CA 1
ATOM 3052 C C . PRO A 1 390 ? 27.238 9.315 -18.113 1.00 90.00 390 PRO A C 1
ATOM 3054 O O . PRO A 1 390 ? 28.059 9.109 -17.226 1.00 90.00 390 PRO A O 1
ATOM 3057 N N . GLU A 1 391 ? 26.654 10.504 -18.241 1.00 88.50 391 GLU A N 1
ATOM 3058 C CA . GLU A 1 391 ? 26.815 11.644 -17.329 1.00 88.50 391 GLU A CA 1
ATOM 3059 C C . GLU A 1 391 ? 25.862 11.617 -16.118 1.00 88.50 391 GLU A C 1
ATOM 3061 O O . GLU A 1 391 ? 25.778 12.592 -15.369 1.00 88.50 391 GLU A O 1
ATOM 3066 N N . LEU A 1 392 ? 25.154 10.500 -15.917 1.00 87.06 392 LEU A N 1
ATOM 3067 C CA . LEU A 1 392 ? 24.193 10.258 -14.834 1.00 87.06 392 LEU A CA 1
ATOM 3068 C C . LEU A 1 392 ? 22.938 11.144 -14.878 1.00 87.06 392 LEU A C 1
ATOM 3070 O O . LEU A 1 392 ? 22.209 11.229 -13.887 1.00 87.06 392 LEU A O 1
ATOM 3074 N N . SER A 1 393 ? 22.678 11.781 -16.024 1.00 88.88 393 SER A N 1
ATOM 3075 C CA . SER A 1 393 ? 21.371 12.356 -16.346 1.00 88.88 393 SER A CA 1
ATOM 3076 C C . SER A 1 393 ? 20.418 11.257 -16.836 1.00 88.88 393 SER A C 1
ATOM 3078 O O . SER A 1 393 ? 20.819 10.102 -16.999 1.00 88.88 393 SER A O 1
ATOM 3080 N N . PHE A 1 394 ? 19.151 11.589 -17.070 1.00 90.06 394 PHE A N 1
ATOM 3081 C CA . PHE A 1 394 ? 18.150 10.619 -17.499 1.00 90.06 394 PHE A CA 1
ATOM 3082 C C . PHE A 1 394 ? 17.477 11.030 -18.812 1.00 90.06 394 PHE A C 1
ATOM 3084 O O . PHE A 1 394 ? 17.331 12.225 -19.079 1.00 90.06 394 PHE A O 1
ATOM 3091 N N . PRO A 1 395 ? 17.033 10.055 -19.623 1.00 90.12 395 PRO A N 1
ATOM 3092 C CA . PRO A 1 395 ? 16.142 10.326 -20.741 1.00 90.12 395 PRO A CA 1
ATOM 3093 C C . PRO A 1 395 ? 14.782 10.841 -20.246 1.00 90.12 395 PRO A C 1
ATOM 3095 O O . PRO A 1 395 ? 14.362 10.556 -19.123 1.00 90.12 395 PRO A O 1
ATOM 3098 N N . GLU A 1 396 ? 14.068 11.577 -21.100 1.00 88.12 396 GLU A N 1
ATOM 3099 C CA . GLU A 1 396 ? 12.698 12.008 -20.812 1.00 88.12 396 GLU A CA 1
ATOM 3100 C C . GLU A 1 396 ? 11.759 10.791 -20.838 1.00 88.12 396 GLU A C 1
ATOM 3102 O O . GLU A 1 396 ? 11.395 10.280 -21.897 1.00 88.12 396 GLU A O 1
ATOM 3107 N N . LEU A 1 397 ? 11.398 10.294 -19.651 1.00 88.31 397 LEU A N 1
ATOM 3108 C CA . LEU A 1 397 ? 10.455 9.190 -19.465 1.00 88.31 397 LEU A CA 1
ATOM 3109 C C . LEU A 1 397 ? 9.181 9.724 -18.809 1.00 88.31 397 LEU A C 1
ATOM 3111 O O . LEU A 1 397 ? 9.115 9.870 -17.585 1.00 88.31 397 LEU A O 1
ATOM 3115 N N . GLY A 1 398 ? 8.178 10.015 -19.637 1.00 85.69 398 GLY A N 1
ATOM 3116 C CA . GLY A 1 398 ? 6.896 10.588 -19.224 1.00 85.69 398 GLY A CA 1
ATOM 3117 C C . GLY A 1 398 ? 6.702 12.035 -19.683 1.00 85.69 398 GLY A C 1
ATOM 3118 O O . GLY A 1 398 ? 7.563 12.629 -20.324 1.00 85.69 398 GLY A O 1
ATOM 3119 N N . THR A 1 399 ? 5.528 12.597 -19.393 1.00 80.38 399 THR A N 1
ATOM 3120 C CA . THR A 1 399 ? 5.157 13.967 -19.794 1.00 80.38 399 THR A CA 1
ATOM 3121 C C . THR A 1 399 ? 5.680 15.041 -18.850 1.00 80.38 399 THR A C 1
ATOM 3123 O O . THR A 1 399 ? 5.726 16.214 -19.215 1.00 80.38 399 THR A O 1
ATOM 3126 N N . GLU A 1 400 ? 6.019 14.659 -17.623 1.00 78.88 400 GLU A N 1
ATOM 3127 C CA . GLU A 1 400 ? 6.566 15.576 -16.636 1.00 78.88 400 GLU A CA 1
ATOM 3128 C C . GLU A 1 400 ? 8.090 15.603 -16.720 1.00 78.88 400 GLU A C 1
ATOM 3130 O O . GLU A 1 400 ? 8.710 14.556 -16.928 1.00 78.88 400 GLU A O 1
ATOM 3135 N N . PRO A 1 401 ? 8.716 16.776 -16.524 1.00 73.06 401 PRO A N 1
ATOM 3136 C CA . PRO A 1 401 ? 10.161 16.848 -16.469 1.00 73.06 401 PRO A CA 1
ATOM 3137 C C . PRO A 1 401 ? 10.670 15.955 -15.340 1.00 73.06 401 PRO A C 1
ATOM 3139 O O . PRO A 1 401 ? 10.098 15.920 -14.239 1.00 73.06 401 PRO A O 1
ATOM 3142 N N . ALA A 1 402 ? 11.778 15.271 -15.620 1.00 67.12 402 ALA A N 1
ATOM 3143 C CA . ALA A 1 402 ? 12.542 14.568 -14.608 1.00 67.12 402 ALA A CA 1
ATOM 3144 C C . ALA A 1 402 ? 12.772 15.499 -13.400 1.00 67.12 402 ALA A C 1
ATOM 3146 O O . ALA A 1 402 ? 13.064 16.687 -13.591 1.00 67.12 402 ALA A O 1
ATOM 3147 N N . PRO A 1 403 ? 12.633 15.017 -12.152 1.00 71.31 403 PRO A N 1
ATOM 3148 C CA . PRO A 1 403 ? 13.188 15.750 -11.020 1.00 71.31 403 PRO A CA 1
ATOM 3149 C C . PRO A 1 403 ? 14.663 16.083 -11.294 1.00 71.31 403 PRO A C 1
ATOM 3151 O O . PRO A 1 403 ? 15.337 15.335 -12.001 1.00 71.31 403 PRO A O 1
ATOM 3154 N N . ASN A 1 404 ? 15.168 17.190 -10.733 1.00 70.06 404 ASN A N 1
ATOM 3155 C CA . ASN A 1 404 ? 16.609 17.468 -10.686 1.00 70.06 404 ASN A CA 1
ATOM 3156 C C . ASN A 1 404 ? 17.261 16.413 -9.792 1.00 70.06 404 ASN A C 1
ATOM 3158 O O . ASN A 1 404 ? 17.471 16.639 -8.606 1.00 70.06 404 ASN A O 1
ATOM 3162 N N . PHE A 1 405 ? 17.467 15.241 -10.361 1.00 74.50 405 PHE A N 1
ATOM 3163 C CA . PHE A 1 405 ? 17.808 14.027 -9.667 1.00 74.50 405 PHE A CA 1
ATOM 3164 C C . PHE A 1 405 ? 18.874 13.333 -10.486 1.00 74.50 405 PHE A C 1
ATOM 3166 O O . PHE A 1 405 ? 18.723 13.145 -11.699 1.00 74.50 405 PHE A O 1
ATOM 3173 N N . ARG A 1 406 ? 19.971 12.987 -9.825 1.00 74.62 406 ARG A N 1
ATOM 3174 C CA . ARG A 1 406 ? 21.114 12.351 -10.466 1.00 74.62 406 ARG A CA 1
ATOM 3175 C C . ARG A 1 406 ? 21.315 10.963 -9.887 1.00 74.62 406 ARG A C 1
ATOM 3177 O O . ARG A 1 406 ? 21.073 10.727 -8.708 1.00 74.62 406 ARG A O 1
ATOM 3184 N N . ALA A 1 407 ? 21.756 10.032 -10.726 1.00 71.31 407 ALA A N 1
ATOM 3185 C CA . ALA A 1 407 ? 21.908 8.643 -10.303 1.00 71.31 407 ALA A CA 1
ATOM 3186 C C . ALA A 1 407 ? 22.986 8.445 -9.215 1.00 71.31 407 ALA A C 1
ATOM 3188 O O . ALA A 1 407 ? 22.914 7.470 -8.477 1.00 71.31 407 ALA A O 1
ATOM 3189 N N . ASP A 1 408 ? 23.958 9.355 -9.086 1.00 72.19 408 ASP A N 1
ATOM 3190 C CA . ASP A 1 408 ? 24.956 9.348 -8.005 1.00 72.19 408 ASP A CA 1
ATOM 3191 C C . ASP A 1 408 ? 24.362 9.715 -6.636 1.00 72.19 408 ASP A C 1
ATOM 3193 O O . ASP A 1 408 ? 24.877 9.269 -5.619 1.00 72.19 408 ASP A O 1
ATOM 3197 N N . GLU A 1 409 ? 23.239 10.434 -6.583 1.00 76.50 409 GLU A N 1
ATOM 3198 C CA . GLU A 1 409 ? 22.550 10.757 -5.321 1.00 76.50 409 GLU A CA 1
ATOM 3199 C C . GLU A 1 409 ? 21.845 9.539 -4.694 1.00 76.50 409 GLU A C 1
ATOM 3201 O O . GLU A 1 409 ? 21.412 9.586 -3.539 1.00 76.50 409 GLU A O 1
ATOM 3206 N N . LEU A 1 410 ? 21.707 8.446 -5.451 1.00 67.75 410 LEU A N 1
ATOM 3207 C CA . LEU A 1 410 ? 21.001 7.246 -5.013 1.00 67.75 410 LEU A CA 1
ATOM 3208 C C . LEU A 1 410 ? 21.837 6.326 -4.132 1.00 67.75 410 LEU A C 1
ATOM 3210 O O . LEU A 1 410 ? 21.266 5.656 -3.268 1.00 67.75 410 LEU A O 1
ATOM 3214 N N . HIS A 1 411 ? 23.152 6.254 -4.354 1.00 67.44 411 HIS A N 1
ATOM 3215 C CA . HIS A 1 411 ? 24.025 5.376 -3.580 1.00 67.44 411 HIS A CA 1
ATOM 3216 C C . HIS A 1 411 ? 25.516 5.681 -3.812 1.00 67.44 411 HIS A C 1
ATOM 3218 O O . HIS A 1 411 ? 26.019 5.477 -4.915 1.00 67.44 411 HIS A O 1
ATOM 3224 N N . ASP A 1 412 ? 26.246 6.068 -2.760 1.00 62.66 412 ASP A N 1
ATOM 3225 C CA . ASP A 1 412 ? 27.676 6.425 -2.854 1.00 62.66 412 ASP A CA 1
ATOM 3226 C C . ASP A 1 412 ? 28.593 5.219 -3.162 1.00 62.66 412 ASP A C 1
ATOM 3228 O O . ASP A 1 412 ? 29.647 5.362 -3.785 1.00 62.66 412 ASP A O 1
ATOM 3232 N N . ASP A 1 413 ? 28.182 4.007 -2.770 1.00 62.25 413 ASP A N 1
ATOM 3233 C CA . ASP A 1 413 ? 29.026 2.803 -2.866 1.00 62.25 413 ASP A CA 1
ATOM 3234 C C . ASP A 1 413 ? 28.885 1.997 -4.167 1.00 62.25 413 ASP A C 1
ATOM 3236 O O . ASP A 1 413 ? 29.715 1.128 -4.461 1.00 62.25 413 ASP A O 1
ATOM 3240 N N . ILE A 1 414 ? 27.852 2.253 -4.973 1.00 59.75 414 ILE A N 1
ATOM 3241 C CA . ILE A 1 414 ? 27.611 1.470 -6.188 1.00 59.75 414 ILE A CA 1
ATOM 3242 C C . ILE A 1 414 ? 28.303 2.179 -7.345 1.00 59.75 414 ILE A C 1
ATOM 3244 O O . ILE A 1 414 ? 27.741 3.077 -7.960 1.00 59.75 414 ILE A O 1
ATOM 3248 N N . LYS A 1 415 ? 29.525 1.749 -7.685 1.00 61.75 415 LYS A N 1
ATOM 3249 C CA . LYS A 1 415 ? 30.096 2.003 -9.018 1.00 61.75 415 LYS A CA 1
ATOM 3250 C C . LYS A 1 415 ? 29.439 1.026 -9.981 1.00 61.75 415 LYS A C 1
ATOM 3252 O O . LYS A 1 415 ? 29.883 -0.125 -10.054 1.00 61.75 415 LYS A O 1
ATOM 3257 N N . PRO A 1 416 ? 28.386 1.423 -10.704 1.00 63.22 416 PRO A N 1
ATOM 3258 C CA . PRO A 1 416 ? 27.661 0.467 -11.501 1.00 63.22 416 PRO A CA 1
ATOM 3259 C C . PRO A 1 416 ? 28.557 0.036 -12.648 1.00 63.22 416 PRO A C 1
ATOM 3261 O O . PRO A 1 416 ? 29.205 0.862 -13.300 1.00 63.22 416 PRO A O 1
ATOM 3264 N N . GLN A 1 417 ? 28.581 -1.262 -12.931 1.00 69.44 417 GLN A N 1
ATOM 3265 C CA . GLN A 1 417 ? 29.101 -1.721 -14.208 1.00 69.44 417 GLN A CA 1
ATOM 3266 C C . GLN A 1 417 ? 28.112 -1.288 -15.288 1.00 69.44 417 GLN A C 1
ATOM 3268 O O . GLN A 1 417 ? 27.178 -2.009 -15.629 1.00 69.44 417 GLN A O 1
ATOM 3273 N N . MET A 1 418 ? 28.304 -0.071 -15.796 1.00 77.94 418 MET A N 1
ATOM 3274 C CA . MET A 1 418 ? 27.507 0.498 -16.873 1.00 77.94 418 MET A CA 1
ATOM 3275 C C . MET A 1 418 ? 27.790 -0.259 -18.171 1.00 77.94 418 MET A C 1
ATOM 3277 O O . MET A 1 418 ? 28.627 0.125 -18.987 1.00 77.94 418 MET A O 1
ATOM 3281 N N . THR A 1 419 ? 27.070 -1.360 -18.343 1.00 89.12 419 THR A N 1
ATOM 3282 C CA . THR A 1 419 ? 27.018 -2.179 -19.551 1.00 89.12 419 THR A CA 1
ATOM 3283 C C . THR A 1 419 ? 25.607 -2.132 -20.129 1.00 89.12 419 THR A C 1
ATOM 3285 O O . THR A 1 419 ? 24.694 -1.554 -19.536 1.00 89.12 419 THR A O 1
ATOM 3288 N N . SER A 1 420 ? 25.426 -2.676 -21.328 1.00 96.38 420 SER A N 1
ATOM 3289 C CA . SER A 1 420 ? 24.102 -2.802 -21.935 1.00 96.38 420 SER A CA 1
ATOM 3290 C C . SER A 1 420 ? 23.178 -3.639 -21.053 1.00 96.38 420 SER A C 1
ATOM 3292 O O . SER A 1 420 ? 23.586 -4.688 -20.552 1.00 96.38 420 SER A O 1
ATOM 3294 N N . HIS A 1 421 ? 21.941 -3.189 -20.879 1.00 96.56 421 HIS A N 1
ATOM 3295 C CA . HIS A 1 421 ? 21.001 -3.736 -19.909 1.00 96.56 421 HIS A CA 1
ATOM 3296 C C . HIS A 1 421 ? 19.600 -3.831 -20.512 1.00 96.56 421 HIS A C 1
ATOM 3298 O O . HIS A 1 421 ? 19.227 -3.018 -21.357 1.00 96.56 421 HIS A O 1
ATOM 3304 N N . ALA A 1 422 ? 18.825 -4.818 -20.074 1.00 96.69 422 ALA A N 1
ATOM 3305 C CA . ALA A 1 422 ? 17.447 -5.012 -20.500 1.00 96.69 422 ALA A CA 1
ATOM 3306 C C . ALA A 1 422 ? 16.525 -5.025 -19.282 1.00 96.69 422 ALA A C 1
ATOM 3308 O O . ALA A 1 422 ? 16.787 -5.745 -18.324 1.00 96.69 422 ALA A O 1
ATOM 3309 N N . LEU A 1 423 ? 15.438 -4.267 -19.373 1.00 96.50 423 LEU A N 1
ATOM 3310 C CA . LEU A 1 423 ? 14.291 -4.270 -18.474 1.00 96.50 423 LEU A CA 1
ATOM 3311 C C . LEU A 1 423 ? 13.113 -4.849 -19.278 1.00 96.50 423 LEU A C 1
ATOM 3313 O O . LEU A 1 423 ? 12.363 -4.091 -19.902 1.00 96.50 423 LEU A O 1
ATOM 3317 N N . PRO A 1 424 ? 13.041 -6.190 -19.417 1.00 95.38 424 PRO A N 1
ATOM 3318 C CA . PRO A 1 424 ? 12.156 -6.836 -20.380 1.00 95.38 424 PRO A CA 1
ATOM 3319 C C . PRO A 1 424 ? 10.676 -6.656 -20.043 1.00 95.38 424 PRO A C 1
ATOM 3321 O O . PRO A 1 424 ? 9.873 -6.492 -20.956 1.00 95.38 424 PRO A O 1
ATOM 3324 N N . ASP A 1 425 ? 10.322 -6.639 -18.759 1.00 94.00 425 ASP A N 1
ATOM 3325 C CA . ASP A 1 425 ? 8.943 -6.450 -18.309 1.00 94.00 425 ASP A CA 1
ATOM 3326 C C . ASP A 1 425 ? 8.481 -5.003 -18.535 1.00 94.00 425 ASP A C 1
ATOM 3328 O O . ASP A 1 425 ? 7.350 -4.755 -18.948 1.00 94.00 425 ASP A O 1
ATOM 3332 N N . THR A 1 426 ? 9.388 -4.045 -18.346 1.00 94.31 426 THR A N 1
ATOM 3333 C CA . THR A 1 426 ? 9.162 -2.626 -18.647 1.00 94.31 426 THR A CA 1
ATOM 3334 C C . THR A 1 426 ? 9.219 -2.330 -20.150 1.00 94.31 426 THR A C 1
ATOM 3336 O O . THR A 1 426 ? 8.723 -1.297 -20.611 1.00 94.31 426 THR A O 1
ATOM 3339 N N . GLY A 1 427 ? 9.857 -3.199 -20.934 1.00 94.88 427 GLY A N 1
ATOM 3340 C CA . GLY A 1 427 ? 10.095 -3.020 -22.362 1.00 94.88 427 GLY A CA 1
ATOM 3341 C C . GLY A 1 427 ? 11.205 -2.017 -22.703 1.00 94.88 427 GLY A C 1
ATOM 3342 O O . GLY A 1 427 ? 11.219 -1.498 -23.825 1.00 94.88 427 GLY A O 1
ATOM 3343 N N . TYR A 1 428 ? 12.119 -1.727 -21.770 1.00 96.00 428 TYR A N 1
ATOM 3344 C CA . TYR A 1 428 ? 13.248 -0.817 -21.984 1.00 96.00 428 TYR A CA 1
ATOM 3345 C C . TYR A 1 428 ? 14.556 -1.572 -22.209 1.00 96.00 428 TYR A C 1
ATOM 3347 O O . TYR A 1 428 ? 14.934 -2.450 -21.438 1.00 96.00 428 TYR A O 1
ATOM 3355 N N . TYR A 1 429 ? 15.284 -1.193 -23.257 1.00 97.50 429 TYR A N 1
ATOM 3356 C CA . TYR A 1 429 ? 16.537 -1.836 -23.643 1.00 97.50 429 TYR A CA 1
ATOM 3357 C C . TYR A 1 429 ? 17.608 -0.783 -23.864 1.00 97.50 429 TYR A C 1
ATOM 3359 O O . TYR A 1 429 ? 17.474 0.089 -24.722 1.00 97.50 429 TYR A O 1
ATOM 3367 N N . VAL A 1 430 ? 18.679 -0.877 -23.085 1.00 97.56 430 VAL A N 1
ATOM 3368 C CA . VAL A 1 430 ? 19.803 0.050 -23.125 1.00 97.56 430 VAL A CA 1
ATOM 3369 C C . VAL A 1 430 ? 21.003 -0.627 -23.759 1.00 97.56 430 VAL A C 1
ATOM 3371 O O . VAL A 1 430 ? 21.525 -1.616 -23.250 1.00 97.56 430 VAL A O 1
ATOM 3374 N N . MET A 1 431 ? 21.477 -0.051 -24.854 1.00 98.06 431 MET A N 1
ATOM 3375 C CA . MET A 1 431 ? 22.709 -0.437 -25.533 1.00 98.06 431 MET A CA 1
ATOM 3376 C C . MET A 1 431 ? 23.784 0.595 -25.216 1.00 98.06 431 MET A C 1
ATOM 3378 O O . MET A 1 431 ? 23.575 1.775 -25.492 1.00 98.06 431 MET A O 1
ATOM 3382 N N . ARG A 1 432 ? 24.927 0.196 -24.643 1.00 96.12 432 ARG A N 1
ATOM 3383 C CA . ARG A 1 432 ? 26.006 1.146 -24.323 1.00 96.12 432 ARG A CA 1
ATOM 3384 C C . ARG A 1 432 ? 27.417 0.572 -24.457 1.00 96.12 432 ARG A C 1
ATOM 3386 O O . ARG A 1 432 ? 27.625 -0.625 -24.271 1.00 96.12 432 ARG A O 1
ATOM 3393 N N . SER A 1 433 ? 28.396 1.419 -24.796 1.00 95.06 433 SER A N 1
ATOM 3394 C CA . SER A 1 433 ? 29.818 1.013 -24.875 1.00 95.06 433 SER A CA 1
ATOM 3395 C C . SER A 1 433 ? 30.539 1.002 -23.523 1.00 95.06 433 SER A C 1
ATOM 3397 O O . SER A 1 433 ? 31.575 0.354 -23.401 1.00 95.06 433 SER A O 1
ATOM 3399 N N . GLY A 1 434 ? 30.014 1.702 -22.514 1.00 91.31 434 GLY A N 1
ATOM 3400 C CA . GLY A 1 434 ? 30.610 1.794 -21.182 1.00 91.31 434 GLY A CA 1
ATOM 3401 C C . GLY A 1 434 ? 29.916 2.831 -20.295 1.00 91.31 434 GLY A C 1
ATOM 3402 O O . GLY A 1 434 ? 28.815 3.284 -20.609 1.00 91.31 434 GLY A O 1
ATOM 3403 N N . GLY A 1 435 ? 30.576 3.208 -19.194 1.00 87.25 435 GLY A N 1
ATOM 3404 C CA . GLY A 1 435 ? 30.109 4.236 -18.248 1.00 87.25 435 GLY A CA 1
ATOM 3405 C C . GLY A 1 435 ? 30.873 5.560 -18.282 1.00 87.25 435 GLY A C 1
ATOM 3406 O O . GLY A 1 435 ? 30.633 6.414 -17.439 1.00 87.25 435 GLY A O 1
ATOM 3407 N N . GLY A 1 436 ? 31.833 5.722 -19.197 1.00 88.44 436 GLY A N 1
ATOM 3408 C CA . GLY A 1 436 ? 32.546 6.991 -19.376 1.00 88.44 436 GLY A CA 1
ATOM 3409 C C . GLY A 1 436 ? 31.651 8.043 -20.027 1.00 88.44 436 GLY A C 1
ATOM 3410 O O . GLY A 1 436 ? 30.759 7.701 -20.794 1.00 88.44 436 GLY A O 1
ATOM 3411 N N . THR A 1 437 ? 31.901 9.327 -19.775 1.00 89.31 437 THR A N 1
ATOM 3412 C CA . THR A 1 437 ? 31.108 10.438 -20.342 1.00 89.31 437 THR A CA 1
ATOM 3413 C C . THR A 1 437 ? 31.147 10.513 -21.874 1.00 89.31 437 THR A C 1
ATOM 3415 O O . THR A 1 437 ? 30.319 11.178 -22.490 1.00 89.31 437 THR A O 1
ATOM 3418 N N . ASP A 1 438 ? 32.093 9.826 -22.511 1.00 91.00 438 ASP A N 1
ATOM 3419 C CA . ASP A 1 438 ? 32.230 9.678 -23.957 1.00 91.00 438 ASP A CA 1
ATOM 3420 C C . ASP A 1 438 ? 31.527 8.432 -24.524 1.00 91.00 438 ASP A C 1
ATOM 3422 O O . ASP A 1 438 ? 31.499 8.258 -25.747 1.00 91.00 438 ASP A O 1
ATOM 3426 N N . ALA A 1 439 ? 30.943 7.587 -23.669 1.00 93.81 439 ALA A N 1
ATOM 3427 C CA . ALA A 1 439 ? 30.283 6.359 -24.078 1.00 93.81 439 ALA A CA 1
ATOM 3428 C C . ALA A 1 439 ? 29.109 6.628 -25.030 1.00 93.81 439 ALA A C 1
ATOM 3430 O O . ALA A 1 439 ? 28.386 7.622 -24.932 1.00 93.81 439 ALA A O 1
ATOM 3431 N N . GLN A 1 440 ? 28.913 5.698 -25.960 1.00 96.06 440 GLN A N 1
ATOM 3432 C CA . GLN A 1 440 ? 27.711 5.632 -26.774 1.00 96.06 440 GLN A CA 1
ATOM 3433 C C . GLN A 1 440 ? 26.621 4.949 -25.955 1.00 96.06 440 GLN A C 1
ATOM 3435 O O . GLN A 1 440 ? 26.891 3.951 -25.284 1.00 96.06 440 GLN A O 1
ATOM 3440 N N . TYR A 1 441 ? 25.410 5.482 -26.023 1.00 96.62 441 TYR A N 1
ATOM 3441 C CA . TYR A 1 441 ? 24.236 5.011 -25.307 1.00 96.62 441 TYR A CA 1
ATOM 3442 C C . TYR A 1 441 ? 23.011 5.152 -26.210 1.00 96.62 441 TYR A C 1
ATOM 3444 O O . TYR A 1 441 ? 22.815 6.192 -26.839 1.00 96.62 441 TYR A O 1
ATOM 3452 N N . LEU A 1 442 ? 22.164 4.130 -26.243 1.00 97.19 442 LEU A N 1
ATOM 3453 C CA . LEU A 1 442 ? 20.860 4.158 -26.893 1.00 97.19 442 LEU A CA 1
ATOM 3454 C C . LEU A 1 442 ? 19.831 3.499 -25.977 1.00 97.19 442 LEU A C 1
ATOM 3456 O O . LEU A 1 442 ? 20.033 2.360 -25.558 1.00 97.19 442 LEU A O 1
ATOM 3460 N N . LEU A 1 443 ? 18.723 4.196 -25.717 1.00 97.00 443 LEU A N 1
ATOM 3461 C CA . LEU A 1 443 ? 17.543 3.638 -25.061 1.00 97.00 443 LEU A CA 1
ATOM 3462 C C . LEU A 1 443 ? 16.456 3.343 -26.089 1.00 97.00 443 LEU A C 1
ATOM 3464 O O . LEU A 1 443 ? 15.972 4.247 -26.773 1.00 97.00 443 LEU A O 1
ATOM 3468 N N . PHE A 1 444 ? 16.047 2.083 -26.150 1.00 96.25 444 PHE A N 1
ATOM 3469 C CA . PHE A 1 444 ? 14.971 1.595 -26.995 1.00 96.25 444 PHE A CA 1
ATOM 3470 C C . PHE A 1 444 ? 13.752 1.201 -26.154 1.00 96.25 444 PHE A C 1
ATOM 3472 O O . PHE A 1 444 ? 13.860 0.394 -25.233 1.00 96.25 444 PHE A O 1
ATOM 3479 N N . ASP A 1 445 ? 12.596 1.771 -26.491 1.00 94.88 445 ASP A N 1
ATOM 3480 C CA . ASP A 1 445 ? 11.291 1.436 -25.929 1.00 94.88 445 ASP A CA 1
ATOM 3481 C C . ASP A 1 445 ? 10.532 0.527 -26.896 1.00 94.88 445 ASP A C 1
ATOM 3483 O O . ASP A 1 445 ? 10.065 0.948 -27.956 1.00 94.88 445 ASP A O 1
ATOM 3487 N N . THR A 1 446 ? 10.404 -0.737 -26.513 1.00 93.88 446 THR A N 1
ATOM 3488 C CA . THR A 1 446 ? 9.761 -1.774 -27.331 1.00 93.88 446 THR A CA 1
ATOM 3489 C C . THR A 1 446 ? 8.246 -1.702 -27.343 1.00 93.88 446 THR A C 1
ATOM 3491 O O . THR A 1 446 ? 7.650 -2.069 -28.351 1.00 93.88 446 THR A O 1
ATOM 3494 N N . ALA A 1 447 ? 7.615 -1.144 -26.305 1.00 89.12 447 ALA A N 1
ATOM 3495 C CA . ALA A 1 447 ? 6.160 -0.979 -26.272 1.00 89.12 447 ALA A CA 1
ATOM 3496 C C . ALA A 1 447 ? 5.662 -0.063 -27.404 1.00 89.12 447 ALA A C 1
ATOM 3498 O O . ALA A 1 447 ? 4.491 -0.080 -27.785 1.00 89.12 447 ALA A O 1
ATOM 3499 N N . GLN A 1 448 ? 6.559 0.756 -27.950 1.00 86.56 448 GLN A N 1
ATOM 3500 C CA . GLN A 1 448 ? 6.258 1.675 -29.042 1.00 86.56 448 GLN A CA 1
ATOM 3501 C C . GLN A 1 448 ? 7.180 1.523 -30.244 1.00 86.56 448 GLN A C 1
ATOM 3503 O O . GLN A 1 448 ? 6.985 2.194 -31.255 1.00 86.56 448 GLN A O 1
ATOM 3508 N N . LEU A 1 449 ? 8.162 0.629 -30.143 1.00 89.38 449 LEU A N 1
ATOM 3509 C CA . LEU A 1 449 ? 9.256 0.493 -31.091 1.00 89.38 449 LEU A CA 1
ATOM 3510 C C . LEU A 1 449 ? 9.963 1.831 -31.354 1.00 89.38 449 LEU A C 1
ATOM 3512 O O . LEU A 1 449 ? 10.311 2.123 -32.493 1.00 89.38 449 LEU A O 1
ATOM 3516 N N . GLU A 1 450 ? 10.229 2.639 -30.328 1.00 90.94 450 GLU A N 1
ATOM 3517 C CA . GLU A 1 450 ? 10.856 3.962 -30.464 1.00 90.94 450 GLU A CA 1
ATOM 3518 C C . GLU A 1 450 ? 12.233 4.041 -29.800 1.00 90.94 450 GLU A C 1
ATOM 3520 O O . GLU A 1 450 ? 12.471 3.482 -28.733 1.00 90.94 450 GLU A O 1
ATOM 3525 N N . ILE A 1 451 ? 13.157 4.778 -30.425 1.00 92.12 451 ILE A N 1
ATOM 3526 C CA . ILE A 1 451 ? 14.419 5.164 -29.784 1.00 92.12 451 ILE A CA 1
ATOM 3527 C C . ILE A 1 451 ? 14.129 6.404 -28.940 1.00 92.12 451 ILE A C 1
ATOM 3529 O O . ILE A 1 451 ? 13.882 7.479 -29.483 1.00 92.12 451 ILE A O 1
ATOM 3533 N N . ARG A 1 452 ? 14.145 6.243 -27.617 1.00 91.06 452 ARG A N 1
ATOM 3534 C CA . ARG A 1 452 ? 13.811 7.301 -26.653 1.00 91.06 452 ARG A CA 1
ATOM 3535 C C . ARG A 1 452 ? 14.938 8.290 -26.452 1.00 91.06 452 ARG A C 1
ATOM 3537 O O . ARG A 1 452 ? 14.701 9.478 -26.272 1.00 91.06 452 ARG A O 1
ATOM 3544 N N . SER A 1 453 ? 16.167 7.799 -26.465 1.00 93.62 453 SER A N 1
ATOM 3545 C CA . SER A 1 453 ? 17.339 8.646 -26.325 1.00 93.62 453 SER A CA 1
ATOM 3546 C C . SER A 1 453 ? 18.517 8.018 -27.039 1.00 93.62 453 SER A C 1
ATOM 354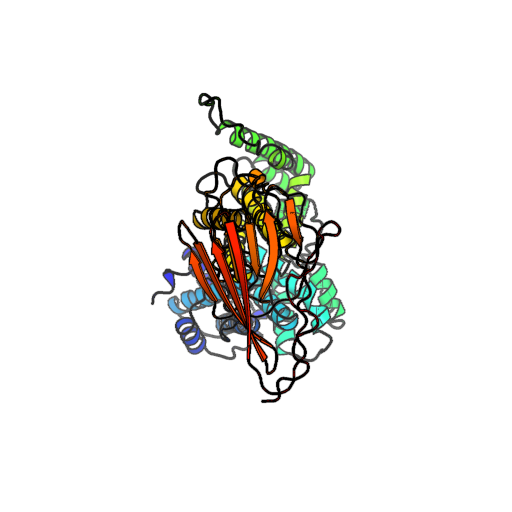8 O O . SER A 1 453 ? 18.697 6.798 -27.018 1.00 93.62 453 SER A O 1
ATOM 3550 N N . PHE A 1 454 ? 19.314 8.867 -27.676 1.00 94.50 454 PHE A N 1
ATOM 3551 C CA . PHE A 1 454 ? 20.600 8.495 -28.239 1.00 94.50 454 PHE A CA 1
ATOM 3552 C C . PHE A 1 454 ? 21.642 9.502 -27.774 1.00 94.50 454 PHE A C 1
ATOM 3554 O O . PHE A 1 454 ? 21.483 10.702 -27.993 1.00 94.50 454 PHE A O 1
ATOM 3561 N N . PHE A 1 455 ? 22.705 9.014 -27.148 1.00 93.81 455 PHE A N 1
ATOM 3562 C CA . PHE A 1 455 ? 23.793 9.812 -26.604 1.00 93.81 455 PHE A CA 1
ATOM 3563 C C . PHE A 1 455 ? 25.123 9.269 -27.124 1.00 93.81 455 PHE A C 1
ATOM 3565 O O . PHE A 1 455 ? 25.342 8.058 -27.150 1.00 93.81 455 PHE A O 1
ATOM 3572 N N . ALA A 1 456 ? 26.014 10.151 -27.567 1.00 93.56 456 ALA A N 1
ATOM 3573 C CA . ALA A 1 456 ? 27.350 9.761 -28.002 1.00 93.56 456 ALA A CA 1
ATOM 3574 C C . ALA A 1 456 ? 28.319 10.936 -27.893 1.00 93.56 456 ALA A C 1
ATOM 3576 O O . ALA A 1 456 ? 27.976 12.068 -28.241 1.00 93.56 456 ALA A O 1
ATOM 3577 N N . HIS A 1 457 ? 29.557 10.649 -27.481 1.00 90.06 457 HIS A N 1
ATOM 3578 C CA . HIS A 1 457 ? 30.638 11.636 -27.399 1.00 90.06 457 HIS A CA 1
ATOM 3579 C C . HIS A 1 457 ? 30.278 12.856 -26.530 1.00 90.06 457 HIS A C 1
ATOM 3581 O O . HIS A 1 457 ? 30.514 13.999 -26.924 1.00 90.06 457 HIS A O 1
ATOM 3587 N N . GLY A 1 458 ? 29.677 12.615 -25.360 1.00 89.19 458 GLY A N 1
ATOM 3588 C CA . GLY A 1 458 ? 29.363 13.663 -24.385 1.00 89.19 458 GLY A CA 1
ATOM 3589 C C . GLY A 1 458 ? 28.166 14.549 -24.737 1.00 89.19 458 GLY A C 1
ATOM 3590 O O . GLY A 1 458 ? 28.026 15.623 -24.155 1.00 89.19 458 GLY A O 1
ATOM 3591 N N . ARG A 1 459 ? 27.321 14.148 -25.695 1.00 90.81 459 ARG A N 1
ATOM 3592 C CA . ARG A 1 459 ? 26.116 14.898 -26.071 1.00 90.81 459 ARG A CA 1
ATOM 3593 C C . ARG A 1 459 ? 24.940 13.989 -26.410 1.00 90.81 459 ARG A C 1
ATOM 3595 O O . ARG A 1 459 ? 25.107 12.940 -27.036 1.00 90.81 459 ARG A O 1
ATOM 3602 N N . GLN A 1 460 ? 23.743 14.454 -26.064 1.00 90.38 460 GLN A N 1
ATOM 3603 C CA . GLN A 1 460 ? 22.490 13.863 -26.514 1.00 90.38 460 GLN A CA 1
ATOM 3604 C C . GLN A 1 460 ? 22.242 14.263 -27.974 1.00 90.38 460 GLN A C 1
ATOM 3606 O O . GLN A 1 460 ? 22.350 15.431 -28.334 1.00 90.38 460 GLN A O 1
ATOM 3611 N N . LEU A 1 461 ? 21.979 13.279 -28.827 1.00 89.88 461 LEU A N 1
ATOM 3612 C CA . LEU A 1 461 ? 21.792 13.438 -30.271 1.00 89.88 461 LEU A CA 1
ATOM 3613 C C . LEU A 1 461 ? 20.325 13.292 -30.685 1.00 89.88 461 LEU A C 1
ATOM 3615 O O . LEU A 1 461 ? 19.906 13.897 -31.669 1.00 89.88 461 LEU A O 1
ATOM 3619 N N . LEU A 1 462 ? 19.549 12.480 -29.963 1.00 87.75 462 LEU A N 1
ATOM 3620 C CA . LEU A 1 462 ? 18.117 12.296 -30.201 1.00 87.75 462 LEU A CA 1
ATOM 3621 C C . LEU A 1 462 ? 17.364 12.306 -28.872 1.00 87.75 462 LEU A C 1
ATOM 3623 O O . LEU A 1 462 ? 17.813 11.693 -27.900 1.00 87.75 462 LEU A O 1
ATOM 3627 N N . VAL A 1 463 ? 16.206 12.963 -28.881 1.00 85.38 463 VAL A N 1
ATOM 3628 C CA . VAL A 1 463 ? 15.209 12.959 -27.807 1.00 85.38 463 VAL A CA 1
ATOM 3629 C C . VAL A 1 463 ? 13.913 12.457 -28.428 1.00 85.38 463 VAL A C 1
ATOM 3631 O O . VAL A 1 463 ? 13.432 13.050 -29.394 1.00 85.38 463 VAL A O 1
ATOM 3634 N N . GLY A 1 464 ? 13.393 11.340 -27.930 1.00 80.12 464 GLY A N 1
ATOM 3635 C CA . GLY A 1 464 ? 12.092 10.820 -28.333 1.00 80.12 464 GLY A CA 1
ATOM 3636 C C . GLY A 1 464 ? 10.963 11.555 -27.614 1.00 80.12 464 GLY A C 1
ATOM 3637 O O . GLY A 1 464 ? 11.109 11.950 -26.461 1.00 80.12 464 GLY A O 1
ATOM 3638 N N . ALA A 1 465 ? 9.826 11.731 -28.283 1.00 79.00 465 ALA A N 1
ATOM 3639 C CA . ALA A 1 465 ? 8.653 12.354 -27.683 1.00 79.00 465 ALA A CA 1
ATOM 3640 C C . ALA A 1 465 ? 7.990 11.428 -26.658 1.00 79.00 465 ALA A C 1
ATOM 3642 O O . ALA A 1 465 ? 7.940 10.221 -26.880 1.00 79.00 465 ALA A O 1
ATOM 3643 N N . PRO A 1 466 ? 7.400 11.978 -25.584 1.00 73.88 466 PRO A N 1
ATOM 3644 C CA . PRO A 1 466 ? 6.594 11.200 -24.658 1.00 73.88 466 PRO A CA 1
ATOM 3645 C C . PRO A 1 466 ? 5.331 10.681 -25.348 1.00 73.88 466 PRO A C 1
ATOM 3647 O O . PRO A 1 466 ? 4.791 11.296 -26.271 1.00 73.88 466 PRO A O 1
ATOM 3650 N N . SER A 1 467 ? 4.835 9.538 -24.895 1.00 67.12 467 SER A N 1
ATOM 3651 C CA . SER A 1 467 ? 3.778 8.808 -25.603 1.00 67.12 467 SER A CA 1
ATOM 3652 C C . SER A 1 467 ? 3.172 7.728 -24.713 1.00 67.12 467 SER A C 1
ATOM 3654 O O . SER A 1 467 ? 3.793 7.267 -23.759 1.00 67.12 467 SER A O 1
ATOM 3656 N N . ILE A 1 468 ? 1.946 7.328 -25.047 1.00 59.72 468 ILE A N 1
ATOM 3657 C CA . ILE A 1 468 ? 1.055 6.549 -24.178 1.00 59.72 468 ILE A CA 1
ATOM 3658 C C . ILE A 1 468 ? 1.253 5.030 -24.367 1.00 59.72 468 ILE A C 1
ATOM 3660 O O . ILE A 1 468 ? 1.679 4.566 -25.428 1.00 59.72 468 ILE A O 1
ATOM 3664 N N . GLU A 1 469 ? 0.967 4.285 -23.300 1.00 64.12 469 GLU A N 1
ATOM 3665 C CA . GLU A 1 469 ? 1.197 2.854 -23.061 1.00 64.12 469 GLU A CA 1
ATOM 3666 C C . GLU A 1 469 ? 0.610 1.884 -24.102 1.00 64.12 469 GLU A C 1
ATOM 3668 O O . GLU A 1 469 ? -0.434 2.139 -24.709 1.00 64.12 469 GLU A O 1
ATOM 3673 N N . ARG A 1 470 ? 1.284 0.733 -24.259 1.00 65.81 470 ARG A N 1
ATOM 3674 C CA . ARG A 1 470 ? 0.820 -0.471 -24.969 1.00 65.81 470 ARG A CA 1
ATOM 3675 C C . ARG A 1 470 ? 1.442 -1.719 -24.340 1.00 65.81 470 ARG A C 1
ATOM 3677 O O . ARG A 1 470 ? 2.516 -1.627 -23.751 1.00 65.81 470 ARG A O 1
ATOM 3684 N N . ASP A 1 471 ? 0.772 -2.857 -24.503 1.00 66.50 471 ASP A N 1
ATOM 3685 C CA . ASP A 1 471 ? 1.235 -4.149 -23.990 1.00 66.50 471 ASP A CA 1
ATOM 3686 C C . ASP A 1 471 ? 2.579 -4.568 -24.603 1.00 66.50 471 ASP A C 1
ATOM 3688 O O . ASP A 1 471 ? 2.847 -4.336 -25.786 1.00 66.50 471 ASP A O 1
ATOM 3692 N N . ALA A 1 472 ? 3.409 -5.213 -23.780 1.00 61.09 472 ALA A N 1
ATOM 3693 C CA . ALA A 1 472 ? 4.710 -5.730 -24.177 1.00 61.09 472 ALA A CA 1
ATOM 3694 C C . ALA A 1 472 ? 4.579 -6.816 -25.255 1.00 61.09 472 ALA A C 1
ATOM 3696 O O . ALA A 1 472 ? 3.692 -7.673 -25.220 1.00 61.09 472 ALA A O 1
ATOM 3697 N N . SER A 1 473 ? 5.493 -6.785 -26.215 1.00 75.81 473 SER A N 1
ATOM 3698 C CA . SER A 1 473 ? 5.570 -7.739 -27.312 1.00 75.81 473 SER A CA 1
ATOM 3699 C C . SER A 1 473 ? 6.727 -8.717 -27.141 1.00 75.81 473 SER A C 1
ATOM 3701 O O . SER A 1 473 ? 7.647 -8.495 -26.350 1.00 75.81 473 SER A O 1
ATOM 3703 N N . ASP A 1 474 ? 6.695 -9.802 -27.920 1.00 89.50 474 ASP A N 1
ATOM 3704 C CA . ASP A 1 474 ? 7.803 -10.750 -28.009 1.00 89.50 474 ASP A CA 1
ATOM 3705 C C . ASP A 1 474 ? 9.080 -10.013 -28.442 1.00 89.50 474 ASP A C 1
ATOM 3707 O O . ASP A 1 474 ? 9.182 -9.510 -29.569 1.00 89.50 474 ASP A O 1
ATOM 3711 N N . THR A 1 475 ? 10.021 -9.898 -27.503 1.00 95.31 475 THR A N 1
ATOM 3712 C CA . THR A 1 475 ? 11.266 -9.162 -27.687 1.00 95.31 475 THR A CA 1
ATOM 3713 C C . THR A 1 475 ? 12.454 -10.086 -27.496 1.00 95.31 475 THR A C 1
ATOM 3715 O O . THR A 1 475 ? 12.667 -10.679 -26.439 1.00 95.31 475 THR A O 1
ATOM 3718 N N . ARG A 1 476 ? 13.297 -10.147 -28.523 1.00 97.19 476 ARG A N 1
ATOM 3719 C CA . ARG A 1 476 ? 14.564 -10.865 -28.495 1.00 97.19 476 ARG A CA 1
ATOM 3720 C C . ARG A 1 476 ? 15.690 -9.905 -28.141 1.00 97.19 476 ARG A C 1
ATOM 3722 O O . ARG A 1 476 ? 15.930 -8.952 -28.874 1.00 97.19 476 ARG A O 1
ATOM 3729 N N . TRP A 1 477 ? 16.427 -10.205 -27.076 1.00 97.69 477 TRP A N 1
ATOM 3730 C CA . TRP A 1 477 ? 17.598 -9.444 -26.635 1.00 97.69 477 TRP A CA 1
ATOM 3731 C C . TRP A 1 477 ? 18.852 -10.321 -26.592 1.00 97.69 477 TRP A C 1
ATOM 3733 O O . TRP A 1 477 ? 18.818 -11.440 -26.082 1.00 97.69 477 TRP A O 1
ATOM 3743 N N . ILE A 1 478 ? 19.963 -9.816 -27.128 1.00 97.94 478 ILE A N 1
ATOM 3744 C CA . ILE A 1 478 ? 21.287 -10.447 -27.088 1.00 97.94 478 ILE A CA 1
ATOM 3745 C C . ILE A 1 478 ? 22.312 -9.363 -26.749 1.00 97.94 478 ILE A C 1
ATOM 3747 O O . ILE A 1 478 ? 22.396 -8.362 -27.451 1.00 97.94 478 ILE A O 1
ATOM 3751 N N . THR A 1 479 ? 23.127 -9.586 -25.719 1.00 97.44 479 THR A N 1
ATOM 3752 C CA . THR A 1 479 ? 24.260 -8.719 -25.356 1.00 97.44 479 THR A CA 1
ATOM 3753 C C . THR A 1 479 ? 25.538 -9.545 -25.302 1.00 97.44 479 THR A C 1
ATOM 3755 O O . THR A 1 479 ? 25.560 -10.654 -24.764 1.00 97.44 479 THR A O 1
ATOM 3758 N N . THR A 1 480 ? 26.608 -9.027 -25.894 1.00 96.94 480 THR A N 1
ATOM 3759 C CA . THR A 1 480 ? 27.946 -9.635 -25.889 1.00 96.94 480 THR A CA 1
ATOM 3760 C C . THR A 1 480 ? 29.004 -8.558 -25.634 1.00 96.94 480 THR A C 1
ATOM 3762 O O . THR A 1 480 ? 28.689 -7.367 -25.687 1.00 96.94 480 THR A O 1
ATOM 3765 N N . PRO A 1 481 ? 30.279 -8.907 -25.389 1.00 95.62 481 PRO A N 1
ATOM 3766 C CA . PRO A 1 481 ? 31.331 -7.898 -25.259 1.00 95.62 481 PRO A CA 1
ATOM 3767 C C . PRO A 1 481 ? 31.532 -7.019 -26.505 1.00 95.62 481 PRO A C 1
ATOM 3769 O O . PRO A 1 481 ? 32.038 -5.910 -26.373 1.00 95.62 481 PRO A O 1
ATOM 3772 N N . THR A 1 482 ? 31.152 -7.486 -27.701 1.00 96.94 482 THR A N 1
ATOM 3773 C CA . THR A 1 482 ? 31.432 -6.794 -28.973 1.00 96.94 482 THR A CA 1
ATOM 3774 C C . THR A 1 482 ? 30.193 -6.233 -29.667 1.00 96.94 482 THR A C 1
ATOM 3776 O O . THR A 1 482 ? 30.318 -5.304 -30.463 1.00 96.94 482 THR A O 1
ATOM 3779 N N . PHE A 1 483 ? 29.002 -6.758 -29.378 1.00 98.12 483 PHE A N 1
ATOM 3780 C CA . PHE A 1 483 ? 27.757 -6.273 -29.970 1.00 98.12 483 PHE A CA 1
ATOM 3781 C C . PHE A 1 483 ? 26.540 -6.470 -29.063 1.00 98.12 483 PHE A C 1
ATOM 3783 O O . PHE A 1 483 ? 26.531 -7.376 -28.226 1.00 98.12 483 PHE A O 1
ATOM 3790 N N . ASP A 1 484 ? 25.501 -5.671 -29.309 1.00 98.50 484 ASP A N 1
ATOM 3791 C CA . ASP A 1 484 ? 24.139 -5.906 -28.825 1.00 98.50 484 ASP A CA 1
ATOM 3792 C C . ASP A 1 484 ? 23.162 -6.067 -29.990 1.00 98.50 484 ASP A C 1
ATOM 3794 O O . ASP A 1 484 ? 23.365 -5.541 -31.086 1.00 98.50 484 ASP A O 1
ATOM 3798 N N . PHE A 1 485 ? 22.075 -6.786 -29.743 1.00 98.44 485 PHE A N 1
ATOM 3799 C CA . PHE A 1 485 ? 20.967 -6.930 -30.669 1.00 98.44 485 PHE A CA 1
ATOM 3800 C C . PHE A 1 485 ? 19.649 -6.942 -29.902 1.00 98.44 485 PHE A C 1
ATOM 3802 O O . PHE A 1 485 ? 19.477 -7.728 -28.970 1.00 98.44 485 PHE A O 1
ATOM 3809 N N . VAL A 1 486 ? 18.710 -6.106 -30.331 1.00 98.19 486 VAL A N 1
ATOM 3810 C CA . VAL A 1 486 ? 17.314 -6.161 -29.896 1.00 98.19 486 VAL A CA 1
ATOM 3811 C C . VAL A 1 486 ? 16.418 -6.298 -31.116 1.00 98.19 486 VAL A C 1
ATOM 3813 O O . VAL A 1 486 ? 16.657 -5.666 -32.142 1.00 98.19 486 VAL A O 1
ATOM 3816 N N . GLU A 1 487 ? 15.381 -7.112 -31.018 1.00 97.69 487 GLU A N 1
ATOM 3817 C CA . GLU A 1 487 ? 14.321 -7.201 -32.013 1.00 97.69 487 GLU A CA 1
ATOM 3818 C C . GLU A 1 487 ? 12.986 -7.278 -31.301 1.00 97.69 487 GLU A C 1
ATOM 3820 O O . GLU A 1 487 ? 12.824 -8.086 -30.393 1.00 97.69 487 GLU A O 1
ATOM 3825 N N . SER A 1 488 ? 12.039 -6.455 -31.733 1.00 96.12 488 SER A N 1
ATOM 3826 C CA . SER A 1 488 ? 10.697 -6.432 -31.176 1.00 96.12 488 SER A CA 1
ATOM 3827 C C . SER A 1 488 ? 9.668 -6.235 -32.284 1.00 96.12 488 SER A C 1
ATOM 3829 O O . SER A 1 488 ? 9.925 -5.572 -33.297 1.00 96.12 488 SER A O 1
ATOM 3831 N N . TRP A 1 489 ? 8.510 -6.857 -32.098 1.00 94.56 489 TRP A N 1
ATOM 3832 C CA . TRP A 1 489 ? 7.369 -6.763 -32.997 1.00 94.56 489 TRP A CA 1
ATOM 3833 C C . TRP A 1 489 ? 6.271 -5.916 -32.375 1.00 94.56 489 TRP A C 1
ATOM 3835 O O . TRP A 1 489 ? 6.075 -5.918 -31.172 1.00 94.56 489 TRP A O 1
ATOM 3845 N N . HIS A 1 490 ? 5.488 -5.238 -33.194 1.00 90.06 490 HIS A N 1
ATOM 3846 C CA . HIS A 1 490 ? 4.317 -4.498 -32.764 1.00 90.06 490 HIS A CA 1
ATOM 3847 C C . HIS A 1 490 ? 3.210 -4.668 -33.788 1.00 90.06 490 HIS A C 1
ATOM 3849 O O . HIS A 1 490 ? 3.445 -4.576 -34.994 1.00 90.06 490 HIS A O 1
ATOM 3855 N N . LYS A 1 491 ? 1.985 -4.895 -33.320 1.00 89.31 491 LYS A N 1
ATOM 3856 C CA . LYS A 1 491 ? 0.813 -4.965 -34.191 1.00 89.31 491 LYS A CA 1
ATOM 3857 C C . LYS A 1 491 ? 0.005 -3.678 -34.064 1.00 89.31 491 LYS A C 1
ATOM 3859 O O . LYS A 1 491 ? -0.572 -3.391 -33.018 1.00 89.31 491 LYS A O 1
ATOM 3864 N N . ALA A 1 492 ? -0.066 -2.910 -35.145 1.00 85.12 492 ALA A N 1
ATOM 3865 C CA . ALA A 1 492 ? -0.898 -1.720 -35.258 1.00 85.12 492 ALA A CA 1
ATOM 3866 C C . ALA A 1 492 ? -1.969 -1.947 -36.333 1.00 85.12 492 ALA A C 1
ATOM 3868 O O . ALA A 1 492 ? -1.690 -1.844 -37.526 1.00 85.12 492 ALA A O 1
ATOM 3869 N N . ARG A 1 493 ? -3.210 -2.226 -35.905 1.00 86.94 493 ARG A N 1
ATOM 3870 C CA . ARG A 1 493 ? -4.327 -2.592 -36.799 1.00 86.94 493 ARG A CA 1
ATOM 3871 C C . ARG A 1 493 ? -3.956 -3.810 -37.664 1.00 86.94 493 ARG A C 1
ATOM 3873 O O . ARG A 1 493 ? -3.735 -4.887 -37.109 1.00 86.94 493 ARG A O 1
ATOM 3880 N N . ASP A 1 494 ? -3.832 -3.612 -38.975 1.00 90.19 494 ASP A N 1
ATOM 3881 C CA . ASP A 1 494 ? -3.547 -4.640 -39.984 1.00 90.19 494 ASP A CA 1
ATOM 3882 C C . ASP A 1 494 ? -2.065 -4.676 -40.395 1.00 90.19 494 ASP A C 1
ATOM 3884 O O . ASP A 1 494 ? -1.689 -5.375 -41.334 1.00 90.19 494 ASP A O 1
ATOM 3888 N N . ILE A 1 495 ? -1.212 -3.919 -39.695 1.00 90.69 495 ILE A N 1
ATOM 3889 C CA . ILE A 1 495 ? 0.227 -3.848 -39.949 1.00 90.69 495 ILE A CA 1
ATOM 3890 C C . ILE A 1 495 ? 0.982 -4.423 -38.752 1.00 90.69 495 ILE A C 1
ATOM 3892 O O . ILE A 1 495 ? 0.811 -3.997 -37.609 1.00 90.69 495 ILE A O 1
ATOM 3896 N N . HIS A 1 496 ? 1.867 -5.367 -39.033 1.00 91.81 496 HIS A N 1
ATOM 3897 C CA . HIS A 1 496 ? 2.912 -5.833 -38.140 1.00 91.81 496 HIS A CA 1
ATOM 3898 C C . HIS A 1 496 ? 4.190 -5.051 -38.443 1.00 91.81 496 HIS A C 1
ATOM 3900 O O . HIS A 1 496 ? 4.773 -5.182 -39.518 1.00 91.81 496 HIS A O 1
ATOM 3906 N N . HIS A 1 497 ? 4.626 -4.225 -37.502 1.00 92.25 497 HIS A N 1
ATOM 3907 C CA . HIS A 1 497 ? 5.905 -3.530 -37.553 1.00 92.25 497 HIS A CA 1
ATOM 3908 C C . HIS A 1 497 ? 6.911 -4.305 -36.712 1.00 92.25 497 HIS A C 1
ATOM 3910 O O . HIS A 1 497 ? 6.680 -4.561 -35.539 1.00 92.25 497 HIS A O 1
ATOM 3916 N N . LYS A 1 498 ? 8.031 -4.692 -37.306 1.00 94.94 498 LYS A N 1
ATOM 3917 C CA . LYS A 1 498 ? 9.196 -5.209 -36.601 1.00 94.94 498 LYS A CA 1
ATOM 3918 C C . LYS A 1 498 ? 10.303 -4.178 -36.647 1.00 94.94 498 LYS A C 1
ATOM 3920 O O . LYS A 1 498 ? 10.663 -3.729 -37.736 1.00 94.94 498 LYS A O 1
ATOM 3925 N N . ARG A 1 499 ? 10.895 -3.880 -35.495 1.00 95.69 499 ARG A N 1
ATOM 3926 C CA . ARG A 1 499 ? 12.123 -3.092 -35.404 1.00 95.69 499 ARG A CA 1
ATOM 3927 C C . ARG A 1 499 ? 13.226 -3.940 -34.793 1.00 95.69 499 ARG A C 1
ATOM 3929 O O . ARG A 1 499 ? 13.069 -4.480 -33.700 1.00 95.69 499 ARG A O 1
ATOM 3936 N N . SER A 1 500 ? 14.343 -4.025 -35.504 1.00 97.38 500 SER A N 1
ATOM 3937 C CA . SER A 1 500 ? 15.567 -4.667 -35.036 1.00 97.38 500 SER A CA 1
ATOM 3938 C C . SER A 1 500 ? 16.675 -3.617 -34.952 1.00 97.38 500 SER A C 1
ATOM 3940 O O . SER A 1 500 ? 16.871 -2.857 -35.901 1.00 97.38 500 SER A O 1
ATOM 3942 N N . ILE A 1 501 ? 17.405 -3.565 -33.840 1.00 98.19 501 ILE A N 1
ATOM 3943 C CA . ILE A 1 501 ? 18.575 -2.698 -33.669 1.00 98.19 501 ILE A CA 1
ATOM 3944 C C . ILE A 1 501 ? 19.784 -3.589 -33.399 1.00 98.19 501 ILE A C 1
ATOM 3946 O O . ILE A 1 501 ? 19.770 -4.396 -32.473 1.00 98.19 501 ILE A O 1
ATOM 3950 N N . PHE A 1 502 ? 20.821 -3.448 -34.218 1.00 98.38 502 PHE A N 1
ATOM 3951 C CA . PHE A 1 502 ? 22.112 -4.105 -34.040 1.00 98.38 502 PHE A CA 1
ATOM 3952 C C . PHE A 1 502 ? 23.167 -3.049 -33.725 1.00 98.38 502 PHE A C 1
ATOM 3954 O O . PHE A 1 502 ? 23.317 -2.086 -34.474 1.00 98.38 502 PHE A O 1
ATOM 3961 N N . TYR A 1 503 ? 23.893 -3.219 -32.630 1.00 98.44 503 TYR A N 1
ATOM 3962 C CA . TYR A 1 503 ? 24.891 -2.269 -32.160 1.00 98.44 503 TYR A CA 1
ATOM 3963 C C . TYR A 1 503 ? 26.262 -2.927 -32.111 1.00 98.44 503 TYR A C 1
ATOM 3965 O O . TYR A 1 503 ? 26.458 -3.877 -31.358 1.00 98.44 503 TYR A O 1
ATOM 3973 N N . VAL A 1 504 ? 27.219 -2.408 -32.879 1.00 97.62 504 VAL A N 1
ATOM 3974 C CA . VAL A 1 504 ? 28.637 -2.757 -32.730 1.00 97.62 504 VAL A CA 1
ATOM 3975 C C . VAL A 1 504 ? 29.217 -1.849 -31.653 1.00 97.62 504 VAL A C 1
ATOM 3977 O O . VAL A 1 504 ? 29.312 -0.638 -31.857 1.00 97.62 504 VAL A O 1
ATOM 3980 N N . LYS A 1 505 ? 29.567 -2.417 -30.492 1.00 96.25 505 LYS A N 1
ATOM 3981 C CA . LYS A 1 505 ? 29.874 -1.635 -29.287 1.00 96.25 505 LYS A CA 1
ATOM 3982 C C . LYS A 1 505 ? 31.014 -0.645 -29.516 1.00 96.25 505 LYS A C 1
ATOM 3984 O O . LYS A 1 505 ? 32.137 -1.048 -29.799 1.00 96.25 505 LYS A O 1
ATOM 3989 N N . GLY A 1 506 ? 30.719 0.640 -29.327 1.00 94.19 506 GLY A N 1
ATOM 3990 C CA . GLY A 1 506 ? 31.671 1.741 -29.472 1.00 94.19 506 GLY A CA 1
ATOM 3991 C C . GLY A 1 506 ? 31.873 2.234 -30.905 1.00 94.19 506 GLY A C 1
ATOM 3992 O O . GLY A 1 506 ? 32.727 3.093 -31.106 1.00 94.19 506 GLY A O 1
ATOM 3993 N N . ASP A 1 507 ? 31.119 1.715 -31.878 1.00 96.25 507 ASP A N 1
ATOM 3994 C CA . ASP A 1 507 ? 31.240 2.090 -33.287 1.00 96.25 507 ASP A CA 1
ATOM 3995 C C . ASP A 1 507 ? 29.918 2.666 -33.827 1.00 96.25 507 ASP A C 1
ATOM 3997 O O . ASP A 1 507 ? 29.735 3.888 -33.831 1.00 96.25 507 ASP A O 1
ATOM 4001 N N . TYR A 1 508 ? 28.957 1.819 -34.220 1.00 95.94 508 TYR A N 1
ATOM 4002 C CA . TYR A 1 508 ? 27.714 2.258 -34.868 1.00 95.94 508 TYR A CA 1
ATOM 4003 C C . TYR A 1 508 ? 26.496 1.373 -34.566 1.00 95.94 508 TYR A C 1
ATOM 4005 O O . TYR A 1 508 ? 26.606 0.217 -34.153 1.00 95.94 508 TYR A O 1
ATOM 4013 N N . PHE A 1 509 ? 25.316 1.928 -34.855 1.00 96.81 509 PHE A N 1
ATOM 4014 C CA . PHE A 1 509 ? 24.014 1.269 -34.767 1.00 96.81 509 PHE A CA 1
ATOM 4015 C C . PHE A 1 509 ? 23.437 1.030 -36.168 1.00 96.81 509 PHE A C 1
ATOM 4017 O O . PHE A 1 509 ? 23.509 1.901 -37.034 1.00 96.81 509 PHE A O 1
ATOM 4024 N N . ILE A 1 510 ? 22.816 -0.129 -36.376 1.00 97.00 510 ILE A N 1
ATOM 4025 C CA . ILE A 1 510 ? 21.993 -0.450 -37.544 1.00 97.00 510 ILE A CA 1
ATOM 4026 C C . ILE A 1 510 ? 20.557 -0.597 -37.056 1.00 97.00 510 ILE A C 1
ATOM 4028 O O . ILE A 1 510 ? 20.272 -1.476 -36.245 1.00 97.00 510 ILE A O 1
ATOM 4032 N N . VAL A 1 511 ? 19.655 0.236 -37.571 1.00 95.69 511 VAL A N 1
ATOM 4033 C CA . VAL A 1 511 ? 18.211 0.121 -37.330 1.00 95.69 511 VAL A CA 1
ATOM 4034 C C . VAL A 1 511 ? 17.566 -0.459 -38.581 1.00 95.69 511 VAL A C 1
ATOM 4036 O O . VAL A 1 511 ? 17.727 0.081 -39.675 1.00 95.69 511 VAL A O 1
ATOM 4039 N N . HIS A 1 512 ? 16.850 -1.566 -38.422 1.00 96.06 512 HIS A N 1
ATOM 4040 C CA . HIS A 1 512 ? 16.138 -2.247 -39.491 1.00 96.06 512 HIS A CA 1
ATOM 4041 C C . HIS A 1 512 ? 14.648 -2.320 -39.156 1.00 96.06 512 HIS A C 1
ATOM 4043 O O . HIS A 1 512 ? 14.253 -2.977 -38.191 1.00 96.06 512 HIS A O 1
ATOM 4049 N N . ASP A 1 513 ? 13.833 -1.669 -39.982 1.00 93.44 513 ASP A N 1
ATOM 4050 C CA . ASP A 1 513 ? 12.378 -1.681 -39.887 1.00 93.44 513 ASP A CA 1
ATOM 4051 C C . ASP A 1 513 ? 11.774 -2.566 -40.978 1.00 93.44 513 ASP A C 1
ATOM 4053 O O . ASP A 1 513 ? 12.054 -2.386 -42.163 1.00 93.44 513 ASP A O 1
ATOM 4057 N N . LEU A 1 514 ? 10.920 -3.507 -40.579 1.00 93.75 514 LEU A N 1
ATOM 4058 C CA . LEU A 1 514 ? 10.132 -4.347 -41.476 1.00 93.75 514 LEU A CA 1
ATOM 4059 C C . LEU A 1 514 ? 8.649 -4.138 -41.178 1.00 93.75 514 LEU A C 1
ATOM 4061 O O . LEU A 1 514 ? 8.209 -4.334 -40.048 1.00 93.75 514 LEU A O 1
ATOM 4065 N N . PHE A 1 515 ? 7.876 -3.789 -42.199 1.00 91.75 515 PHE A N 1
ATOM 4066 C CA . PHE A 1 515 ? 6.425 -3.659 -42.112 1.00 91.75 515 PHE A CA 1
ATOM 4067 C C . PHE A 1 515 ? 5.778 -4.768 -42.939 1.00 91.75 515 PHE A C 1
ATOM 4069 O O . PHE A 1 515 ? 6.102 -4.930 -44.113 1.00 91.75 515 PHE A O 1
ATOM 4076 N N . LEU A 1 516 ? 4.878 -5.534 -42.327 1.00 92.88 516 LEU A N 1
ATOM 4077 C CA . LEU A 1 516 ? 4.085 -6.573 -42.980 1.00 92.88 516 LEU A CA 1
ATOM 4078 C C . LEU A 1 516 ? 2.605 -6.234 -42.803 1.00 92.88 516 LEU A C 1
ATOM 4080 O O . LEU A 1 516 ? 2.162 -6.032 -41.678 1.00 92.88 516 LEU A O 1
ATOM 4084 N N . GLY A 1 517 ? 1.833 -6.180 -43.880 1.00 91.31 517 GLY A N 1
ATOM 4085 C CA . GLY A 1 517 ? 0.399 -5.897 -43.831 1.00 91.31 517 GLY A CA 1
ATOM 4086 C C . GLY A 1 517 ? -0.230 -6.009 -45.213 1.00 91.31 517 GLY A C 1
ATOM 4087 O O . GLY A 1 517 ? 0.484 -6.131 -46.208 1.00 91.31 517 GLY A O 1
ATOM 4088 N N . GLU A 1 518 ? -1.558 -5.984 -45.268 1.00 91.06 518 GLU A N 1
ATOM 4089 C CA . GLU A 1 518 ? -2.300 -5.964 -46.530 1.00 91.06 518 GLU A CA 1
ATOM 4090 C C . GLU A 1 518 ? -2.602 -4.522 -46.974 1.00 91.06 518 GLU A C 1
ATOM 4092 O O . GLU A 1 518 ? -2.852 -3.631 -46.155 1.00 91.06 518 GLU A O 1
ATOM 4097 N N . GLY A 1 519 ? -2.612 -4.304 -48.291 1.00 85.69 519 GLY A N 1
ATOM 4098 C CA . GLY A 1 519 ? -2.956 -3.025 -48.912 1.00 85.69 519 GLY A CA 1
ATOM 4099 C C . GLY A 1 519 ? -1.799 -2.028 -49.027 1.00 85.69 519 GLY A C 1
ATOM 4100 O O . GLY A 1 519 ? -0.686 -2.242 -48.551 1.00 85.69 519 GLY A O 1
ATOM 4101 N N . GLU A 1 520 ? -2.076 -0.913 -49.699 1.00 84.19 520 GLU A N 1
ATOM 4102 C CA . GLU A 1 520 ? -1.121 0.178 -49.874 1.00 84.19 520 GLU A CA 1
ATOM 4103 C C . GLU A 1 520 ? -1.090 1.055 -48.614 1.00 84.19 520 GLU A C 1
ATOM 4105 O O . GLU A 1 520 ? -2.123 1.529 -48.138 1.00 84.19 520 GLU A O 1
ATOM 4110 N N . GLN A 1 521 ? 0.102 1.264 -48.057 1.00 79.50 521 GLN A N 1
ATOM 4111 C CA . GLN A 1 521 ? 0.313 2.029 -46.829 1.00 79.50 521 GLN A CA 1
ATOM 4112 C C . GLN A 1 521 ? 1.452 3.026 -47.040 1.00 79.50 521 GLN A C 1
ATOM 4114 O O . GLN A 1 521 ? 2.478 2.704 -47.636 1.00 79.50 521 GLN A O 1
ATOM 4119 N N . THR A 1 522 ? 1.293 4.249 -46.531 1.00 81.06 522 THR A N 1
ATOM 4120 C CA . THR A 1 522 ? 2.364 5.253 -46.545 1.00 81.06 522 THR A CA 1
ATOM 4121 C C . THR A 1 522 ? 3.063 5.272 -45.195 1.00 81.06 522 THR A C 1
ATOM 4123 O O . THR A 1 522 ? 2.460 5.621 -44.181 1.00 81.06 522 THR A O 1
ATOM 4126 N N . PHE A 1 523 ? 4.353 4.949 -45.192 1.00 76.31 523 PHE A N 1
ATOM 4127 C CA . PHE A 1 523 ? 5.190 5.013 -43.999 1.00 76.31 523 PHE A CA 1
ATOM 4128 C C . PHE A 1 523 ? 6.034 6.280 -44.019 1.00 76.31 523 PHE A C 1
ATOM 4130 O O . PHE A 1 523 ? 6.627 6.637 -45.037 1.00 76.31 523 PHE A O 1
ATOM 4137 N N . ARG A 1 524 ? 6.114 6.956 -42.873 1.00 78.25 524 ARG A N 1
ATOM 4138 C CA . ARG A 1 524 ? 6.974 8.123 -42.699 1.00 78.25 524 ARG A CA 1
ATOM 4139 C C . ARG A 1 524 ? 7.945 7.870 -41.560 1.00 78.25 524 ARG A C 1
ATOM 4141 O O . ARG A 1 524 ? 7.546 7.816 -40.402 1.00 78.25 524 ARG A O 1
ATOM 4148 N N . LEU A 1 525 ? 9.226 7.778 -41.895 1.00 71.62 525 LEU A N 1
ATOM 4149 C CA . LEU A 1 525 ? 10.294 7.855 -40.907 1.00 71.62 525 LEU A CA 1
ATOM 4150 C C . LEU A 1 525 ? 10.471 9.328 -40.528 1.00 71.62 525 LEU A C 1
ATOM 4152 O O . LEU A 1 525 ? 10.886 10.143 -41.353 1.00 71.62 525 LEU A O 1
ATOM 4156 N N . VAL A 1 526 ? 10.097 9.684 -39.299 1.00 74.38 526 VAL A N 1
ATOM 4157 C CA . VAL A 1 526 ? 10.251 11.041 -38.762 1.00 74.38 526 VAL A CA 1
ATOM 4158 C C . VAL A 1 526 ? 11.358 11.016 -37.710 1.00 74.38 526 VAL A C 1
ATOM 4160 O O . VAL A 1 526 ? 11.075 10.725 -36.550 1.00 74.38 526 VAL A O 1
ATOM 4163 N N . PRO A 1 527 ? 12.622 11.290 -38.074 1.00 67.31 527 PRO A N 1
ATOM 4164 C CA . PRO A 1 527 ? 13.648 11.503 -37.066 1.00 67.31 527 PRO A CA 1
ATOM 4165 C C . PRO A 1 527 ? 13.305 12.779 -36.289 1.00 67.31 527 PRO A C 1
ATOM 4167 O O . PRO A 1 527 ? 13.212 13.858 -36.878 1.00 67.31 527 PRO A O 1
ATOM 4170 N N . GLN A 1 528 ? 13.108 12.664 -34.977 1.00 67.69 528 GLN A N 1
ATOM 4171 C CA . GLN A 1 528 ? 13.063 13.831 -34.101 1.00 67.69 528 GLN A CA 1
ATOM 4172 C C . GLN A 1 528 ? 14.492 14.316 -33.893 1.00 67.69 528 GLN A C 1
ATOM 4174 O O . GLN A 1 528 ? 15.304 13.667 -33.243 1.00 67.69 528 GLN A O 1
ATOM 4179 N N . GLN A 1 529 ? 14.820 15.416 -34.562 1.00 64.25 529 GLN A N 1
ATOM 4180 C CA . GLN A 1 529 ? 16.165 15.972 -34.573 1.00 64.25 529 GLN A CA 1
ATOM 4181 C C . GLN A 1 529 ? 16.353 16.907 -33.385 1.00 64.25 529 GLN A C 1
ATOM 4183 O O . GLN A 1 529 ? 15.489 17.743 -33.104 1.00 64.25 529 GLN A O 1
ATOM 4188 N N . ASP A 1 530 ? 17.529 16.840 -32.764 1.00 67.44 530 ASP A N 1
ATOM 4189 C CA . ASP A 1 530 ? 18.050 18.009 -32.069 1.00 67.44 530 ASP A CA 1
ATOM 4190 C C . ASP A 1 530 ? 18.157 19.167 -33.078 1.00 67.44 530 ASP A C 1
ATOM 4192 O O . ASP A 1 530 ? 18.569 18.982 -34.228 1.00 67.44 530 ASP A O 1
ATOM 4196 N N . LYS A 1 531 ? 17.810 20.381 -32.647 1.00 70.88 531 LYS A N 1
ATOM 4197 C CA . LYS A 1 531 ? 17.783 21.604 -33.469 1.00 70.88 531 LYS A CA 1
ATOM 4198 C C . LYS A 1 531 ? 19.139 21.925 -34.109 1.00 70.88 531 LYS A C 1
ATOM 4200 O O . LYS A 1 531 ? 19.208 22.762 -35.008 1.00 70.88 531 LYS A O 1
ATOM 4205 N N . HIS A 1 532 ? 20.207 21.280 -33.643 1.00 68.88 532 HIS A N 1
ATOM 4206 C CA . HIS A 1 532 ? 21.585 21.492 -34.071 1.00 68.88 532 HIS A CA 1
ATOM 4207 C C . HIS A 1 532 ? 22.158 20.373 -34.960 1.00 68.88 532 HIS A C 1
ATOM 4209 O O . HIS A 1 532 ? 23.317 20.461 -35.372 1.00 68.88 532 HIS A O 1
ATOM 4215 N N . LEU A 1 533 ? 21.380 19.333 -35.279 1.00 67.38 533 LEU A N 1
ATOM 4216 C CA . LEU A 1 533 ? 21.822 18.208 -36.107 1.00 67.38 533 LEU A CA 1
ATOM 4217 C C . LEU A 1 533 ? 21.379 18.365 -37.567 1.00 67.38 533 LEU A C 1
ATOM 4219 O O . LEU A 1 533 ? 20.196 18.454 -37.877 1.00 67.38 533 LEU A O 1
ATOM 4223 N N . PHE A 1 534 ? 22.346 18.332 -38.488 1.00 66.38 534 PHE A N 1
ATOM 4224 C CA . PHE A 1 534 ? 22.077 18.276 -39.925 1.00 66.38 534 PHE A CA 1
ATOM 4225 C C . PHE A 1 534 ? 21.997 16.820 -40.377 1.00 66.38 534 PHE A C 1
ATOM 4227 O O . PHE A 1 534 ? 23.009 16.118 -40.420 1.00 66.38 534 PHE A O 1
ATOM 4234 N N . VAL A 1 535 ? 20.804 16.361 -40.753 1.00 63.66 535 VAL A N 1
ATOM 4235 C CA . VAL A 1 535 ? 20.642 15.035 -41.359 1.00 63.66 535 VAL A CA 1
ATOM 4236 C C . VAL A 1 535 ? 20.928 15.126 -42.849 1.00 63.66 535 VAL A C 1
ATOM 4238 O O . VAL A 1 535 ? 20.235 15.813 -43.597 1.00 63.66 535 VAL A O 1
ATOM 4241 N N . ARG A 1 536 ? 21.955 14.398 -43.287 1.00 62.59 536 ARG A N 1
ATOM 4242 C CA . ARG A 1 536 ? 22.224 14.170 -44.703 1.00 62.59 536 ARG A CA 1
ATOM 4243 C C . ARG A 1 536 ? 21.753 12.770 -45.065 1.00 62.59 536 ARG A C 1
ATOM 4245 O O . ARG A 1 536 ? 22.410 11.792 -44.723 1.00 62.59 536 ARG A O 1
ATOM 4252 N N . THR A 1 537 ? 20.636 12.675 -45.777 1.00 62.09 537 THR A N 1
ATOM 4253 C CA . THR A 1 537 ? 20.203 11.406 -46.368 1.00 62.09 537 THR A CA 1
ATOM 4254 C C . THR A 1 537 ? 21.160 11.052 -47.503 1.00 62.09 537 THR A C 1
ATOM 4256 O O . THR A 1 537 ? 21.297 11.805 -48.467 1.00 62.09 537 THR A O 1
ATOM 4259 N N . VAL A 1 538 ? 21.865 9.930 -47.374 1.00 54.16 538 VAL A N 1
ATOM 4260 C CA . VAL A 1 538 ? 22.752 9.406 -48.418 1.00 54.16 538 VAL A CA 1
ATOM 4261 C C . VAL A 1 538 ? 21.991 8.305 -49.155 1.00 54.16 538 VAL A C 1
ATOM 4263 O O . VAL A 1 538 ? 21.939 7.167 -48.706 1.00 54.16 538 VAL A O 1
ATOM 4266 N N . GLY A 1 539 ? 21.345 8.678 -50.260 1.00 52.97 539 GLY A N 1
ATOM 4267 C CA . GLY A 1 539 ? 20.573 7.793 -51.135 1.00 52.97 539 GLY A CA 1
ATOM 4268 C C . GLY A 1 539 ? 19.889 8.594 -52.248 1.00 52.97 539 GLY A C 1
ATOM 4269 O O . GLY A 1 539 ? 19.637 9.785 -52.066 1.00 52.97 539 GLY A O 1
ATOM 4270 N N . ASP A 1 540 ? 19.609 7.960 -53.392 1.00 45.03 540 ASP A N 1
ATOM 4271 C CA . ASP A 1 540 ? 18.815 8.539 -54.490 1.00 45.03 540 ASP A CA 1
ATOM 4272 C C . ASP A 1 540 ? 17.372 8.777 -53.993 1.00 45.03 540 ASP A C 1
ATOM 4274 O O . ASP A 1 540 ? 16.474 7.971 -54.233 1.00 45.03 540 ASP A O 1
ATOM 4278 N N . ALA A 1 541 ? 17.125 9.875 -53.274 1.00 47.16 541 ALA A N 1
ATOM 4279 C CA . ALA A 1 541 ? 15.772 10.269 -52.870 1.00 47.16 541 ALA A CA 1
ATOM 4280 C C . ALA A 1 541 ? 14.856 10.479 -54.096 1.00 47.16 541 ALA A C 1
ATOM 4282 O O . ALA A 1 541 ? 13.654 10.248 -54.009 1.00 47.16 541 ALA A O 1
ATOM 4283 N N . ASP A 1 542 ? 15.446 10.797 -55.255 1.00 44.44 542 ASP A N 1
ATOM 4284 C CA . ASP A 1 542 ? 14.766 10.917 -56.550 1.00 44.44 542 ASP A CA 1
ATOM 4285 C C . ASP A 1 542 ? 14.514 9.566 -57.257 1.00 44.44 542 ASP A C 1
ATOM 4287 O O . ASP A 1 542 ? 13.933 9.541 -58.342 1.00 44.44 542 ASP A O 1
ATOM 4291 N N . LYS A 1 543 ? 14.930 8.427 -56.674 1.00 43.34 543 LYS A N 1
ATOM 4292 C CA . LYS A 1 543 ? 14.639 7.073 -57.193 1.00 43.34 543 LYS A CA 1
ATOM 4293 C C . LYS A 1 543 ? 14.048 6.121 -56.155 1.00 43.34 543 LYS A C 1
ATOM 4295 O O . LYS A 1 543 ? 14.177 4.905 -56.295 1.00 43.34 543 LYS A O 1
ATOM 4300 N N . LEU A 1 544 ? 13.367 6.631 -55.132 1.00 40.38 544 LEU A N 1
ATOM 4301 C CA . LEU A 1 544 ? 12.395 5.792 -54.432 1.00 40.38 544 LEU A CA 1
ATOM 4302 C C . LEU A 1 544 ? 11.283 5.461 -55.443 1.00 40.38 544 LEU A C 1
ATOM 4304 O O . LEU A 1 544 ? 10.654 6.396 -55.942 1.00 40.38 544 LEU A O 1
ATOM 4308 N N . PRO A 1 545 ? 11.058 4.185 -55.819 1.00 36.06 545 PRO A N 1
ATOM 4309 C CA . PRO A 1 545 ? 10.007 3.853 -56.765 1.00 36.06 545 PRO A CA 1
ATOM 4310 C C . PRO A 1 545 ? 8.676 4.307 -56.176 1.00 36.06 545 PRO A C 1
ATOM 4312 O O . PRO A 1 545 ? 8.202 3.797 -55.162 1.00 36.06 545 PRO A O 1
ATOM 4315 N N . THR A 1 546 ? 8.081 5.301 -56.826 1.00 39.34 546 THR A N 1
ATOM 4316 C CA . THR A 1 546 ? 6.651 5.550 -56.743 1.00 39.34 546 THR A CA 1
ATOM 4317 C C . THR A 1 546 ? 5.994 4.263 -57.243 1.00 39.34 546 THR A C 1
ATOM 4319 O O . THR A 1 546 ? 6.105 3.950 -58.423 1.00 39.34 546 THR A O 1
ATOM 4322 N N . VAL A 1 547 ? 5.373 3.506 -56.336 1.00 33.59 547 VAL A N 1
ATOM 4323 C CA . VAL A 1 547 ? 4.585 2.295 -56.619 1.00 33.59 547 VAL A CA 1
ATOM 4324 C C . VAL A 1 547 ? 5.414 1.070 -57.050 1.00 33.59 547 VAL A C 1
ATOM 4326 O O . VAL A 1 547 ? 5.705 0.856 -58.225 1.00 33.59 547 VAL A O 1
ATOM 4329 N N . LEU A 1 548 ? 5.711 0.182 -56.097 1.00 31.58 548 LEU A N 1
ATOM 4330 C CA . LEU A 1 548 ? 5.802 -1.250 -56.395 1.00 31.58 548 LEU A CA 1
ATOM 4331 C C . LEU A 1 548 ? 4.401 -1.837 -56.195 1.00 31.58 548 LEU A C 1
ATOM 4333 O O . LEU A 1 548 ? 3.988 -2.082 -55.067 1.00 31.58 548 LEU A O 1
ATOM 4337 N N . ASN A 1 549 ? 3.668 -2.015 -57.296 1.00 29.12 549 ASN A N 1
ATOM 4338 C CA . ASN A 1 549 ? 2.450 -2.820 -57.314 1.00 29.12 549 ASN A CA 1
ATOM 4339 C C . ASN A 1 549 ? 2.852 -4.295 -57.178 1.00 29.12 549 ASN A C 1
ATOM 4341 O O . ASN A 1 549 ? 3.449 -4.853 -58.102 1.00 29.12 549 ASN A O 1
ATOM 4345 N N . THR A 1 550 ? 2.496 -4.913 -56.057 1.00 34.28 550 THR A N 1
ATOM 4346 C CA . THR A 1 550 ? 2.288 -6.363 -55.936 1.00 34.28 550 THR A CA 1
ATOM 4347 C C . THR A 1 550 ? 0.924 -6.598 -55.341 1.00 34.28 550 THR A C 1
ATOM 4349 O O . THR A 1 550 ? 0.664 -5.963 -54.294 1.00 34.28 550 THR A O 1
#

Radius of gyration: 29.29 Å; chains: 1; bounding box: 73×49×95 Å

Foldseek 3Di:
DDLVVPDPDDLVLLLVLLVLLQVLPQVLLLVQAAPDELVVLLVLCVVPPQDLEQDCVPPCLPLLNLLSSLSNLSNNSNDPDDDSVSSSSSSVSNVSSLVSLLLAQDDPLVSNLSSLLSLLVSLLSSVVRLCSLLSNLQSLLSLLVRVLVPLVPPDDCVRVSSNVSSLVSCQVSLHEHEPSSLVSCCVSPVVPNDDGPHYAYPPGDLLRLLVQFLCVPPQNVQLVVCVVVVNSVSNQVSQLVSLVVVVVVVVPVVDPPPPPPDDPPPDPPPVLVQCSGPVSLSVLVSLLSSLSNDSQNDLQSLLSQLLNLLNRVRGRCSVVSNVSSVSSVVNCCVPQAFPQLEGPLQFLASLVVNLVSLVSNQSSDDDDGPPVSVVSSVSSLVVLLQQAALVQHHAGGAPDDHDPDGSCVNDVPDPDFNAWDDPQRSQWTWHWLTNHLQIWIWIARQQVRDTQWTDHGNDTWAHDDYDDGHHGFDKDWDDDNFKIKIWHWDDDPFKIKIWIWIGGRPPDIDIDIDIDGDDDDDDDDDGRGDPPDDDDDDDPPVPPDPDPDD

pLDDT: mean 85.4, std 13.64, range [29.12, 98.5]